Protein AF-A0A4Q0YLK6-F1 (afdb_monomer_lite)

Sequence (400 aa):
MDAMSVGEKLTPDLSRDKAHKVVELYIKGVNKKFSIQISRKKIEFFLVNRVLAAEKHDPVLLEFLNGNSTYVTRSARHYNFYLDNDINENIRSIWREIFIDIKRFAPDFVEPIWGLLIPLSETFGLGSQFTPTKEGIARKVESLQRTLSQPKAFDVAHSRERMVDYHNQYTVYTLYMLINGSGYRAVYNPLPSLHFNLHRHGAIMISDKDSAKDYAHMRLVAAPTPLIEQLQYYLEHLNALANHLAMTAESLAMNMYFHSAQKPFLSMRGKLEKREWFDTAKHSKSNDGTLVFLSIDKESGRLRAKNAGPSLLNEQDNSEVSLPLNFGRHYIRQYLQKAGVHQEAIKFQLGHWVAGEIPLSSFSTQDHGQTIALLRPLLDEMMASLGWKEIPSLLTRKRQ

pLDDT: mean 89.31, std 8.74, range [36.91, 98.62]

Structure (mmCIF, N/CA/C/O backbone):
data_AF-A0A4Q0YLK6-F1
#
_entry.id   AF-A0A4Q0YLK6-F1
#
loop_
_atom_site.group_PDB
_atom_site.id
_atom_site.type_symbol
_atom_site.label_atom_id
_atom_site.label_alt_id
_atom_site.label_comp_id
_atom_site.label_asym_id
_atom_site.label_entity_id
_atom_site.label_seq_id
_atom_site.pdbx_PDB_ins_code
_atom_site.Cartn_x
_atom_site.Cartn_y
_atom_site.Cartn_z
_atom_site.occupancy
_atom_site.B_iso_or_equiv
_atom_site.auth_seq_id
_atom_site.auth_comp_id
_atom_site.auth_asym_id
_atom_site.auth_atom_id
_atom_site.pdbx_PDB_model_num
ATOM 1 N N . MET A 1 1 ? -41.677 12.965 25.344 1.00 46.62 1 MET A N 1
ATOM 2 C CA . MET A 1 1 ? -40.462 13.799 25.348 1.00 46.62 1 MET A CA 1
ATOM 3 C C . MET A 1 1 ? -40.723 14.881 24.335 1.00 46.62 1 MET A C 1
ATOM 5 O O . MET A 1 1 ? -40.937 14.533 23.179 1.00 46.62 1 MET A O 1
ATOM 9 N N . ASP A 1 2 ? -40.826 16.128 24.783 1.00 50.44 2 ASP A N 1
ATOM 10 C CA . ASP A 1 2 ? -40.959 17.265 23.875 1.00 50.44 2 ASP A CA 1
ATOM 11 C C . ASP A 1 2 ? -39.794 17.250 22.882 1.00 50.44 2 ASP A C 1
ATOM 13 O O . ASP A 1 2 ? -38.676 16.852 23.228 1.00 50.44 2 ASP A O 1
ATOM 17 N N . ALA A 1 3 ? -40.083 17.584 21.626 1.00 60.34 3 ALA A N 1
ATOM 18 C CA . ALA A 1 3 ? -39.082 17.596 20.574 1.00 60.34 3 ALA A CA 1
ATOM 19 C C . ALA A 1 3 ? -38.038 18.669 20.908 1.00 60.34 3 ALA A C 1
ATOM 21 O O . ALA A 1 3 ? -38.308 19.860 20.783 1.00 60.34 3 ALA A O 1
ATOM 22 N N . MET A 1 4 ? -36.864 18.239 21.373 1.00 65.69 4 MET A N 1
ATOM 23 C CA . MET A 1 4 ? -35.742 19.140 21.609 1.00 65.69 4 MET A CA 1
ATOM 24 C C . MET A 1 4 ? -35.319 19.800 20.296 1.00 65.69 4 MET A C 1
ATOM 26 O O . MET A 1 4 ? -35.170 19.126 19.272 1.00 65.69 4 MET A O 1
ATOM 30 N N . SER A 1 5 ? -35.075 21.104 20.339 1.00 76.94 5 SER A N 1
ATOM 31 C CA . SER A 1 5 ? -34.503 21.844 19.216 1.00 76.94 5 SER A CA 1
ATOM 32 C C . SER A 1 5 ? -33.002 21.566 19.095 1.00 76.94 5 SER A C 1
ATOM 34 O O . SER A 1 5 ? -32.306 21.320 20.085 1.00 76.94 5 SER A O 1
ATOM 36 N N . VAL A 1 6 ? -32.468 21.625 17.872 1.00 69.19 6 VAL A N 1
ATOM 37 C CA . VAL A 1 6 ? -31.023 21.473 17.635 1.00 69.19 6 VAL A CA 1
ATOM 38 C C . VAL A 1 6 ? -30.264 22.554 18.411 1.00 69.19 6 VAL A C 1
ATOM 40 O O . VAL A 1 6 ? -30.504 23.743 18.226 1.00 69.19 6 VAL A O 1
ATOM 43 N N . GLY A 1 7 ? -29.342 22.134 19.281 1.00 71.81 7 GLY A N 1
ATOM 44 C CA . GLY A 1 7 ? -28.549 23.028 20.133 1.00 71.81 7 GLY A CA 1
ATOM 45 C C . GLY A 1 7 ? -29.079 23.200 21.561 1.00 71.81 7 GLY A C 1
ATOM 46 O O . GLY A 1 7 ? -28.367 23.760 22.397 1.00 71.81 7 GLY A O 1
ATOM 47 N N . GLU A 1 8 ? -30.266 22.680 21.888 1.00 80.12 8 GLU A N 1
ATOM 48 C CA . GLU A 1 8 ? -30.742 22.648 23.273 1.00 80.12 8 GLU A CA 1
ATOM 49 C C . GLU A 1 8 ? -29.962 21.636 24.117 1.00 80.12 8 GLU A C 1
ATOM 51 O O . GLU A 1 8 ? -29.633 20.524 23.693 1.00 80.12 8 GLU A O 1
ATOM 56 N N . LYS A 1 9 ? -29.656 22.022 25.359 1.00 75.12 9 LYS A N 1
ATOM 57 C CA . LYS A 1 9 ? -28.982 21.136 26.311 1.00 75.12 9 LYS A CA 1
ATOM 58 C C . LYS A 1 9 ? -29.965 20.078 26.802 1.00 75.12 9 LYS A C 1
ATOM 60 O O . LYS A 1 9 ? -31.008 20.423 27.340 1.00 75.12 9 LYS A O 1
ATOM 65 N N . LEU A 1 10 ? -29.557 18.807 26.748 1.00 75.00 10 LEU A N 1
ATOM 66 C CA . LEU A 1 10 ? -30.280 17.681 27.370 1.00 75.00 10 LEU A CA 1
ATOM 67 C C . LEU A 1 10 ? -30.547 17.909 28.866 1.00 75.00 10 LEU A C 1
ATOM 69 O O . LEU A 1 10 ? -31.536 17.434 29.410 1.00 75.00 10 LEU A O 1
ATOM 73 N N . THR A 1 11 ? -29.650 18.637 29.534 1.00 80.69 11 THR A N 1
ATOM 74 C CA . THR A 1 11 ? -29.759 18.987 30.952 1.00 80.69 11 THR A CA 1
ATOM 75 C C . THR A 1 11 ? -29.348 20.453 31.157 1.00 80.69 11 THR A C 1
ATOM 77 O O . THR A 1 11 ? -28.179 20.712 31.465 1.00 80.69 11 THR A O 1
ATOM 80 N N . PRO A 1 12 ? -30.260 21.427 30.961 1.00 79.75 12 PRO A N 1
ATOM 81 C CA . PRO A 1 12 ? -29.942 22.860 31.010 1.00 79.75 12 PRO A CA 1
ATOM 82 C C . PRO A 1 12 ? -29.329 23.301 32.347 1.00 79.75 12 PRO A C 1
ATOM 84 O O . PRO A 1 12 ? -28.362 24.064 32.359 1.00 79.75 12 PRO A O 1
ATOM 87 N N . ASP A 1 13 ? -29.824 22.734 33.451 1.00 83.38 13 ASP A N 1
ATOM 88 C CA . ASP A 1 13 ? -29.457 23.103 34.827 1.00 83.38 13 ASP A CA 1
ATOM 89 C C . ASP A 1 13 ? -28.270 22.310 35.400 1.00 83.38 13 ASP A C 1
ATOM 91 O O . ASP A 1 13 ? -27.892 22.463 36.571 1.00 83.38 13 ASP A O 1
ATOM 95 N N . LEU A 1 14 ? -27.679 21.415 34.603 1.00 83.31 14 LEU A N 1
ATOM 96 C CA . LEU A 1 14 ? -26.605 20.536 35.049 1.00 83.31 14 LEU A CA 1
ATOM 97 C C . LEU A 1 14 ? -25.265 20.992 34.463 1.00 83.31 14 LEU A C 1
ATOM 99 O O . LEU A 1 14 ? -24.938 20.723 33.308 1.00 83.31 14 LEU A O 1
ATOM 103 N N . SER A 1 15 ? -24.455 21.665 35.285 1.00 87.12 15 SER A N 1
ATOM 104 C CA . SER A 1 15 ? -23.065 21.957 34.925 1.00 87.12 15 SER A CA 1
ATOM 105 C C . SER A 1 15 ? -22.227 20.674 34.874 1.00 87.12 15 SER A C 1
ATOM 107 O O . SER A 1 15 ? -22.513 19.699 35.576 1.00 87.12 15 SER A O 1
ATOM 109 N N . ARG A 1 16 ? -21.145 20.685 34.082 1.00 83.44 16 ARG A N 1
ATOM 110 C CA . ARG A 1 16 ? -20.229 19.539 33.937 1.00 83.44 16 ARG A CA 1
ATOM 111 C C . ARG A 1 16 ? -19.693 19.045 35.286 1.00 83.44 16 ARG A C 1
ATOM 113 O O . ARG A 1 16 ? -19.712 17.846 35.550 1.00 83.44 16 ARG A O 1
ATOM 120 N N . ASP A 1 17 ? -19.284 19.958 36.164 1.00 87.81 17 ASP A N 1
ATOM 121 C CA . ASP A 1 17 ? -18.749 19.605 37.484 1.00 87.81 17 ASP A CA 1
ATOM 122 C C . ASP A 1 17 ? -19.811 19.008 38.408 1.00 87.81 17 ASP A C 1
ATOM 124 O O . ASP A 1 17 ? -19.537 18.068 39.158 1.00 87.81 17 ASP A O 1
ATOM 128 N N . LYS A 1 18 ? -21.046 19.523 38.341 1.00 89.62 18 LYS A N 1
ATOM 129 C CA . LYS A 1 18 ? -22.171 18.974 39.102 1.00 89.62 18 LYS A CA 1
ATOM 130 C C . LYS A 1 18 ? -22.516 17.569 38.606 1.00 89.62 18 LYS A C 1
ATOM 132 O O . LYS A 1 18 ? -22.670 16.671 39.431 1.00 89.62 18 LYS A O 1
ATOM 137 N N . ALA A 1 19 ? -22.541 17.356 37.288 1.00 86.75 19 ALA A N 1
ATOM 138 C CA . ALA A 1 19 ? -22.724 16.037 36.684 1.00 86.75 19 ALA A CA 1
ATOM 139 C C . ALA A 1 19 ? -21.639 15.051 37.142 1.00 86.75 19 ALA A C 1
ATOM 141 O O . ALA A 1 19 ? -21.955 13.956 37.605 1.00 86.75 19 ALA A O 1
ATOM 142 N N . HIS A 1 20 ? -20.364 15.454 37.088 1.00 89.44 20 HIS A N 1
ATOM 143 C CA . HIS A 1 20 ? -19.246 14.619 37.531 1.00 89.44 20 HIS A CA 1
ATOM 144 C C . HIS A 1 20 ? -19.385 14.196 38.999 1.00 89.44 20 HIS A C 1
ATOM 146 O O . HIS A 1 20 ? -19.262 13.008 39.296 1.00 89.44 20 HIS A O 1
ATOM 152 N N . LYS A 1 21 ? -19.700 15.130 39.908 1.00 90.69 21 LYS A N 1
ATOM 153 C CA . LYS A 1 21 ? -19.884 14.826 41.339 1.00 90.69 21 LYS A CA 1
ATOM 154 C C . LYS A 1 21 ? -21.025 13.839 41.583 1.00 90.69 21 LYS A C 1
ATOM 156 O O . LYS A 1 21 ? -20.862 12.900 42.358 1.00 90.69 21 LYS A O 1
ATOM 161 N N . VAL A 1 22 ? -22.167 14.034 40.920 1.00 91.00 22 VAL A N 1
ATOM 162 C CA . VAL A 1 22 ? -23.332 13.141 41.051 1.00 91.00 22 VAL A CA 1
ATOM 163 C C . VAL A 1 22 ? -22.992 11.732 40.560 1.00 91.00 22 VAL A C 1
ATOM 165 O O . VAL A 1 22 ? -23.251 10.758 41.267 1.00 91.00 22 VAL A O 1
ATOM 168 N N . VAL A 1 23 ? -22.345 11.619 39.398 1.00 91.38 23 VAL A N 1
ATOM 169 C CA . VAL A 1 23 ? -21.899 10.332 38.843 1.00 91.38 23 VAL A CA 1
ATOM 170 C C . VAL A 1 23 ? -20.904 9.640 39.779 1.00 91.38 23 VAL A C 1
ATOM 172 O O . VAL A 1 23 ? -21.029 8.445 40.033 1.00 91.38 23 VAL A O 1
ATOM 175 N N . GLU A 1 24 ? -19.942 10.367 40.347 1.00 93.75 24 GLU A N 1
ATOM 176 C CA . GLU A 1 24 ? -18.968 9.794 41.285 1.00 93.75 24 GLU A CA 1
ATOM 177 C C . GLU A 1 24 ? -19.614 9.283 42.578 1.00 93.75 24 GLU A C 1
ATOM 179 O O . GLU A 1 24 ? -19.241 8.213 43.065 1.00 93.75 24 GLU A O 1
ATOM 184 N N . LEU A 1 25 ? -20.599 10.002 43.124 1.00 94.81 25 LEU A N 1
ATOM 185 C CA . LEU A 1 25 ? -21.364 9.548 44.290 1.00 94.81 25 LEU A CA 1
ATOM 186 C C . LEU A 1 25 ? -22.164 8.278 43.981 1.00 94.81 25 LEU A C 1
ATOM 188 O O . LEU A 1 25 ? -22.131 7.331 44.770 1.00 94.81 25 LEU A O 1
ATOM 192 N N . TYR A 1 26 ? -22.819 8.223 42.819 1.00 95.44 26 TYR A N 1
ATOM 193 C CA . TYR A 1 26 ? -23.535 7.030 42.369 1.00 95.44 26 TYR A CA 1
ATOM 194 C C . TYR A 1 26 ? -22.593 5.825 42.230 1.00 95.44 26 TYR A C 1
ATOM 196 O O . TYR A 1 26 ? -22.852 4.763 42.799 1.00 95.44 26 TYR A O 1
ATOM 204 N N . ILE A 1 27 ? -21.446 6.004 41.564 1.00 95.81 27 ILE A N 1
ATOM 205 C CA . ILE A 1 27 ? -20.429 4.955 41.394 1.00 95.81 27 ILE A CA 1
ATOM 206 C C . ILE A 1 27 ? -19.913 4.455 42.748 1.00 95.81 27 ILE A C 1
ATOM 208 O O . ILE A 1 27 ? -19.746 3.249 42.921 1.00 95.81 27 ILE A O 1
ATOM 212 N N . LYS A 1 28 ? -19.694 5.338 43.735 1.00 95.69 28 LYS A N 1
ATOM 213 C CA . LYS A 1 28 ? -19.305 4.925 45.098 1.00 95.69 28 LYS A CA 1
ATOM 214 C C . LYS A 1 28 ? -20.346 4.003 45.734 1.00 95.69 28 LYS A C 1
ATOM 216 O O . LYS A 1 28 ? -19.971 2.997 46.334 1.00 95.69 28 LYS A O 1
ATOM 221 N N . GLY A 1 29 ? -21.632 4.320 45.583 1.00 96.56 29 GLY A N 1
ATOM 222 C CA . GLY A 1 29 ? -22.729 3.476 46.062 1.00 96.56 29 GLY A CA 1
ATOM 223 C C . GLY A 1 29 ? -22.745 2.101 45.392 1.00 96.56 29 GLY A C 1
ATOM 224 O O . GLY A 1 29 ? -22.807 1.084 46.081 1.00 96.56 29 GLY A O 1
ATOM 225 N N . VAL A 1 30 ? -22.610 2.065 44.063 1.00 95.06 30 VAL A N 1
ATOM 226 C CA . VAL A 1 30 ? -22.543 0.824 43.270 1.00 95.06 30 VAL A CA 1
ATOM 227 C C . VAL A 1 30 ? -21.348 -0.036 43.690 1.00 95.06 30 VAL A C 1
ATOM 229 O O . VAL A 1 30 ? -21.521 -1.211 44.006 1.00 95.06 30 VAL A O 1
ATOM 232 N N . ASN A 1 31 ? -20.152 0.551 43.770 1.00 96.81 31 ASN A N 1
ATOM 233 C CA . ASN A 1 31 ? -18.936 -0.152 44.183 1.00 96.81 31 ASN A CA 1
ATOM 234 C C . ASN A 1 31 ? -19.080 -0.775 45.574 1.00 96.81 31 ASN A C 1
ATOM 236 O O . ASN A 1 31 ? -18.722 -1.935 45.759 1.00 96.81 31 ASN A O 1
ATOM 240 N N . LYS A 1 32 ? -19.642 -0.031 46.538 1.00 96.50 32 LYS A N 1
ATOM 241 C CA . LYS A 1 32 ? -19.887 -0.534 47.897 1.00 96.50 32 LYS A CA 1
ATOM 242 C C . LYS A 1 32 ? -20.913 -1.668 47.911 1.00 96.50 32 LYS A C 1
ATOM 244 O O . LYS A 1 32 ? -20.716 -2.642 48.625 1.00 96.50 32 LYS A O 1
ATOM 249 N N . LYS A 1 33 ? -22.005 -1.536 47.152 1.00 97.06 33 LYS A N 1
ATOM 250 C CA . LYS A 1 33 ? -23.100 -2.519 47.129 1.00 97.06 33 LYS A CA 1
ATOM 251 C C . LYS A 1 33 ? -22.677 -3.852 46.511 1.00 97.06 33 LYS A C 1
ATOM 253 O O . LYS A 1 33 ? -23.089 -4.894 47.003 1.00 97.06 33 LYS A O 1
ATOM 258 N N . PHE A 1 34 ? -21.893 -3.810 45.437 1.00 95.12 34 PHE A N 1
ATOM 259 C CA . PHE A 1 34 ? -21.531 -4.998 44.660 1.00 95.12 34 PHE A CA 1
ATOM 260 C C . PHE A 1 34 ? -20.086 -5.464 44.877 1.00 95.12 34 PHE A C 1
ATOM 262 O O . PHE A 1 34 ? -19.658 -6.409 44.225 1.00 95.12 34 PHE A O 1
ATOM 269 N N . SER A 1 35 ? -19.330 -4.823 45.775 1.00 95.25 35 SER A N 1
ATOM 270 C CA . SER A 1 35 ? -17.913 -5.129 46.034 1.00 95.25 35 SER A CA 1
ATOM 271 C C . SER A 1 35 ? -17.047 -5.099 44.766 1.00 95.25 35 SER A C 1
ATOM 273 O O . SER A 1 35 ? -16.185 -5.950 44.555 1.00 95.25 35 SER A O 1
ATOM 275 N N . ILE A 1 36 ? -17.280 -4.103 43.909 1.00 94.69 36 ILE A N 1
ATOM 276 C CA . ILE A 1 36 ? -16.566 -3.903 42.638 1.00 94.69 36 ILE A CA 1
ATOM 277 C C . ILE A 1 36 ? -15.812 -2.572 42.619 1.00 94.69 36 ILE A C 1
ATOM 279 O O . ILE A 1 36 ? -16.009 -1.708 43.473 1.00 94.69 36 ILE A O 1
ATOM 283 N N . GLN A 1 37 ? -14.954 -2.387 41.611 1.00 93.31 37 GLN A N 1
ATOM 284 C CA . GLN A 1 37 ? -14.151 -1.175 41.451 1.00 93.31 37 GLN A CA 1
ATOM 285 C C . GLN A 1 37 ? -14.314 -0.554 40.057 1.00 93.31 37 GLN A C 1
ATOM 287 O O . GLN A 1 37 ? -13.474 -0.711 39.161 1.00 93.31 37 GLN A O 1
ATOM 292 N N . ILE A 1 38 ? -15.397 0.199 39.882 1.00 93.56 38 ILE A N 1
ATOM 293 C CA . ILE A 1 38 ? -15.653 1.049 38.715 1.00 93.56 38 ILE A CA 1
ATOM 294 C C . ILE A 1 38 ? -15.265 2.494 39.054 1.00 93.56 38 ILE A C 1
ATOM 296 O O . ILE A 1 38 ? -15.404 2.943 40.189 1.00 93.56 38 ILE A O 1
ATOM 300 N N . SER A 1 39 ? -14.744 3.240 38.082 1.00 93.00 39 SER A N 1
ATOM 301 C CA . SER A 1 39 ? -14.437 4.666 38.233 1.00 93.00 39 SER A CA 1
ATOM 302 C C . SER A 1 39 ? -15.050 5.461 37.089 1.00 93.00 39 SER A C 1
ATOM 304 O O . SER A 1 39 ? -15.315 4.906 36.022 1.00 93.00 39 SER A O 1
ATOM 306 N N . ARG A 1 40 ? -15.216 6.777 37.276 1.00 91.38 40 ARG A N 1
ATOM 307 C CA . ARG A 1 40 ? -15.681 7.676 36.207 1.00 91.38 40 ARG A CA 1
ATOM 308 C C . ARG A 1 40 ? -14.824 7.533 34.946 1.00 91.38 40 ARG A C 1
ATOM 310 O O . ARG A 1 40 ? -15.368 7.393 33.860 1.00 91.38 40 ARG A O 1
ATOM 317 N N . LYS A 1 41 ? -13.495 7.462 35.106 1.00 89.94 41 LYS A N 1
ATOM 318 C CA . LYS A 1 41 ? -12.556 7.230 33.997 1.00 89.94 41 LYS A CA 1
ATOM 319 C C . LYS A 1 41 ? -12.791 5.888 33.295 1.00 89.94 41 LYS A C 1
ATOM 321 O O . LYS A 1 41 ? -12.740 5.845 32.075 1.00 89.94 41 LYS A O 1
ATOM 326 N N . LYS A 1 42 ? -13.064 4.797 34.027 1.00 91.00 42 LYS A N 1
ATOM 327 C CA . LYS A 1 42 ? -13.363 3.494 33.400 1.00 91.00 42 LYS A CA 1
ATOM 328 C C . LYS A 1 42 ? -14.616 3.559 32.525 1.00 91.00 42 LYS A C 1
ATOM 330 O O . LYS A 1 42 ? -14.619 2.942 31.471 1.00 91.00 42 LYS A O 1
ATOM 335 N N . ILE A 1 43 ? -15.637 4.310 32.943 1.00 89.19 43 ILE A N 1
ATOM 336 C CA . ILE A 1 43 ? -16.856 4.525 32.150 1.00 89.19 43 ILE A CA 1
ATOM 337 C C . ILE A 1 43 ? -16.552 5.410 30.935 1.00 89.19 43 ILE A C 1
ATOM 339 O O . ILE A 1 43 ? -16.879 5.036 29.816 1.00 89.19 43 ILE A O 1
ATOM 343 N N . GLU A 1 44 ? -15.871 6.539 31.146 1.00 86.12 44 GLU A N 1
ATOM 344 C CA . GLU A 1 44 ? -15.499 7.501 30.096 1.00 86.12 44 GLU A CA 1
ATOM 345 C C . GLU A 1 44 ? -14.669 6.851 28.977 1.00 86.12 44 GLU A C 1
ATOM 347 O O . GLU A 1 44 ? -14.941 7.059 27.799 1.00 86.12 44 GLU A O 1
ATOM 352 N N . PHE A 1 45 ? -13.699 6.004 29.331 1.00 88.81 45 PHE A N 1
ATOM 353 C CA . PHE A 1 45 ? -12.829 5.323 28.368 1.00 88.81 45 PHE A CA 1
ATOM 354 C C . PHE A 1 45 ? -13.318 3.932 27.951 1.00 88.81 45 PHE A C 1
ATOM 356 O O . PHE A 1 45 ? -12.638 3.279 27.163 1.00 88.81 45 PHE A O 1
ATOM 363 N N . PHE A 1 46 ? -14.469 3.459 28.443 1.00 90.75 46 PHE A N 1
ATOM 364 C CA . PHE A 1 46 ? -14.956 2.104 28.157 1.00 90.75 46 PHE A CA 1
ATOM 365 C C . PHE A 1 46 ? -15.049 1.843 26.652 1.00 90.75 46 PHE A C 1
ATOM 367 O O . PHE A 1 46 ? -14.481 0.870 26.160 1.00 90.75 46 PHE A O 1
ATOM 374 N N . LEU A 1 47 ? -15.720 2.740 25.925 1.00 89.19 47 LEU A N 1
ATOM 375 C CA . LEU A 1 47 ? -15.955 2.587 24.492 1.00 89.19 47 LEU A CA 1
ATOM 376 C C . LEU A 1 47 ? -14.643 2.588 23.699 1.00 89.19 47 LEU A C 1
ATOM 378 O O . LEU A 1 47 ? -14.437 1.730 22.845 1.00 89.19 47 LEU A O 1
ATOM 382 N N . VAL A 1 48 ? -13.733 3.508 24.038 1.00 89.19 48 VAL A N 1
ATOM 383 C CA . VAL A 1 48 ? -12.401 3.606 23.425 1.00 89.19 48 VAL A CA 1
ATOM 384 C C . VAL A 1 48 ? -11.608 2.328 23.657 1.00 89.19 48 VAL A C 1
ATOM 386 O O . VAL A 1 48 ? -11.173 1.695 22.701 1.00 89.19 48 VAL A O 1
ATOM 389 N N . ASN A 1 49 ? -11.473 1.906 24.913 1.00 90.44 49 ASN A N 1
ATOM 390 C CA . ASN A 1 49 ? -10.708 0.713 25.263 1.00 90.44 49 ASN A CA 1
ATOM 391 C C . ASN A 1 49 ? -11.298 -0.543 24.622 1.00 90.44 49 ASN A C 1
ATOM 393 O O . ASN A 1 49 ? -10.550 -1.410 24.190 1.00 90.44 49 ASN A O 1
ATOM 397 N N . ARG A 1 50 ? -12.628 -0.636 24.527 1.00 91.00 50 ARG A N 1
ATOM 398 C CA . ARG A 1 50 ? -13.302 -1.766 23.891 1.00 91.00 50 ARG A CA 1
ATOM 399 C C . ARG A 1 50 ? -13.014 -1.835 22.395 1.00 91.00 50 ARG A C 1
ATOM 401 O O . ARG A 1 50 ? -12.642 -2.899 21.918 1.00 91.00 50 ARG A O 1
ATOM 408 N N . VAL A 1 51 ? -13.181 -0.732 21.663 1.00 91.56 51 VAL A N 1
ATOM 409 C CA . VAL A 1 51 ? -12.907 -0.698 20.215 1.00 91.56 51 VAL A CA 1
ATOM 410 C C . VAL A 1 51 ? -11.437 -0.995 19.938 1.00 91.56 51 VAL A C 1
ATOM 412 O O . VAL A 1 51 ? -11.139 -1.778 19.042 1.00 91.56 51 VAL A O 1
ATOM 415 N N . LEU A 1 52 ? -10.531 -0.433 20.742 1.00 89.56 52 LEU A N 1
ATOM 416 C CA . LEU A 1 52 ? -9.097 -0.686 20.619 1.00 89.56 52 LEU A CA 1
ATOM 417 C C . LEU A 1 52 ? -8.703 -2.122 20.968 1.00 89.56 52 LEU A C 1
ATOM 419 O O . LEU A 1 52 ? -7.807 -2.653 20.337 1.00 89.56 52 LEU A O 1
ATOM 423 N N . ALA A 1 53 ? -9.350 -2.751 21.950 1.00 89.81 53 ALA A N 1
ATOM 424 C CA . ALA A 1 53 ? -9.047 -4.131 22.326 1.00 89.81 53 ALA A CA 1
ATOM 425 C C . ALA A 1 53 ? -9.653 -5.155 21.359 1.00 89.81 53 ALA A C 1
ATOM 427 O O . ALA A 1 53 ? -9.076 -6.215 21.149 1.00 89.81 53 ALA A O 1
ATOM 428 N N . ALA A 1 54 ? -10.835 -4.865 20.810 1.00 90.50 54 ALA A N 1
ATOM 429 C CA . ALA A 1 54 ? -11.509 -5.761 19.881 1.00 90.50 54 ALA A CA 1
ATOM 430 C C . ALA A 1 54 ? -10.979 -5.634 18.451 1.00 90.50 54 ALA A C 1
ATOM 432 O O . ALA A 1 54 ? -11.127 -6.583 17.695 1.00 90.50 54 ALA A O 1
ATOM 433 N N . GLU A 1 55 ? -10.464 -4.459 18.066 1.00 89.50 55 GLU A N 1
ATOM 434 C CA . GLU A 1 55 ? -9.887 -4.171 16.744 1.00 89.50 55 GLU A CA 1
ATOM 435 C C . GLU A 1 55 ? -10.780 -4.556 15.542 1.00 89.50 55 GLU A C 1
ATOM 437 O O . GLU A 1 55 ? -10.318 -4.708 14.413 1.00 89.50 55 GLU A O 1
ATOM 442 N N . LYS A 1 56 ? -12.096 -4.655 15.755 1.00 91.12 56 LYS A N 1
ATOM 443 C CA . LYS A 1 56 ? -13.090 -4.911 14.697 1.00 91.12 56 LYS A CA 1
ATOM 444 C C . LYS A 1 56 ? -13.536 -3.645 13.978 1.00 91.12 56 LYS A C 1
ATOM 446 O O . LYS A 1 56 ? -13.874 -3.687 12.803 1.00 91.12 56 LYS A O 1
ATOM 451 N N . HIS A 1 57 ? -13.533 -2.524 14.694 1.00 90.56 57 HIS A N 1
ATOM 452 C CA . HIS A 1 57 ? -14.008 -1.231 14.207 1.00 90.56 57 HIS A CA 1
ATOM 453 C C . HIS A 1 57 ? -12.843 -0.262 14.071 1.00 90.56 57 HIS A C 1
ATOM 455 O O . HIS A 1 57 ? -11.886 -0.329 14.844 1.00 90.56 57 HIS A O 1
ATOM 461 N N . ASP A 1 58 ? -12.929 0.666 13.120 1.00 89.75 58 ASP A N 1
ATOM 462 C CA . ASP A 1 58 ? -11.931 1.727 13.023 1.00 89.75 58 ASP A CA 1
ATOM 463 C C . ASP A 1 58 ? -12.054 2.682 14.227 1.00 89.75 58 ASP A C 1
ATOM 465 O O . ASP A 1 58 ? -13.098 3.322 14.395 1.00 89.75 58 ASP A O 1
ATOM 469 N N . PRO A 1 59 ? -11.004 2.853 15.050 1.00 90.12 59 PRO A N 1
ATOM 470 C CA . PRO A 1 59 ? -11.043 3.784 16.172 1.00 90.12 59 PRO A CA 1
ATOM 471 C C . PRO A 1 59 ? -11.267 5.248 15.765 1.00 90.12 59 PRO A C 1
ATOM 473 O O . PRO A 1 59 ? -11.701 6.034 16.606 1.00 90.12 59 PRO A O 1
ATOM 476 N N . VAL A 1 60 ? -11.020 5.641 14.509 1.00 90.38 60 VAL A N 1
ATOM 477 C CA . VAL A 1 60 ? -11.317 7.001 14.012 1.00 90.38 60 VAL A CA 1
ATOM 478 C C . VAL A 1 60 ? -12.809 7.326 14.123 1.00 90.38 60 VAL A C 1
ATOM 480 O O . VAL A 1 60 ? -13.156 8.481 14.358 1.00 90.38 60 VAL A O 1
ATOM 483 N N . LEU A 1 61 ? -13.693 6.324 14.061 1.00 89.69 61 LEU A N 1
ATOM 484 C CA . LEU A 1 61 ? -15.136 6.515 14.247 1.00 89.69 61 LEU A CA 1
ATOM 485 C C . LEU A 1 61 ? -15.482 7.101 15.624 1.00 89.69 61 LEU A C 1
ATOM 487 O O . LEU A 1 61 ? -16.481 7.801 15.779 1.00 89.69 61 LEU A O 1
ATOM 491 N N . LEU A 1 62 ? -14.636 6.856 16.628 1.00 88.94 62 LEU A N 1
ATOM 492 C CA . LEU A 1 62 ? -14.817 7.394 17.972 1.00 88.94 62 LEU A CA 1
ATOM 493 C C . LEU A 1 62 ? -14.498 8.886 18.067 1.00 88.94 62 LEU A C 1
ATOM 495 O O . LEU A 1 62 ? -14.955 9.529 19.010 1.00 88.94 62 LEU A O 1
ATOM 499 N N . GLU A 1 63 ? -13.745 9.457 17.121 1.00 88.75 63 GLU A N 1
ATOM 500 C CA . GLU A 1 63 ? -13.503 10.905 17.102 1.00 88.75 63 GLU A CA 1
ATOM 501 C C . GLU A 1 63 ? -14.810 11.673 16.868 1.00 88.75 63 GLU A C 1
ATOM 503 O O . GLU A 1 63 ? -15.014 12.710 17.497 1.00 88.75 63 GLU A O 1
ATOM 508 N N . PHE A 1 64 ? -15.730 11.129 16.059 1.00 84.31 64 PHE A N 1
ATOM 509 C CA . PHE A 1 64 ? -17.056 11.719 15.837 1.00 8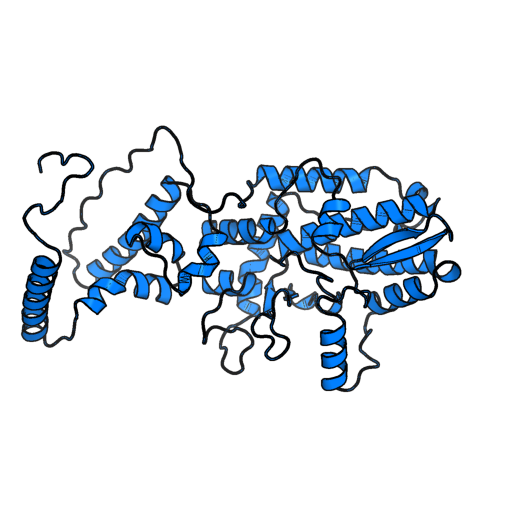4.31 64 PHE A CA 1
ATOM 510 C C . PHE A 1 64 ? -17.933 11.691 17.095 1.00 84.31 64 PHE A C 1
ATOM 512 O O . PHE A 1 64 ? -18.746 12.586 17.297 1.00 84.31 64 PHE A O 1
ATOM 519 N N . LEU A 1 65 ? -17.747 10.691 17.964 1.00 82.38 65 LEU A N 1
ATOM 520 C CA . LEU A 1 65 ? -18.476 10.574 19.231 1.00 82.38 65 LEU A CA 1
ATOM 521 C C . LEU A 1 65 ? -17.870 11.443 20.338 1.00 82.38 65 LEU A C 1
ATOM 523 O O . LEU A 1 65 ? -18.591 12.066 21.114 1.00 82.38 65 LEU A O 1
ATOM 527 N N . ASN A 1 66 ? -16.541 11.473 20.424 1.00 80.62 66 ASN A N 1
ATOM 528 C CA . ASN A 1 66 ? -15.823 12.117 21.522 1.00 80.62 66 ASN A CA 1
ATOM 529 C C . ASN A 1 66 ? -15.474 13.586 21.242 1.00 80.62 66 ASN A C 1
ATOM 531 O O . ASN A 1 66 ? -15.037 14.287 22.158 1.00 80.62 66 ASN A O 1
ATOM 535 N N . GLY A 1 67 ? -15.570 14.032 19.984 1.00 79.94 67 GLY A N 1
ATOM 536 C CA . GLY A 1 67 ? -15.150 15.362 19.529 1.00 79.94 67 GLY A CA 1
ATOM 537 C C . GLY A 1 67 ? -13.651 15.639 19.698 1.00 79.94 67 GLY A C 1
ATOM 538 O O . GLY A 1 67 ? -13.225 16.787 19.615 1.00 79.94 67 GLY A O 1
ATOM 539 N N . ASN A 1 68 ? -12.847 14.612 19.985 1.00 80.06 68 ASN A N 1
ATOM 540 C CA . ASN A 1 68 ? -11.433 14.735 20.324 1.00 80.06 68 ASN A CA 1
ATOM 541 C C . ASN A 1 68 ? -10.617 13.646 19.631 1.00 80.06 68 ASN A C 1
ATOM 543 O O . ASN A 1 68 ? -10.970 12.467 19.682 1.00 80.06 68 ASN A O 1
ATOM 547 N N . SER A 1 69 ? -9.479 14.034 19.055 1.00 81.38 69 SER A N 1
ATOM 548 C CA . SER A 1 69 ? -8.522 13.079 18.500 1.00 81.38 69 SER A CA 1
ATOM 549 C C . SER A 1 69 ? -7.626 12.481 19.574 1.00 81.38 69 SER A C 1
ATOM 551 O O . SER A 1 69 ? -7.180 13.186 20.482 1.00 81.38 69 SER A O 1
ATOM 553 N N . THR A 1 70 ? -7.289 11.204 19.428 1.00 81.12 70 THR A N 1
ATOM 554 C CA . THR A 1 70 ? -6.397 10.485 20.343 1.00 81.12 70 THR A CA 1
ATOM 555 C C . THR A 1 70 ? -5.036 10.227 19.700 1.00 81.12 70 THR A C 1
ATOM 557 O O . THR A 1 70 ? -4.852 10.383 18.492 1.00 81.12 70 THR A O 1
ATOM 560 N N . TYR A 1 71 ? -4.061 9.797 20.504 1.00 82.69 71 TYR A N 1
ATOM 561 C CA . TYR A 1 71 ? -2.765 9.360 19.980 1.00 82.69 71 TYR A CA 1
ATOM 562 C C . TYR A 1 71 ? -2.912 8.220 18.957 1.00 82.69 71 TYR A C 1
ATOM 564 O O . TYR A 1 71 ? -2.253 8.245 17.919 1.00 82.69 71 TYR A O 1
ATOM 572 N N . VAL A 1 72 ? -3.824 7.276 19.213 1.00 81.19 72 VAL A N 1
ATOM 573 C CA . VAL A 1 72 ? -4.030 6.080 18.382 1.00 81.19 72 VAL A CA 1
ATOM 574 C C . VAL A 1 72 ? -4.659 6.423 17.029 1.00 81.19 72 VAL A C 1
ATOM 576 O O . VAL A 1 72 ? -4.295 5.866 15.998 1.00 81.19 72 VAL A O 1
ATOM 579 N N . THR A 1 73 ? -5.570 7.392 17.004 1.00 85.50 73 THR A N 1
ATOM 580 C CA . THR A 1 73 ? -6.292 7.794 15.788 1.00 85.50 73 THR A CA 1
ATOM 581 C C . THR A 1 73 ? -5.546 8.847 14.963 1.00 85.50 73 THR A C 1
ATOM 583 O O . THR A 1 73 ? -5.854 9.044 13.784 1.00 85.50 73 THR A O 1
ATOM 586 N N . ARG A 1 74 ? -4.507 9.480 15.536 1.00 84.19 74 ARG A N 1
ATOM 587 C CA . ARG A 1 74 ? -3.754 10.599 14.940 1.00 84.19 74 ARG A CA 1
ATOM 588 C C . ARG A 1 74 ? -3.282 10.332 13.517 1.00 84.19 74 ARG A C 1
ATOM 590 O O . ARG A 1 74 ? -3.355 11.233 12.687 1.00 84.19 74 ARG A O 1
ATOM 597 N N . SER A 1 75 ? -2.738 9.148 13.243 1.00 81.06 75 SER A N 1
ATOM 598 C CA . SER A 1 75 ? -2.229 8.819 11.908 1.00 81.06 75 SER A CA 1
ATOM 599 C C . SER A 1 75 ? -3.316 8.282 10.984 1.00 81.06 75 SER A C 1
ATOM 601 O O . SER A 1 75 ? -3.381 8.700 9.832 1.00 81.06 75 SER A O 1
ATOM 603 N N . ALA A 1 76 ? -4.172 7.394 11.492 1.00 83.06 76 ALA A N 1
ATOM 604 C CA . ALA A 1 76 ? -5.227 6.740 10.724 1.00 83.06 76 ALA A CA 1
ATOM 605 C C . ALA A 1 76 ? -6.236 7.732 10.123 1.00 83.06 76 ALA A C 1
ATOM 607 O O . ALA A 1 76 ? -6.607 7.593 8.959 1.00 83.06 76 ALA A O 1
ATOM 608 N N . ARG A 1 77 ? -6.608 8.784 10.866 1.00 85.50 77 ARG A N 1
ATOM 609 C CA . ARG A 1 77 ? -7.600 9.784 10.426 1.00 85.50 77 ARG A CA 1
ATOM 610 C C . ARG A 1 77 ? -7.247 10.482 9.111 1.00 85.50 77 ARG A C 1
ATOM 612 O O . ARG A 1 77 ? -8.135 10.872 8.366 1.00 85.50 77 ARG A O 1
ATOM 619 N N . HIS A 1 78 ? -5.955 10.622 8.801 1.00 84.00 78 HIS A N 1
ATOM 620 C CA . HIS A 1 78 ? -5.513 11.274 7.566 1.00 84.00 78 HIS A CA 1
ATOM 621 C C . HIS A 1 78 ? -5.797 10.433 6.317 1.00 84.00 78 HIS A C 1
ATOM 623 O O . HIS A 1 78 ? -5.766 10.982 5.217 1.00 84.00 78 HIS A O 1
ATOM 629 N N . TYR A 1 79 ? -6.078 9.137 6.483 1.00 83.56 79 TYR A N 1
ATOM 630 C CA . TYR A 1 79 ? -6.291 8.177 5.402 1.00 83.56 79 TYR A CA 1
ATOM 631 C C . TYR A 1 79 ? -7.745 7.720 5.247 1.00 83.56 79 TYR A C 1
ATOM 633 O O . TYR A 1 79 ? -8.006 6.844 4.429 1.00 83.56 79 TYR A O 1
ATOM 641 N N . ASN A 1 80 ? -8.675 8.304 6.005 1.00 83.19 80 ASN A N 1
ATOM 642 C CA . ASN A 1 80 ? -10.075 7.893 6.015 1.00 83.19 80 ASN A CA 1
ATOM 643 C C . ASN A 1 80 ? -10.981 8.891 5.322 1.00 83.19 80 ASN A C 1
ATOM 645 O O . ASN A 1 80 ? -10.773 10.094 5.433 1.00 83.19 80 ASN A O 1
ATOM 649 N N . PHE A 1 81 ? -12.037 8.371 4.711 1.00 88.06 81 PHE A N 1
ATOM 650 C CA . PHE A 1 81 ? -13.189 9.127 4.251 1.00 88.06 81 PHE A CA 1
ATOM 651 C C . PHE A 1 81 ? -14.432 8.264 4.457 1.00 88.06 81 PHE A C 1
ATOM 653 O O . PHE A 1 81 ? -14.479 7.131 3.964 1.00 88.06 81 PHE A O 1
ATOM 660 N N . TYR A 1 82 ? -15.412 8.797 5.178 1.00 87.94 82 TYR A N 1
ATOM 661 C CA . TYR A 1 82 ? -16.682 8.133 5.451 1.00 87.94 82 TYR A CA 1
ATOM 662 C C . TYR A 1 82 ? -17.837 8.971 4.938 1.00 87.94 82 TYR A C 1
ATOM 664 O O . TYR A 1 82 ? -17.827 10.192 5.084 1.00 87.94 82 TYR A O 1
ATOM 672 N N . LEU A 1 83 ? -18.848 8.309 4.387 1.00 86.62 83 LEU A N 1
ATOM 673 C CA . LEU A 1 83 ? -20.148 8.935 4.189 1.00 86.62 83 LEU A CA 1
ATOM 674 C C . LEU A 1 83 ? -20.888 8.996 5.529 1.00 86.62 83 LEU A C 1
ATOM 676 O O . LEU A 1 83 ? -20.697 8.127 6.380 1.00 86.62 83 LEU A O 1
ATOM 680 N N . ASP A 1 84 ? -21.772 9.971 5.709 1.00 85.19 84 ASP A N 1
ATOM 681 C CA . ASP A 1 84 ? -22.556 10.096 6.948 1.00 85.19 84 ASP A CA 1
ATOM 682 C C . ASP A 1 84 ? -23.349 8.823 7.282 1.00 85.19 84 ASP A C 1
ATOM 684 O O . ASP A 1 84 ? -23.437 8.420 8.445 1.00 85.19 84 ASP A O 1
ATOM 688 N N . ASN A 1 85 ? -23.888 8.145 6.264 1.00 84.19 85 ASN A N 1
ATOM 689 C CA . ASN A 1 85 ? -24.557 6.856 6.446 1.00 84.19 85 ASN A CA 1
ATOM 690 C C . ASN A 1 85 ? -23.582 5.790 6.967 1.00 84.19 85 ASN A C 1
ATOM 692 O O . ASN A 1 85 ? -23.913 5.108 7.935 1.00 84.19 85 ASN A O 1
ATOM 696 N N . ASP A 1 86 ? -22.365 5.718 6.412 1.00 86.19 86 ASP A N 1
ATOM 697 C CA . ASP A 1 86 ? -21.332 4.781 6.866 1.00 86.19 86 ASP A CA 1
ATOM 698 C C . ASP A 1 86 ? -20.978 5.045 8.338 1.00 86.19 86 ASP A C 1
ATOM 700 O O . ASP A 1 86 ? -20.905 4.110 9.135 1.00 86.19 86 ASP A O 1
ATOM 704 N N . ILE A 1 87 ? -20.783 6.310 8.731 1.00 87.44 87 ILE A N 1
ATOM 705 C CA . ILE A 1 87 ? -20.466 6.681 10.122 1.00 87.44 87 ILE A CA 1
ATOM 706 C C . ILE A 1 87 ? -21.563 6.179 11.055 1.00 87.44 87 ILE A C 1
ATOM 708 O O . ILE A 1 87 ? -21.282 5.507 12.051 1.00 87.44 87 ILE A O 1
ATOM 712 N N . ASN A 1 88 ? -22.816 6.482 10.719 1.00 86.06 88 ASN A N 1
ATOM 713 C CA . ASN A 1 88 ? -23.955 6.086 11.527 1.00 86.06 88 ASN A CA 1
ATOM 714 C C . ASN A 1 88 ? -24.078 4.565 11.617 1.00 86.06 88 ASN A C 1
ATOM 716 O O . ASN A 1 88 ? -24.199 4.039 12.718 1.00 86.06 88 ASN A O 1
ATOM 720 N N . GLU A 1 89 ? -24.015 3.841 10.503 1.00 87.44 89 GLU A N 1
ATOM 721 C CA . GLU A 1 89 ? -24.091 2.377 10.486 1.00 87.44 89 GLU A CA 1
ATOM 722 C C . GLU A 1 89 ? -22.973 1.721 11.301 1.00 87.44 89 GLU A C 1
ATOM 724 O O . GLU A 1 89 ? -23.238 0.804 12.084 1.00 87.44 89 GLU A O 1
ATOM 729 N N . ASN A 1 90 ? -21.743 2.225 11.201 1.00 89.50 90 ASN A N 1
ATOM 730 C CA . ASN A 1 90 ? -20.621 1.694 11.969 1.00 89.50 90 ASN A CA 1
ATOM 731 C C . ASN A 1 90 ? -20.770 1.976 13.474 1.00 89.50 90 ASN A C 1
ATOM 733 O O . ASN A 1 90 ? -20.622 1.065 14.290 1.00 89.50 90 ASN A O 1
ATOM 737 N N . ILE A 1 91 ? -21.138 3.201 13.868 1.00 89.06 91 ILE A N 1
ATOM 738 C CA . ILE A 1 91 ? -21.418 3.542 15.277 1.00 89.06 91 ILE A CA 1
ATOM 739 C C . ILE A 1 91 ? -22.554 2.672 15.825 1.00 89.06 91 ILE A C 1
ATOM 741 O O . ILE A 1 91 ? -22.481 2.163 16.947 1.00 89.06 91 ILE A O 1
ATOM 745 N N . ARG A 1 92 ? -23.592 2.453 15.017 1.00 88.56 92 ARG A N 1
ATOM 746 C CA . ARG A 1 92 ? -24.693 1.545 15.331 1.00 88.56 92 ARG A CA 1
ATOM 747 C C . ARG A 1 92 ? -24.209 0.111 15.531 1.00 88.56 92 ARG A C 1
ATOM 749 O O . ARG A 1 92 ? -24.647 -0.552 16.467 1.00 88.56 92 ARG A O 1
ATOM 756 N N . SER A 1 93 ? -23.295 -0.376 14.699 1.00 90.50 93 SER A N 1
ATOM 757 C CA . SER A 1 93 ? -22.710 -1.708 14.874 1.00 90.50 93 SER A CA 1
ATOM 758 C C . SER A 1 93 ? -21.963 -1.831 16.204 1.00 90.50 93 SER A C 1
ATOM 760 O O . SER A 1 93 ? -22.194 -2.791 16.940 1.00 90.50 93 SER A O 1
ATOM 762 N N . ILE A 1 94 ? -21.143 -0.835 16.562 1.00 91.50 94 ILE A N 1
ATOM 763 C CA . ILE A 1 94 ? -20.390 -0.819 17.829 1.00 91.50 94 ILE A CA 1
ATOM 764 C C . ILE A 1 94 ? -21.335 -0.969 19.027 1.00 91.50 94 ILE A C 1
ATOM 766 O O . ILE A 1 94 ? -21.106 -1.786 19.920 1.00 91.50 94 ILE A O 1
ATOM 770 N N . TRP A 1 95 ? -22.420 -0.197 19.054 1.00 90.31 95 TRP A N 1
ATOM 771 C CA . TRP A 1 95 ? -23.363 -0.253 20.166 1.00 90.31 95 TRP A CA 1
ATOM 772 C C . TRP A 1 95 ? -24.218 -1.524 20.180 1.00 90.31 95 TRP A C 1
ATOM 774 O O . TRP A 1 95 ? -24.477 -2.052 21.261 1.00 90.31 95 TRP A O 1
ATOM 784 N N . ARG A 1 96 ? -24.612 -2.059 19.016 1.00 90.69 96 ARG A N 1
ATOM 785 C CA . ARG A 1 96 ? -25.307 -3.357 18.933 1.00 90.69 96 ARG A CA 1
ATOM 786 C C . ARG A 1 96 ? -24.478 -4.464 19.576 1.00 90.69 96 ARG A C 1
ATOM 788 O O . ARG A 1 96 ? -25.008 -5.240 20.363 1.00 90.69 96 ARG A O 1
ATOM 795 N N . GLU A 1 97 ? -23.173 -4.500 19.314 1.00 92.00 97 GLU A N 1
ATOM 796 C CA . GLU A 1 97 ? -22.265 -5.456 19.960 1.00 92.00 97 GLU A CA 1
ATOM 797 C C . GLU A 1 97 ? -22.219 -5.290 21.484 1.00 92.00 97 GLU A C 1
ATOM 799 O O . GLU A 1 97 ? -22.184 -6.280 22.215 1.00 92.00 97 GLU A O 1
ATOM 804 N N . ILE A 1 98 ? -22.242 -4.050 21.980 1.00 91.94 98 ILE A N 1
ATOM 805 C CA . ILE A 1 98 ? -22.280 -3.766 23.422 1.00 91.94 98 ILE A CA 1
ATOM 806 C C . ILE A 1 98 ? -23.591 -4.261 24.038 1.00 91.94 98 ILE A C 1
ATOM 808 O O . ILE A 1 98 ? -23.569 -4.874 25.104 1.00 91.94 98 ILE A O 1
ATOM 812 N N . PHE A 1 99 ? -24.729 -4.031 23.386 1.00 92.75 99 PHE A N 1
ATOM 813 C CA . PHE A 1 99 ? -26.025 -4.484 23.892 1.00 92.75 99 PHE A CA 1
ATOM 814 C C . PHE A 1 99 ? -26.163 -6.001 23.879 1.00 92.75 99 PHE A C 1
ATOM 816 O O . PHE A 1 99 ? -26.687 -6.563 24.840 1.00 92.75 99 PHE A O 1
ATOM 823 N N . ILE A 1 100 ? -25.639 -6.669 22.848 1.00 92.88 100 ILE A N 1
ATOM 824 C CA . ILE A 1 100 ? -25.544 -8.132 22.814 1.00 92.88 100 ILE A CA 1
ATOM 825 C C . ILE A 1 100 ? -24.771 -8.631 24.037 1.00 92.88 100 ILE A C 1
ATOM 827 O O . ILE A 1 100 ? -25.234 -9.545 24.715 1.00 92.88 100 ILE A O 1
ATOM 831 N N . ASP A 1 101 ? -23.634 -8.014 24.363 1.00 92.69 101 ASP A N 1
ATOM 832 C CA . ASP A 1 101 ? -22.862 -8.393 25.546 1.00 92.69 101 ASP A CA 1
ATOM 833 C C . ASP A 1 101 ? -23.609 -8.117 26.852 1.00 92.69 101 ASP A C 1
ATOM 835 O O . ASP A 1 101 ? -23.603 -8.969 27.735 1.00 92.69 101 ASP A O 1
ATOM 839 N N . ILE A 1 102 ? -24.296 -6.980 26.981 1.00 93.69 102 ILE A N 1
ATOM 840 C CA . ILE A 1 102 ? -25.117 -6.686 28.167 1.00 93.69 102 ILE A CA 1
ATOM 841 C C . ILE A 1 102 ? -26.194 -7.758 28.345 1.00 93.69 102 ILE A C 1
ATOM 843 O O . ILE A 1 102 ? -26.345 -8.288 29.444 1.00 93.69 102 ILE A O 1
ATOM 847 N N . LYS A 1 103 ? -26.885 -8.142 27.267 1.00 95.56 103 LYS A N 1
ATOM 848 C CA . LYS A 1 103 ? -27.930 -9.176 27.293 1.00 95.56 103 LYS A CA 1
ATOM 849 C C . LYS A 1 103 ? -27.419 -10.552 27.711 1.00 95.56 103 LYS A C 1
ATOM 851 O O . LYS A 1 103 ? -28.183 -11.320 28.285 1.00 95.56 103 LYS A O 1
ATOM 856 N N . ARG A 1 104 ? -26.133 -10.862 27.499 1.00 95.31 104 ARG A N 1
ATOM 857 C CA . ARG A 1 104 ? -25.523 -12.106 28.015 1.00 95.31 104 ARG A CA 1
ATOM 858 C C . ARG A 1 104 ? -25.521 -12.165 29.542 1.00 95.31 104 ARG A C 1
ATOM 860 O O . ARG A 1 104 ? -25.591 -13.256 30.095 1.00 95.31 104 ARG A O 1
ATOM 867 N N . PHE A 1 105 ? -25.442 -11.016 30.213 1.00 92.88 105 PHE A N 1
ATOM 868 C CA . PHE A 1 105 ? -25.418 -10.919 31.677 1.00 92.88 105 PHE A CA 1
ATOM 869 C C . PHE A 1 105 ? -26.751 -10.451 32.276 1.00 92.88 105 PHE A C 1
ATOM 871 O O . PHE A 1 105 ? -27.012 -10.696 33.450 1.00 92.88 105 PHE A O 1
ATOM 878 N N . ALA A 1 106 ? -27.590 -9.789 31.481 1.00 94.75 106 ALA A N 1
ATOM 879 C CA . ALA A 1 106 ? -28.911 -9.306 31.859 1.00 94.75 106 ALA A CA 1
ATOM 880 C C . ALA A 1 106 ? -29.903 -9.547 30.705 1.00 94.75 106 ALA A C 1
ATOM 882 O O . ALA A 1 106 ? -30.139 -8.632 29.913 1.00 94.75 106 ALA A O 1
ATOM 883 N N . PRO A 1 107 ? -30.482 -10.758 30.583 1.00 94.75 107 PRO A N 1
ATOM 884 C CA . PRO A 1 107 ? -31.366 -11.114 29.467 1.00 94.75 107 PRO A CA 1
ATOM 885 C C . PRO A 1 107 ? -32.583 -10.193 29.309 1.00 94.75 107 PRO A C 1
ATOM 887 O O . PRO A 1 107 ? -32.993 -9.913 28.185 1.00 94.75 107 PRO A O 1
ATOM 890 N N . ASP A 1 108 ? -33.095 -9.657 30.420 1.00 95.50 108 ASP A N 1
ATOM 891 C CA . ASP A 1 108 ? -34.236 -8.731 30.450 1.00 95.50 108 ASP A CA 1
ATOM 892 C C . ASP A 1 108 ? -33.861 -7.283 30.082 1.00 95.50 108 ASP A C 1
ATOM 894 O O . ASP A 1 108 ? -34.687 -6.372 30.169 1.00 95.50 108 ASP A O 1
ATOM 898 N N . PHE A 1 109 ? -32.605 -7.029 29.696 1.00 94.00 109 PHE A N 1
ATOM 899 C CA . PHE A 1 109 ? -32.169 -5.708 29.263 1.00 94.00 109 PHE A CA 1
ATOM 900 C C . PHE A 1 109 ? -32.921 -5.274 28.000 1.00 94.00 109 PHE A C 1
ATOM 902 O O . PHE A 1 109 ? -32.778 -5.855 26.918 1.00 94.00 109 PHE A O 1
ATOM 909 N N . VAL A 1 110 ? -33.682 -4.190 28.137 1.00 91.50 110 VAL A N 1
ATOM 910 C CA . VAL A 1 110 ? -34.371 -3.533 27.029 1.00 91.50 110 VAL A CA 1
ATOM 911 C C . VAL A 1 110 ? -33.405 -2.565 26.354 1.00 91.50 110 VAL A C 1
ATOM 913 O O . VAL A 1 110 ? -32.911 -1.626 26.979 1.00 91.50 110 VAL A O 1
ATOM 916 N N . GLU A 1 111 ? -33.135 -2.794 25.069 1.00 88.31 111 GLU A N 1
ATOM 917 C CA . GLU A 1 111 ? -32.282 -1.899 24.288 1.00 88.31 111 GLU A CA 1
ATOM 918 C C . GLU A 1 111 ? -32.908 -0.500 24.181 1.00 88.31 111 GLU A C 1
ATOM 920 O O . GLU A 1 111 ? -34.118 -0.382 23.961 1.00 88.31 111 GLU A O 1
ATOM 925 N N . PRO A 1 112 ? -32.107 0.574 24.300 1.00 84.69 112 PRO A N 1
ATOM 926 C CA . PRO A 1 112 ? -32.586 1.924 24.048 1.00 84.69 112 PRO A CA 1
ATOM 927 C C . PRO A 1 112 ? -33.128 2.057 22.622 1.00 84.69 112 PRO A C 1
ATOM 929 O O . PRO A 1 112 ? -32.497 1.601 21.669 1.00 84.69 112 PRO A O 1
ATOM 932 N N . ILE A 1 113 ? -34.261 2.746 22.463 1.00 77.00 113 ILE A N 1
ATOM 933 C CA . ILE A 1 113 ? -34.800 3.075 21.139 1.00 77.00 113 ILE A CA 1
ATOM 934 C C . ILE A 1 113 ? -33.846 4.055 20.462 1.00 77.00 113 ILE A C 1
ATOM 936 O O . ILE A 1 113 ? -33.570 5.135 20.986 1.00 77.00 113 ILE A O 1
ATOM 940 N N . TRP A 1 114 ? -33.348 3.688 19.286 1.00 71.44 114 TRP A N 1
ATOM 941 C CA . TRP A 1 114 ? -32.600 4.609 18.440 1.00 71.44 114 TRP A CA 1
ATOM 942 C C . TRP A 1 114 ? -33.571 5.296 17.501 1.00 71.44 114 TRP A C 1
ATOM 944 O O . TRP A 1 114 ? -34.452 4.645 16.939 1.00 71.44 114 TRP A O 1
ATOM 954 N N . GLY A 1 115 ? -33.406 6.605 17.313 1.00 64.62 115 GLY A N 1
ATOM 955 C CA . GLY A 1 115 ? -34.138 7.313 16.269 1.00 64.62 115 GLY A CA 1
ATOM 956 C C . GLY A 1 115 ? -33.952 6.613 14.920 1.00 64.62 115 GLY A C 1
ATOM 957 O O . GLY A 1 115 ? -32.900 6.018 14.654 1.00 64.62 115 GLY A O 1
ATOM 958 N N . LEU A 1 116 ? -34.974 6.656 14.065 1.00 63.72 116 LEU A N 1
ATOM 959 C CA . LEU A 1 116 ? -34.832 6.204 12.683 1.00 63.72 116 LEU A CA 1
ATOM 960 C C . LEU A 1 116 ? -33.654 6.949 12.045 1.00 63.72 116 LEU A C 1
ATOM 962 O O . LEU A 1 116 ? -33.497 8.153 12.244 1.00 63.72 116 LEU A O 1
ATOM 966 N N . LEU A 1 117 ? -32.802 6.218 11.317 1.00 64.75 117 LEU A N 1
ATOM 967 C CA . LEU A 1 117 ? -31.850 6.874 10.425 1.00 64.75 117 LEU A CA 1
ATOM 968 C C . LEU A 1 117 ? -32.711 7.531 9.357 1.00 64.75 117 LEU A C 1
ATOM 970 O O . LEU A 1 117 ? -33.309 6.827 8.548 1.00 64.75 117 LEU A O 1
ATOM 974 N N . ILE A 1 118 ? -32.844 8.849 9.420 1.00 65.50 118 ILE A N 1
ATOM 975 C CA . ILE A 1 118 ? -33.466 9.610 8.347 1.00 65.50 118 ILE A CA 1
ATOM 976 C C . ILE A 1 118 ? -32.343 9.821 7.335 1.00 65.50 118 ILE A C 1
ATOM 978 O O . ILE A 1 118 ? -31.368 10.495 7.681 1.00 65.50 118 ILE A O 1
ATOM 982 N N . PRO A 1 119 ? -32.416 9.214 6.136 1.00 62.91 119 PRO A N 1
ATOM 983 C CA . PRO A 1 119 ? -31.438 9.483 5.099 1.00 62.91 119 PRO A CA 1
ATOM 984 C C . PRO A 1 119 ? -31.440 10.987 4.849 1.00 62.91 119 PRO A C 1
ATOM 986 O O . PRO A 1 119 ? -32.496 11.573 4.598 1.00 62.91 119 PRO A O 1
ATOM 989 N N . LEU A 1 120 ? -30.275 11.618 4.962 1.00 65.94 120 LEU A N 1
ATOM 990 C CA . LEU A 1 120 ? -30.143 13.004 4.544 1.00 65.94 120 LEU A CA 1
ATOM 991 C C . LEU A 1 120 ? -30.432 13.072 3.040 1.00 65.94 120 LEU A C 1
ATOM 993 O O . LEU A 1 120 ? -30.055 12.173 2.287 1.00 65.94 120 LEU A O 1
ATOM 997 N N . SER A 1 121 ? -31.115 14.133 2.606 1.00 67.12 121 SER A N 1
ATOM 998 C CA . SER A 1 121 ? -31.397 14.369 1.184 1.00 67.12 121 SER A CA 1
ATOM 999 C C . SER A 1 121 ? -30.118 14.499 0.353 1.00 67.12 121 SER A C 1
ATOM 1001 O O . SER A 1 121 ? -30.131 14.224 -0.842 1.00 67.12 121 SER A O 1
ATOM 1003 N N . GLU A 1 122 ? -29.014 14.882 0.998 1.00 70.75 122 GLU A N 1
ATOM 1004 C CA . GLU A 1 122 ? -27.676 14.946 0.425 1.00 70.75 122 GLU A CA 1
ATOM 1005 C C . GLU A 1 122 ? -26.716 14.098 1.264 1.00 70.75 122 GLU A C 1
ATOM 1007 O O . GLU A 1 122 ? -26.681 14.199 2.490 1.00 70.75 122 GLU A O 1
ATOM 1012 N N . THR A 1 123 ? -25.922 13.252 0.609 1.00 68.44 123 THR A N 1
ATOM 1013 C CA . THR A 1 123 ? -24.859 12.494 1.273 1.00 68.44 123 THR A CA 1
ATOM 1014 C C . THR A 1 123 ? -23.630 13.378 1.433 1.00 68.44 123 THR A C 1
ATOM 1016 O O . THR A 1 123 ? -22.994 13.721 0.433 1.00 68.44 123 THR A O 1
ATOM 1019 N N . PHE A 1 124 ? -23.262 13.712 2.669 1.00 76.25 124 PHE A N 1
ATOM 1020 C CA . PHE A 1 124 ? -21.997 14.379 2.953 1.00 76.25 124 PHE A CA 1
ATOM 1021 C C . PHE A 1 124 ? -20.910 13.354 3.292 1.00 76.25 124 PHE A C 1
ATOM 1023 O O . PHE A 1 124 ? -21.179 12.258 3.794 1.00 76.25 124 PHE A O 1
ATOM 1030 N N . GLY A 1 125 ? -19.669 13.702 2.959 1.00 82.31 125 GLY A N 1
ATOM 1031 C CA . GLY A 1 125 ? -18.498 12.890 3.244 1.00 82.31 125 GLY A CA 1
ATOM 1032 C C . GLY A 1 125 ? -17.549 13.608 4.190 1.00 82.31 125 GLY A C 1
ATOM 1033 O O . GLY A 1 125 ? -17.207 14.770 3.975 1.00 82.31 125 GLY A O 1
ATOM 1034 N N . LEU A 1 126 ? -17.096 12.910 5.227 1.00 85.06 126 LEU A N 1
ATOM 1035 C CA . LEU A 1 126 ? -16.187 13.431 6.240 1.00 85.06 126 LEU A CA 1
ATOM 1036 C C . LEU A 1 126 ? -14.848 12.694 6.190 1.00 85.06 126 LEU A C 1
ATOM 1038 O O . LEU A 1 126 ? -14.784 11.464 6.229 1.00 85.06 126 LEU A O 1
ATOM 1042 N N . GLY A 1 127 ? -13.760 13.465 6.147 1.00 85.94 127 GLY A N 1
ATOM 1043 C CA . GLY A 1 127 ? -12.396 12.950 6.210 1.00 85.94 127 GLY A CA 1
ATOM 1044 C C . GLY A 1 127 ? -11.474 13.534 5.142 1.00 85.94 127 GLY A C 1
ATOM 1045 O O . GLY A 1 127 ? -11.540 14.708 4.789 1.00 85.94 127 GLY A O 1
ATOM 1046 N N . SER A 1 128 ? -10.554 12.708 4.664 1.00 86.12 128 SER A N 1
ATOM 1047 C CA . SER A 1 128 ? -9.481 13.076 3.756 1.00 86.12 128 SER A CA 1
ATOM 1048 C C . SER A 1 128 ? -9.972 13.232 2.322 1.00 86.12 128 SER A C 1
ATOM 1050 O O . SER A 1 128 ? -10.364 12.254 1.682 1.00 86.12 128 SER A O 1
ATOM 1052 N N . GLN A 1 129 ? -9.825 14.444 1.788 1.00 84.12 129 GLN A N 1
ATOM 1053 C CA . GLN A 1 129 ? -10.069 14.782 0.378 1.00 84.12 129 GLN A CA 1
ATOM 1054 C C . GLN A 1 129 ? -9.154 14.039 -0.612 1.00 84.12 129 GLN A C 1
ATOM 1056 O O . GLN A 1 129 ? -9.357 14.101 -1.819 1.00 84.12 129 GLN A O 1
ATOM 1061 N N . PHE A 1 130 ? -8.115 13.362 -0.115 1.00 84.69 130 PHE A N 1
ATOM 1062 C CA . PHE A 1 130 ? -7.173 12.602 -0.935 1.00 84.69 130 PHE A CA 1
ATOM 1063 C C . PHE A 1 130 ? -7.581 11.137 -1.123 1.00 84.69 130 PHE A C 1
ATOM 1065 O O . PHE A 1 130 ? -6.840 10.379 -1.749 1.00 84.69 130 PHE A O 1
ATOM 1072 N N . THR A 1 131 ? -8.730 10.732 -0.577 1.00 87.06 131 THR A N 1
ATOM 1073 C CA . THR A 1 131 ? -9.282 9.391 -0.784 1.00 87.06 131 THR A CA 1
ATOM 1074 C C . THR A 1 131 ? -9.920 9.332 -2.172 1.00 87.06 131 THR A C 1
ATOM 1076 O O . THR A 1 131 ? -10.921 10.010 -2.402 1.00 87.06 131 THR A O 1
ATOM 1079 N N . PRO A 1 132 ? -9.341 8.582 -3.124 1.00 90.56 132 PRO A N 1
ATOM 1080 C CA . PRO A 1 132 ? -9.866 8.523 -4.483 1.00 90.56 132 PRO A CA 1
ATOM 1081 C C . PRO A 1 132 ? -11.154 7.690 -4.542 1.00 90.56 132 PRO A C 1
ATOM 1083 O O . PRO A 1 132 ? -11.365 6.792 -3.726 1.00 90.56 132 PRO A O 1
ATOM 1086 N N . THR A 1 133 ? -11.981 7.927 -5.560 1.00 91.81 133 THR A N 1
ATOM 1087 C CA . THR A 1 133 ? -13.074 7.006 -5.897 1.00 91.81 133 THR A CA 1
ATOM 1088 C C . THR A 1 133 ? -12.548 5.808 -6.687 1.00 91.81 133 THR A C 1
ATOM 1090 O O . THR A 1 133 ? -11.516 5.900 -7.363 1.00 91.81 133 THR A O 1
ATOM 1093 N N . LYS A 1 134 ? -13.285 4.691 -6.654 1.00 94.88 134 LYS A N 1
ATOM 1094 C CA . LYS A 1 134 ? -12.979 3.496 -7.455 1.00 94.88 134 LYS A CA 1
ATOM 1095 C C . LYS A 1 134 ? -12.891 3.842 -8.944 1.00 94.88 134 LYS A C 1
ATOM 1097 O O . LYS A 1 134 ? -11.946 3.446 -9.619 1.00 94.88 134 LYS A O 1
ATOM 1102 N N . GLU A 1 135 ? -13.830 4.642 -9.436 1.00 95.75 135 GLU A N 1
ATOM 1103 C CA . GLU A 1 135 ? -13.933 5.069 -10.834 1.00 95.75 135 GLU A CA 1
ATOM 1104 C C . GLU A 1 135 ? -12.773 5.990 -11.233 1.00 95.75 135 GLU A C 1
ATOM 1106 O O . GLU A 1 135 ? -12.295 5.944 -12.365 1.00 95.75 135 GLU A O 1
ATOM 1111 N N . GLY A 1 136 ? -12.301 6.839 -10.313 1.00 95.50 136 GLY A N 1
ATOM 1112 C CA . GLY A 1 136 ? -11.128 7.686 -10.532 1.00 95.50 136 GLY A CA 1
ATOM 1113 C C . GLY A 1 136 ? -9.856 6.861 -10.718 1.00 95.50 136 GLY A C 1
ATOM 1114 O O . GLY A 1 136 ? -9.093 7.108 -11.651 1.00 95.50 136 GLY A O 1
ATOM 1115 N N . ILE A 1 137 ? -9.660 5.842 -9.878 1.00 96.94 137 ILE A N 1
ATOM 1116 C CA . ILE A 1 137 ? -8.526 4.922 -10.009 1.00 96.94 137 ILE A CA 1
ATOM 1117 C C . ILE A 1 137 ? -8.651 4.090 -11.284 1.00 96.94 137 ILE A C 1
ATOM 1119 O O . ILE A 1 137 ? -7.694 4.040 -12.048 1.00 96.94 137 ILE A O 1
ATOM 1123 N N . ALA A 1 138 ? -9.816 3.498 -11.557 1.00 97.88 138 ALA A N 1
ATOM 1124 C CA . ALA A 1 138 ? -10.026 2.668 -12.743 1.00 97.88 138 ALA A CA 1
ATOM 1125 C C . ALA A 1 138 ? -9.722 3.429 -14.045 1.00 97.88 138 ALA A C 1
ATOM 1127 O O . ALA A 1 138 ? -9.008 2.916 -14.903 1.00 97.88 138 ALA A O 1
ATOM 1128 N N . ARG A 1 139 ? -10.160 4.692 -14.160 1.00 97.69 139 ARG A N 1
ATOM 1129 C CA . ARG A 1 139 ? -9.813 5.552 -15.307 1.00 97.69 139 ARG A CA 1
ATOM 1130 C C . ARG A 1 139 ? -8.314 5.837 -15.408 1.00 97.69 139 ARG A C 1
ATOM 1132 O O . ARG A 1 139 ? -7.771 5.852 -16.510 1.00 97.69 139 ARG A O 1
ATOM 1139 N N . LYS A 1 140 ? -7.625 6.039 -14.277 1.00 97.00 140 LYS A N 1
ATOM 1140 C CA . LYS A 1 140 ? -6.162 6.185 -14.271 1.00 97.00 140 LYS A CA 1
ATOM 1141 C C . LYS A 1 140 ? -5.482 4.911 -14.771 1.00 97.00 140 LYS A C 1
ATOM 1143 O O . LYS A 1 140 ? -4.609 4.996 -15.628 1.00 97.00 140 LYS A O 1
ATOM 1148 N N . VAL A 1 141 ? -5.896 3.746 -14.271 1.00 97.81 141 VAL A N 1
ATOM 1149 C CA . VAL A 1 141 ? -5.362 2.442 -14.692 1.00 97.81 141 VAL A CA 1
ATOM 1150 C C . VAL A 1 141 ? -5.561 2.239 -16.189 1.00 97.81 141 VAL A C 1
ATOM 1152 O O . VAL A 1 141 ? -4.599 1.934 -16.889 1.00 97.81 141 VAL A O 1
ATOM 1155 N N . GLU A 1 142 ? -6.767 2.487 -16.694 1.00 97.50 142 GLU A N 1
ATOM 1156 C CA . GLU A 1 142 ? -7.078 2.385 -18.120 1.00 97.50 142 GLU A CA 1
ATOM 1157 C C . GLU A 1 142 ? -6.182 3.303 -18.966 1.00 97.50 142 GLU A C 1
ATOM 1159 O O . GLU A 1 142 ? -5.609 2.862 -19.961 1.00 97.50 142 GLU A O 1
ATOM 1164 N N . SER A 1 143 ? -6.002 4.560 -18.549 1.00 97.38 143 SER A N 1
ATOM 1165 C CA . SER A 1 143 ? -5.125 5.519 -19.230 1.00 97.38 143 SER A CA 1
ATOM 1166 C C . SER A 1 143 ? -3.671 5.033 -19.276 1.00 97.38 143 SER A C 1
ATOM 1168 O O . SER A 1 143 ? -3.054 5.054 -20.341 1.00 97.38 143 SER A O 1
ATOM 1170 N N . LEU A 1 144 ? -3.138 4.509 -18.167 1.00 97.25 144 LEU A N 1
ATOM 1171 C CA . LEU A 1 144 ? -1.778 3.961 -18.130 1.00 97.25 144 LEU A CA 1
ATOM 1172 C C . LEU A 1 144 ? -1.622 2.728 -19.041 1.00 97.25 144 LEU A C 1
ATOM 1174 O O . LEU A 1 144 ? -0.635 2.614 -19.769 1.00 97.25 144 LEU A O 1
ATOM 1178 N N . GLN A 1 145 ? -2.598 1.815 -19.034 1.00 97.38 145 GLN A N 1
ATOM 1179 C CA . GLN A 1 145 ? -2.599 0.629 -19.901 1.00 97.38 145 GLN A CA 1
ATOM 1180 C C . GLN A 1 145 ? -2.679 1.013 -21.380 1.00 97.38 145 GLN A C 1
ATOM 1182 O O . GLN A 1 145 ? -1.960 0.451 -22.210 1.00 97.38 145 GLN A O 1
ATOM 1187 N N . ARG A 1 146 ? -3.505 2.011 -21.710 1.00 96.06 146 ARG A N 1
ATOM 1188 C CA . ARG A 1 146 ? -3.635 2.558 -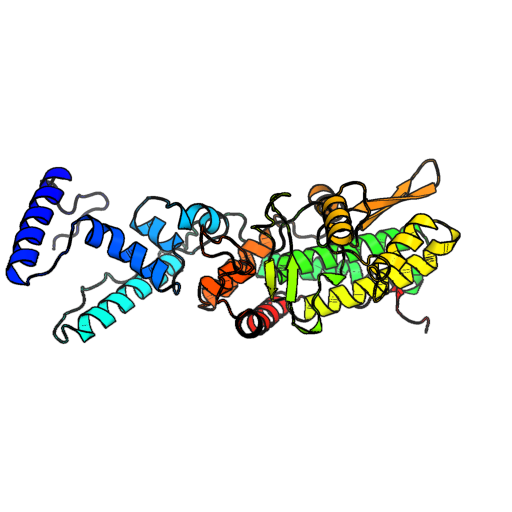23.062 1.00 96.06 146 ARG A CA 1
ATOM 1189 C C . ARG A 1 146 ? -2.288 3.067 -23.567 1.00 96.06 146 ARG A C 1
ATOM 1191 O O . ARG A 1 146 ? -1.867 2.634 -24.639 1.00 96.06 146 ARG A O 1
ATOM 1198 N N . THR A 1 147 ? -1.576 3.870 -22.774 1.00 94.88 147 THR A N 1
ATOM 1199 C CA . THR A 1 147 ? -0.231 4.377 -23.105 1.00 94.88 147 THR A CA 1
ATOM 1200 C C . THR A 1 147 ? 0.757 3.252 -23.421 1.00 94.88 147 THR A C 1
ATOM 1202 O O . THR A 1 147 ? 1.502 3.342 -24.395 1.00 94.88 147 THR A O 1
ATOM 1205 N N . LEU A 1 148 ? 0.737 2.153 -22.661 1.00 95.06 148 LEU A N 1
ATOM 1206 C CA . LEU A 1 148 ? 1.623 1.006 -22.904 1.00 95.06 148 LEU A CA 1
ATOM 1207 C C . LEU A 1 148 ? 1.224 0.142 -24.107 1.00 95.06 148 LEU A C 1
ATOM 1209 O O . LEU A 1 148 ? 2.073 -0.557 -24.659 1.00 95.06 148 LEU A O 1
ATOM 1213 N N . SER A 1 149 ? -0.048 0.169 -24.503 1.00 93.00 149 SER A N 1
ATOM 1214 C CA . SER A 1 149 ? -0.581 -0.636 -25.610 1.00 93.00 149 SER A CA 1
ATOM 1215 C C . SER A 1 149 ? -0.430 0.008 -26.993 1.00 93.00 149 SER A C 1
ATOM 1217 O O . SER A 1 149 ? -0.487 -0.696 -27.999 1.00 93.00 149 SER A O 1
ATOM 1219 N N . GLN A 1 150 ? -0.241 1.331 -27.051 1.00 90.75 150 GLN A N 1
ATOM 1220 C CA . GLN A 1 150 ? -0.113 2.090 -28.299 1.00 90.75 150 GLN A CA 1
ATOM 1221 C C . GLN A 1 150 ? 1.104 1.690 -29.157 1.00 90.75 150 GLN A C 1
ATOM 1223 O O . GLN A 1 150 ? 0.924 1.470 -30.359 1.00 90.75 150 GLN A O 1
ATOM 1228 N N . PRO A 1 151 ? 2.337 1.607 -28.614 1.00 92.06 151 PRO A N 1
ATOM 1229 C CA . PRO A 1 151 ? 3.500 1.272 -29.427 1.00 92.06 151 PRO A CA 1
ATOM 1230 C C . PRO A 1 151 ? 3.578 -0.232 -29.737 1.00 92.06 151 PRO A C 1
ATOM 1232 O O . PRO A 1 151 ? 3.179 -1.079 -28.938 1.00 92.06 151 PRO A O 1
ATOM 1235 N N . LYS A 1 152 ? 4.158 -0.592 -30.889 1.00 90.81 152 LYS A N 1
ATOM 1236 C CA . LYS A 1 152 ? 4.487 -1.990 -31.222 1.00 90.81 152 LYS A CA 1
ATOM 1237 C C . LYS A 1 152 ? 5.913 -2.327 -30.791 1.00 90.81 152 LYS A C 1
ATOM 1239 O O . LYS A 1 152 ? 6.782 -1.463 -30.749 1.00 90.81 152 LYS A O 1
ATOM 1244 N N . ALA A 1 153 ? 6.185 -3.609 -30.538 1.00 89.44 153 ALA A N 1
ATOM 1245 C CA . ALA A 1 153 ? 7.499 -4.066 -30.068 1.00 89.44 153 ALA A CA 1
ATOM 1246 C C . ALA A 1 153 ? 8.664 -3.650 -30.985 1.00 89.44 153 ALA A C 1
ATOM 1248 O O . ALA A 1 153 ? 9.698 -3.194 -30.499 1.00 89.44 153 ALA A O 1
ATOM 1249 N N . PHE A 1 154 ? 8.477 -3.744 -32.306 1.00 87.81 154 PHE A N 1
ATOM 1250 C CA . PHE A 1 154 ? 9.481 -3.292 -33.269 1.00 87.81 154 PHE A CA 1
ATOM 1251 C C . PHE A 1 154 ? 9.751 -1.788 -33.151 1.00 87.81 154 PHE A C 1
ATOM 1253 O O . PHE A 1 154 ? 10.909 -1.387 -33.111 1.00 87.81 154 PHE A O 1
ATOM 1260 N N . ASP A 1 155 ? 8.700 -0.971 -33.029 1.00 87.56 155 ASP A N 1
ATOM 1261 C CA . ASP A 1 155 ? 8.818 0.486 -32.940 1.00 87.56 155 ASP A CA 1
ATOM 1262 C C . ASP A 1 155 ? 9.595 0.931 -31.702 1.00 87.56 155 ASP A C 1
ATOM 1264 O O . ASP A 1 155 ? 10.407 1.850 -31.795 1.00 87.56 155 ASP A O 1
ATOM 1268 N N . VAL A 1 156 ? 9.368 0.268 -30.565 1.00 90.94 156 VAL A N 1
ATOM 1269 C CA . VAL A 1 156 ? 10.074 0.550 -29.307 1.00 90.94 156 VAL A CA 1
ATOM 1270 C C . VAL A 1 156 ? 11.563 0.237 -29.430 1.00 90.94 156 VAL A C 1
ATOM 1272 O O . VAL A 1 156 ? 12.395 1.028 -29.001 1.00 90.94 156 VAL A O 1
ATOM 1275 N N . ALA A 1 157 ? 11.910 -0.904 -30.027 1.00 87.94 157 ALA A N 1
ATOM 1276 C CA . ALA A 1 157 ? 13.301 -1.330 -30.165 1.00 87.94 157 ALA A CA 1
ATOM 1277 C C . ALA A 1 157 ? 14.050 -0.626 -31.315 1.00 87.94 157 ALA A C 1
ATOM 1279 O O . ALA A 1 157 ? 15.256 -0.826 -31.460 1.00 87.94 157 ALA A O 1
ATOM 1280 N N . HIS A 1 158 ? 13.352 0.154 -32.148 1.00 87.12 158 HIS A N 1
ATOM 1281 C CA . HIS A 1 158 ? 13.910 0.759 -33.358 1.00 87.12 158 HIS A CA 1
ATOM 1282 C C . HIS A 1 158 ? 14.808 1.970 -33.082 1.00 87.12 158 HIS A C 1
ATOM 1284 O O . HIS A 1 158 ? 15.801 2.163 -33.779 1.00 87.12 158 HIS A O 1
ATOM 1290 N N . SER A 1 159 ? 14.468 2.792 -32.085 1.00 88.88 159 SER A N 1
ATOM 1291 C CA . SER A 1 159 ? 15.263 3.966 -31.717 1.00 88.88 159 SER A CA 1
ATOM 1292 C C . SER A 1 159 ? 15.444 4.065 -30.210 1.00 88.88 159 SER A C 1
ATOM 1294 O O . SER A 1 159 ? 14.630 3.583 -29.420 1.00 88.88 159 SER A O 1
ATOM 1296 N N . ARG A 1 160 ? 16.535 4.716 -29.812 1.00 89.62 160 ARG A N 1
ATOM 1297 C CA . ARG A 1 160 ? 16.894 4.898 -28.407 1.00 89.62 160 ARG A CA 1
ATOM 1298 C C . ARG A 1 160 ? 15.883 5.774 -27.672 1.00 89.62 160 ARG A C 1
ATOM 1300 O O . ARG A 1 160 ? 15.550 5.477 -26.534 1.00 89.62 160 ARG A O 1
ATOM 1307 N N . GLU A 1 161 ? 15.379 6.814 -28.324 1.00 92.94 161 GLU A N 1
ATOM 1308 C CA . GLU A 1 161 ? 14.375 7.737 -27.789 1.00 92.94 161 GLU A CA 1
ATOM 1309 C C . GLU A 1 161 ? 13.078 6.986 -27.481 1.00 92.94 161 GLU A C 1
ATOM 1311 O O . GLU A 1 161 ? 12.598 7.025 -26.353 1.00 92.94 161 GLU A O 1
ATOM 1316 N N . ARG A 1 162 ? 12.572 6.196 -28.437 1.00 94.12 162 ARG A N 1
ATOM 1317 C CA . ARG A 1 162 ? 11.350 5.398 -28.246 1.00 94.12 162 ARG A CA 1
ATOM 1318 C C . ARG A 1 162 ? 11.506 4.345 -27.154 1.00 94.12 162 ARG A C 1
ATOM 1320 O O . ARG A 1 162 ? 10.566 4.092 -26.404 1.00 94.12 162 ARG A O 1
ATOM 1327 N N . MET A 1 163 ? 12.687 3.737 -27.054 1.00 95.19 163 MET A N 1
ATOM 1328 C CA . MET A 1 163 ? 13.008 2.785 -25.993 1.00 95.19 163 MET A CA 1
ATOM 1329 C C . MET A 1 163 ? 13.005 3.450 -24.612 1.00 95.19 163 MET A C 1
ATOM 1331 O O . MET A 1 163 ? 12.453 2.882 -23.670 1.00 95.19 163 MET A O 1
ATOM 1335 N N . VAL A 1 164 ? 13.587 4.648 -24.498 1.00 95.62 164 VAL A N 1
ATOM 1336 C CA . VAL A 1 164 ? 13.589 5.462 -23.272 1.00 95.62 164 VAL A CA 1
ATOM 1337 C C . VAL A 1 164 ? 12.172 5.863 -22.880 1.00 95.62 164 VAL A C 1
ATOM 1339 O O . VAL A 1 164 ? 11.783 5.647 -21.733 1.00 95.62 164 VAL A O 1
ATOM 1342 N N . ASP A 1 165 ? 11.386 6.375 -23.825 1.00 95.62 165 ASP A N 1
ATOM 1343 C CA . ASP A 1 165 ? 10.006 6.796 -23.576 1.00 95.62 165 ASP A CA 1
ATOM 1344 C C . ASP A 1 165 ? 9.154 5.615 -23.103 1.00 95.62 165 ASP A C 1
ATOM 1346 O O . ASP A 1 165 ? 8.466 5.702 -22.083 1.00 95.62 165 ASP A O 1
ATOM 1350 N N . TYR A 1 166 ? 9.255 4.472 -23.787 1.00 97.12 166 TYR A N 1
ATOM 1351 C CA . TYR A 1 166 ? 8.554 3.256 -23.390 1.00 97.12 166 TYR A CA 1
ATOM 1352 C C . TYR A 1 166 ? 8.989 2.758 -22.007 1.00 97.12 166 TYR A C 1
ATOM 1354 O O . TYR A 1 166 ? 8.131 2.449 -21.180 1.00 97.12 166 TYR A O 1
ATOM 1362 N N . HIS A 1 167 ? 10.298 2.700 -21.731 1.00 97.12 167 HIS A N 1
ATOM 1363 C CA . HIS A 1 167 ? 10.816 2.315 -20.416 1.00 97.12 167 HIS A CA 1
ATOM 1364 C C . HIS A 1 167 ? 10.251 3.216 -19.315 1.00 97.12 167 HIS A C 1
ATOM 1366 O O . HIS A 1 167 ? 9.744 2.711 -18.316 1.00 97.12 167 HIS A O 1
ATOM 1372 N N . ASN A 1 168 ? 10.270 4.536 -19.514 1.00 97.88 168 ASN A N 1
ATOM 1373 C CA . ASN A 1 168 ? 9.756 5.486 -18.534 1.00 97.88 168 ASN A CA 1
ATOM 1374 C C . ASN A 1 168 ? 8.262 5.259 -18.269 1.00 97.88 168 ASN A C 1
ATOM 1376 O O . ASN A 1 168 ? 7.868 5.148 -17.109 1.00 97.88 168 ASN A O 1
ATOM 1380 N N . GLN A 1 169 ? 7.436 5.093 -19.307 1.00 97.75 169 GLN A N 1
ATOM 1381 C CA . GLN A 1 169 ? 6.004 4.805 -19.129 1.00 97.75 169 GLN A CA 1
ATOM 1382 C C . GLN A 1 169 ? 5.756 3.442 -18.461 1.00 97.75 169 GLN A C 1
ATOM 1384 O O . GLN A 1 169 ? 4.856 3.302 -17.630 1.00 97.75 169 GLN A O 1
ATOM 1389 N N . TYR A 1 170 ? 6.581 2.438 -18.756 1.00 98.25 170 TYR A N 1
ATOM 1390 C CA . TYR A 1 170 ? 6.507 1.120 -18.124 1.00 98.25 170 TYR A CA 1
ATOM 1391 C C . TYR A 1 170 ? 6.918 1.164 -16.639 1.00 98.25 170 TYR A C 1
ATOM 1393 O O . TYR A 1 170 ? 6.298 0.508 -15.792 1.00 98.25 170 TYR A O 1
ATOM 1401 N N . THR A 1 171 ? 7.896 2.008 -16.295 1.00 97.94 171 THR A N 1
ATOM 1402 C CA . THR A 1 171 ? 8.268 2.339 -14.913 1.00 97.94 171 THR A CA 1
ATOM 1403 C C . THR A 1 171 ? 7.129 3.068 -14.189 1.00 97.94 171 THR A C 1
ATOM 1405 O O . THR A 1 171 ? 6.811 2.688 -13.062 1.00 97.94 171 THR A O 1
ATOM 1408 N N . VAL A 1 172 ? 6.452 4.044 -14.820 1.00 98.00 172 VAL A N 1
ATOM 1409 C CA . VAL A 1 172 ? 5.264 4.720 -14.245 1.00 98.00 172 VAL A CA 1
ATOM 1410 C C . VAL A 1 172 ? 4.164 3.709 -13.916 1.00 98.00 172 VAL A C 1
ATOM 1412 O O . VAL A 1 172 ? 3.653 3.701 -12.794 1.00 98.00 172 VAL A O 1
ATOM 1415 N N . TYR A 1 173 ? 3.824 2.826 -14.861 1.00 98.25 173 TYR A N 1
ATOM 1416 C CA . TYR A 1 173 ? 2.809 1.789 -14.653 1.00 98.25 173 TYR A CA 1
ATOM 1417 C C . TYR A 1 173 ? 3.136 0.897 -13.453 1.00 98.25 173 TYR A C 1
ATOM 1419 O O . TYR A 1 173 ? 2.311 0.707 -12.557 1.00 98.25 173 TYR A O 1
ATOM 1427 N N . THR A 1 174 ? 4.375 0.407 -13.405 1.00 98.19 174 THR A N 1
ATOM 1428 C CA . THR A 1 174 ? 4.863 -0.477 -12.341 1.00 98.19 174 THR A CA 1
ATOM 1429 C C . THR A 1 174 ? 4.876 0.231 -10.981 1.00 98.19 174 THR A C 1
ATOM 1431 O O . THR A 1 174 ? 4.461 -0.352 -9.979 1.00 98.19 174 THR A O 1
ATOM 1434 N N . LEU A 1 175 ? 5.279 1.506 -10.927 1.00 97.44 175 LEU A N 1
ATOM 1435 C CA . LEU A 1 175 ? 5.269 2.316 -9.704 1.00 97.44 175 LEU A CA 1
ATOM 1436 C C . LEU A 1 175 ? 3.857 2.549 -9.168 1.00 97.44 175 LEU A C 1
ATOM 1438 O O . LEU A 1 175 ? 3.630 2.407 -7.966 1.00 97.44 175 LEU A O 1
ATOM 1442 N N . TYR A 1 176 ? 2.898 2.883 -10.032 1.00 97.75 176 TYR A N 1
ATOM 1443 C CA . TYR A 1 176 ? 1.518 3.067 -9.590 1.00 97.75 176 TYR A CA 1
ATOM 1444 C C . TYR A 1 176 ? 0.873 1.758 -9.144 1.00 97.75 176 TYR A C 1
ATOM 1446 O O . TYR A 1 176 ? 0.165 1.758 -8.134 1.00 97.75 176 TYR A O 1
ATOM 1454 N N . MET A 1 177 ? 1.174 0.642 -9.812 1.00 98.06 177 MET A N 1
ATOM 1455 C CA . MET A 1 177 ? 0.737 -0.674 -9.356 1.00 98.06 177 MET A CA 1
ATOM 1456 C C . MET A 1 177 ? 1.349 -1.020 -7.991 1.00 98.06 177 MET A C 1
ATOM 1458 O O . MET A 1 177 ? 0.641 -1.511 -7.114 1.00 98.06 177 MET A O 1
ATOM 1462 N N . LEU A 1 178 ? 2.630 -0.703 -7.759 1.00 97.19 178 LEU A N 1
ATOM 1463 C CA . LEU A 1 178 ? 3.289 -0.878 -6.460 1.00 97.19 178 LEU A CA 1
ATOM 1464 C C . LEU A 1 178 ? 2.604 -0.046 -5.368 1.00 97.19 178 LEU A C 1
ATOM 1466 O O . LEU A 1 178 ? 2.286 -0.577 -4.302 1.00 97.19 178 LEU A O 1
ATOM 1470 N N . ILE A 1 179 ? 2.337 1.236 -5.626 1.00 95.94 179 ILE A N 1
ATOM 1471 C CA . ILE A 1 179 ? 1.660 2.142 -4.684 1.00 95.94 179 ILE A CA 1
ATOM 1472 C C . ILE A 1 179 ? 0.247 1.636 -4.357 1.00 95.94 179 ILE A C 1
ATOM 1474 O O . ILE A 1 179 ? -0.111 1.544 -3.180 1.00 95.94 179 ILE A O 1
ATOM 1478 N N . ASN A 1 180 ? -0.549 1.284 -5.370 1.00 96.19 180 ASN A N 1
ATOM 1479 C CA . ASN A 1 180 ? -1.940 0.864 -5.195 1.00 96.19 180 ASN A CA 1
ATOM 1480 C C . ASN A 1 180 ? -2.072 -0.558 -4.637 1.00 96.19 180 ASN A C 1
ATOM 1482 O O . ASN A 1 180 ? -2.999 -0.807 -3.874 1.00 96.19 180 ASN A O 1
ATOM 1486 N N . GLY A 1 181 ? -1.183 -1.478 -5.007 1.00 96.81 181 GLY A N 1
ATOM 1487 C CA . GLY A 1 181 ? -1.265 -2.886 -4.615 1.00 96.81 181 GLY A CA 1
ATOM 1488 C C . GLY A 1 181 ? -0.658 -3.188 -3.247 1.00 96.81 181 GLY A C 1
ATOM 1489 O O . GLY A 1 181 ? -1.088 -4.127 -2.589 1.00 96.81 181 GLY A O 1
ATOM 1490 N N . SER A 1 182 ? 0.318 -2.396 -2.789 1.00 95.81 182 SER A N 1
ATOM 1491 C CA . SER A 1 182 ? 1.006 -2.645 -1.509 1.00 95.81 182 SER A CA 1
ATOM 1492 C C . SER A 1 182 ? 0.785 -1.564 -0.449 1.00 95.81 182 SER A C 1
ATOM 1494 O O . SER A 1 182 ? 1.005 -1.803 0.738 1.00 95.81 182 SER A O 1
ATOM 1496 N N . GLY A 1 183 ? 0.357 -0.362 -0.844 1.00 93.81 183 GLY A N 1
ATOM 1497 C CA . GLY A 1 183 ? 0.296 0.788 0.056 1.00 93.81 183 GLY A CA 1
ATOM 1498 C C . GLY A 1 183 ? 1.678 1.378 0.345 1.00 93.81 183 GLY A C 1
ATOM 1499 O O . GLY A 1 183 ? 1.875 2.015 1.383 1.00 93.81 183 GLY A O 1
ATOM 1500 N N . TYR A 1 184 ? 2.661 1.172 -0.535 1.00 93.19 184 TYR A N 1
ATOM 1501 C CA . TYR A 1 184 ? 3.955 1.857 -0.465 1.00 93.19 184 TYR A CA 1
ATOM 1502 C C . TYR A 1 184 ? 3.739 3.381 -0.554 1.00 93.19 184 TYR A C 1
ATOM 1504 O O . TYR A 1 184 ? 2.951 3.857 -1.370 1.00 93.19 184 TYR A O 1
ATOM 1512 N N . ARG A 1 185 ? 4.416 4.173 0.291 1.00 90.19 185 ARG A N 1
ATOM 1513 C CA . ARG A 1 185 ? 4.433 5.643 0.137 1.00 90.19 185 ARG A CA 1
ATOM 1514 C C . ARG A 1 185 ? 5.248 6.047 -1.088 1.00 90.19 185 ARG A C 1
ATOM 1516 O O . ARG A 1 185 ? 6.274 5.440 -1.374 1.00 90.19 185 ARG A O 1
ATOM 1523 N N . ALA A 1 186 ? 4.871 7.140 -1.738 1.00 89.88 186 ALA A N 1
ATOM 1524 C CA . ALA A 1 186 ? 5.747 7.746 -2.731 1.00 89.88 186 ALA A CA 1
ATOM 1525 C C . ALA A 1 186 ? 6.987 8.336 -2.039 1.00 89.88 186 ALA A C 1
ATOM 1527 O O . ALA A 1 186 ? 6.914 9.355 -1.349 1.00 89.88 186 ALA A O 1
ATOM 1528 N N . VAL A 1 187 ? 8.122 7.660 -2.201 1.00 91.19 187 VAL A N 1
ATOM 1529 C CA . VAL A 1 187 ? 9.426 8.010 -1.625 1.00 91.19 187 VAL A CA 1
ATOM 1530 C C . VAL A 1 187 ? 10.483 7.995 -2.721 1.00 91.19 187 VAL A C 1
ATOM 1532 O O . VAL A 1 187 ? 10.220 7.540 -3.832 1.00 91.19 187 VAL A O 1
ATOM 1535 N N . TYR A 1 188 ? 11.673 8.511 -2.426 1.00 91.31 188 TYR A N 1
ATOM 1536 C CA . TYR A 1 188 ? 12.810 8.352 -3.330 1.00 91.31 188 TYR A CA 1
ATOM 1537 C C . TYR A 1 188 ? 13.297 6.901 -3.326 1.00 91.31 188 TYR A C 1
ATOM 1539 O O . TYR A 1 188 ? 13.260 6.250 -2.283 1.00 91.31 188 TYR A O 1
ATOM 1547 N N . ASN A 1 189 ? 13.753 6.420 -4.481 1.00 91.12 189 ASN A N 1
ATOM 1548 C CA . ASN A 1 189 ? 14.239 5.058 -4.706 1.00 91.12 189 ASN A CA 1
ATOM 1549 C C . ASN A 1 189 ? 13.357 3.974 -4.047 1.00 91.12 189 ASN A C 1
ATOM 1551 O O . ASN A 1 189 ? 13.814 3.271 -3.135 1.00 91.12 189 ASN A O 1
ATOM 1555 N N . PRO A 1 190 ? 12.064 3.898 -4.419 1.00 91.19 190 PRO A N 1
ATOM 1556 C CA . PRO A 1 190 ? 11.159 2.909 -3.855 1.00 91.19 190 PRO A CA 1
ATOM 1557 C C . PRO A 1 190 ? 11.628 1.506 -4.235 1.00 91.19 190 PRO A C 1
ATOM 1559 O O . PRO A 1 190 ? 12.046 1.279 -5.367 1.00 91.19 190 PRO A O 1
ATOM 1562 N N . LEU A 1 191 ? 11.528 0.569 -3.288 1.00 90.44 191 LEU A N 1
ATOM 1563 C CA . LEU A 1 191 ? 11.908 -0.831 -3.486 1.00 90.44 191 LEU A CA 1
ATOM 1564 C C . LEU A 1 191 ? 13.308 -0.967 -4.138 1.00 90.44 191 LEU A C 1
ATOM 1566 O O . LEU A 1 191 ? 13.425 -1.475 -5.251 1.00 90.44 191 LEU A O 1
ATOM 1570 N N . PRO A 1 192 ? 14.383 -0.515 -3.453 1.00 89.00 192 PRO A N 1
ATOM 1571 C CA . PRO A 1 192 ? 15.716 -0.322 -4.045 1.00 89.00 192 PRO A CA 1
ATOM 1572 C C . PRO A 1 192 ? 16.357 -1.606 -4.597 1.00 89.00 192 PRO A C 1
ATOM 1574 O O . PRO A 1 192 ? 17.347 -1.536 -5.319 1.00 89.00 192 PRO A O 1
ATOM 1577 N N . SER A 1 193 ? 15.801 -2.770 -4.254 1.00 90.12 193 SER A N 1
ATOM 1578 C CA . SER A 1 193 ? 16.010 -4.023 -4.968 1.00 90.12 193 SER A CA 1
ATOM 1579 C C . SER A 1 193 ? 14.701 -4.796 -5.048 1.00 90.12 193 SER A C 1
ATOM 1581 O O . SER A 1 193 ? 14.009 -4.970 -4.043 1.00 90.12 193 SER A O 1
ATOM 1583 N N . LEU A 1 194 ? 14.397 -5.366 -6.211 1.00 88.69 194 LEU A N 1
ATOM 1584 C CA . LEU A 1 194 ? 13.257 -6.274 -6.355 1.00 88.69 194 LEU A CA 1
ATOM 1585 C C . LEU A 1 194 ? 13.447 -7.618 -5.634 1.00 88.69 194 LEU A C 1
ATOM 1587 O O . LEU A 1 194 ? 12.495 -8.377 -5.530 1.00 88.69 194 LEU A O 1
ATOM 1591 N N . HIS A 1 195 ? 14.603 -7.883 -5.016 1.00 87.81 195 HIS A N 1
ATOM 1592 C CA . HIS A 1 195 ? 14.769 -9.015 -4.090 1.00 87.81 195 HIS A CA 1
ATOM 1593 C C . HIS A 1 195 ? 13.996 -8.845 -2.777 1.00 87.81 195 HIS A C 1
ATOM 1595 O O . HIS A 1 195 ? 13.848 -9.799 -2.015 1.00 87.81 195 HIS A O 1
ATOM 1601 N N . PHE A 1 196 ? 13.477 -7.645 -2.513 1.00 90.81 196 PHE A N 1
ATOM 1602 C CA . PHE A 1 196 ? 12.492 -7.424 -1.461 1.00 90.81 196 PHE A CA 1
ATOM 1603 C C . PHE A 1 196 ? 11.081 -7.901 -1.858 1.00 90.81 196 PHE A C 1
ATOM 1605 O O . PHE A 1 196 ? 10.207 -7.951 -0.994 1.00 90.81 196 PHE A O 1
ATOM 1612 N N . ASN A 1 197 ? 10.851 -8.292 -3.119 1.00 92.12 197 ASN A N 1
ATOM 1613 C CA . ASN A 1 197 ? 9.671 -9.051 -3.534 1.00 92.12 197 ASN A CA 1
ATOM 1614 C C . ASN A 1 197 ? 9.847 -10.525 -3.138 1.00 92.12 197 ASN A C 1
ATOM 1616 O O . ASN A 1 197 ? 10.564 -11.291 -3.784 1.00 92.12 197 ASN A O 1
ATOM 1620 N N . LEU A 1 198 ? 9.178 -10.939 -2.066 1.00 93.31 198 LEU A N 1
ATOM 1621 C CA . LEU A 1 198 ? 9.190 -12.310 -1.571 1.00 93.31 198 LEU A CA 1
ATOM 1622 C C . LEU A 1 198 ? 8.130 -13.131 -2.315 1.00 93.31 198 LEU A C 1
ATOM 1624 O O . LEU A 1 198 ? 7.151 -13.584 -1.720 1.00 93.31 198 LEU A O 1
ATOM 1628 N N . HIS A 1 199 ? 8.346 -13.340 -3.618 1.00 90.62 199 HIS A N 1
ATOM 1629 C CA . HIS A 1 199 ? 7.401 -13.980 -4.546 1.00 90.62 199 HIS A CA 1
ATOM 1630 C C . HIS A 1 199 ? 6.753 -15.253 -3.974 1.00 90.62 199 HIS A C 1
ATOM 1632 O O . HIS A 1 199 ? 5.533 -15.392 -3.970 1.00 90.62 199 HIS A O 1
ATOM 1638 N N . ARG A 1 200 ? 7.563 -16.166 -3.411 1.00 91.31 200 ARG A N 1
ATOM 1639 C CA . ARG A 1 200 ? 7.089 -17.432 -2.814 1.00 91.31 200 ARG A CA 1
ATOM 1640 C C . ARG A 1 200 ? 6.046 -17.231 -1.708 1.00 91.31 200 ARG A C 1
ATOM 1642 O O . ARG A 1 200 ? 5.210 -18.103 -1.500 1.00 91.31 200 ARG A O 1
ATOM 1649 N N . HIS A 1 201 ? 6.124 -16.118 -0.989 1.00 94.00 201 HIS A N 1
ATOM 1650 C CA . HIS A 1 201 ? 5.277 -15.822 0.160 1.00 94.00 201 HIS A CA 1
ATOM 1651 C C . HIS A 1 201 ? 4.103 -14.905 -0.182 1.00 94.00 201 HIS A C 1
ATOM 1653 O O . HIS A 1 201 ? 3.291 -14.647 0.697 1.00 94.00 201 HIS A O 1
ATOM 1659 N N . GLY A 1 202 ? 3.984 -14.417 -1.421 1.00 96.06 202 GLY A N 1
ATOM 1660 C CA . GLY A 1 202 ? 2.923 -13.474 -1.773 1.00 96.06 202 GLY A CA 1
ATOM 1661 C C . GLY A 1 202 ? 3.074 -12.124 -1.065 1.00 96.06 202 GLY A C 1
ATOM 1662 O O . GLY A 1 202 ? 2.080 -11.552 -0.620 1.00 96.06 202 GLY A O 1
ATOM 1663 N N . ALA A 1 203 ? 4.311 -11.660 -0.864 1.00 96.88 203 ALA A N 1
ATOM 1664 C CA . ALA A 1 203 ? 4.591 -10.529 0.012 1.00 96.88 203 ALA A CA 1
ATOM 1665 C C . ALA A 1 203 ? 5.774 -9.680 -0.456 1.00 96.88 203 ALA A C 1
ATOM 1667 O O . ALA A 1 203 ? 6.654 -10.155 -1.172 1.00 96.88 203 ALA A O 1
ATOM 1668 N N . ILE A 1 204 ? 5.820 -8.425 -0.013 1.00 96.06 204 ILE A N 1
ATOM 1669 C CA . ILE A 1 204 ? 6.922 -7.495 -0.283 1.00 96.06 204 ILE A CA 1
ATOM 1670 C C . ILE A 1 204 ? 7.429 -6.925 1.044 1.00 96.06 204 ILE A C 1
ATOM 1672 O O . ILE A 1 204 ? 6.647 -6.586 1.931 1.00 96.06 204 ILE A O 1
ATOM 1676 N N . MET A 1 205 ? 8.747 -6.802 1.176 1.00 93.38 205 MET A N 1
ATOM 1677 C CA . MET A 1 205 ? 9.387 -6.061 2.261 1.00 93.38 205 MET A CA 1
ATOM 1678 C C . MET A 1 205 ? 9.541 -4.596 1.869 1.00 93.38 205 MET A C 1
ATOM 1680 O O . MET A 1 205 ? 10.165 -4.271 0.861 1.00 93.38 205 MET A O 1
ATOM 1684 N N . ILE A 1 206 ? 9.001 -3.693 2.678 1.00 91.81 206 ILE A N 1
ATOM 1685 C CA . ILE A 1 206 ? 9.001 -2.260 2.387 1.00 91.81 206 ILE A CA 1
ATOM 1686 C C . ILE A 1 206 ? 9.605 -1.466 3.537 1.00 91.81 206 ILE A C 1
ATOM 1688 O O . ILE A 1 206 ? 9.397 -1.769 4.711 1.00 91.81 206 ILE A O 1
ATOM 1692 N N . SER A 1 207 ? 10.337 -0.412 3.187 1.00 87.94 207 SER A N 1
ATOM 1693 C CA . SER A 1 207 ? 10.873 0.571 4.128 1.00 87.94 207 SER A CA 1
ATOM 1694 C C . SER A 1 207 ? 10.757 1.944 3.468 1.00 87.94 207 SER A C 1
ATOM 1696 O O . SER A 1 207 ? 11.447 2.219 2.490 1.00 87.94 207 SER A O 1
ATOM 1698 N N . ASP A 1 208 ? 9.812 2.765 3.937 1.00 76.69 208 ASP A N 1
ATOM 1699 C CA . ASP A 1 208 ? 9.386 3.998 3.252 1.00 76.69 208 ASP A CA 1
ATOM 1700 C C . ASP A 1 208 ? 9.643 5.281 4.065 1.00 76.69 208 ASP A C 1
ATOM 1702 O O . ASP A 1 208 ? 10.076 6.303 3.547 1.00 76.69 208 ASP A O 1
ATOM 1706 N N . LYS A 1 209 ? 9.415 5.261 5.373 1.00 73.50 209 LYS A N 1
ATOM 1707 C CA . LYS A 1 209 ? 9.677 6.391 6.265 1.00 73.50 209 LYS A CA 1
ATOM 1708 C C . LYS A 1 209 ? 10.234 5.868 7.569 1.00 73.50 209 LYS A C 1
ATOM 1710 O O . LYS A 1 209 ? 9.608 5.977 8.613 1.00 73.50 209 LYS A O 1
ATOM 1715 N N . ASP A 1 210 ? 11.395 5.249 7.467 1.00 67.62 210 ASP A N 1
ATOM 1716 C CA . ASP A 1 210 ? 12.039 4.618 8.604 1.00 67.62 210 ASP A CA 1
ATOM 1717 C C . ASP A 1 210 ? 13.202 5.429 9.144 1.00 67.62 210 ASP A C 1
ATOM 1719 O O . ASP A 1 210 ? 13.879 6.120 8.377 1.00 67.62 210 ASP A O 1
ATOM 1723 N N . SER A 1 211 ? 13.488 5.259 10.432 1.00 65.12 211 SER A N 1
ATOM 1724 C CA . SER A 1 211 ? 14.737 5.755 10.993 1.00 65.12 211 SER A CA 1
ATOM 1725 C C . SER A 1 211 ? 15.904 4.890 10.500 1.00 65.12 211 SER A C 1
ATOM 1727 O O . SER A 1 211 ? 15.767 3.684 10.304 1.00 65.12 211 SER A O 1
ATOM 1729 N N . ALA A 1 212 ? 17.076 5.500 10.312 1.00 62.44 212 ALA A N 1
ATOM 1730 C CA . ALA A 1 212 ? 18.298 4.762 9.979 1.00 62.44 212 ALA A CA 1
ATOM 1731 C C . ALA A 1 212 ? 18.815 3.900 11.153 1.00 62.44 212 ALA A C 1
ATOM 1733 O O . ALA A 1 212 ? 19.720 3.088 10.977 1.00 62.44 212 ALA A O 1
ATOM 1734 N N . LYS A 1 213 ? 18.280 4.091 12.369 1.00 65.19 213 LYS A N 1
ATOM 1735 C CA . LYS A 1 213 ? 18.799 3.453 13.586 1.00 65.19 213 LYS A CA 1
ATOM 1736 C C . LYS A 1 213 ? 18.092 2.141 13.918 1.00 65.19 213 LYS A C 1
ATOM 1738 O O . LYS A 1 213 ? 18.778 1.178 14.256 1.00 65.19 213 LYS A O 1
ATOM 1743 N N . ASP A 1 214 ? 16.764 2.109 13.836 1.00 70.31 214 ASP A N 1
ATOM 1744 C CA . ASP A 1 214 ? 15.941 1.028 14.404 1.00 70.31 214 ASP A CA 1
ATOM 1745 C C . ASP A 1 214 ? 15.081 0.253 13.393 1.00 70.31 214 ASP A C 1
ATOM 1747 O O . ASP A 1 214 ? 14.571 -0.807 13.740 1.00 70.31 214 ASP A O 1
ATOM 1751 N N . TYR A 1 215 ? 14.943 0.739 12.157 1.00 79.06 215 TYR A N 1
ATOM 1752 C CA . TYR A 1 215 ? 14.040 0.192 11.138 1.00 79.06 215 TYR A CA 1
ATOM 1753 C C . TYR A 1 215 ? 12.608 -0.095 11.637 1.00 79.06 215 TYR A C 1
ATOM 1755 O O . TYR A 1 215 ? 11.940 -1.020 11.166 1.00 79.06 215 TYR A O 1
ATOM 1763 N N . ALA A 1 216 ? 12.127 0.684 12.609 1.00 75.81 216 ALA A N 1
ATOM 1764 C CA . ALA A 1 216 ? 10.841 0.465 13.261 1.00 75.81 216 ALA A CA 1
ATOM 1765 C C . ALA A 1 216 ? 9.630 0.573 12.317 1.00 75.81 216 ALA A C 1
ATOM 1767 O O . ALA A 1 216 ? 8.536 0.176 12.704 1.00 75.81 216 ALA A O 1
ATOM 1768 N N . HIS A 1 217 ? 9.794 1.123 11.110 1.00 81.31 217 HIS A N 1
ATOM 1769 C CA . HIS A 1 217 ? 8.771 1.263 10.068 1.00 81.31 217 HIS A CA 1
ATOM 1770 C C . HIS A 1 217 ? 8.939 0.300 8.883 1.00 81.31 217 HIS A C 1
ATOM 1772 O O . HIS A 1 217 ? 8.096 0.300 7.972 1.00 81.31 217 HIS A O 1
ATOM 1778 N N . MET A 1 218 ? 9.988 -0.525 8.890 1.00 87.94 218 MET A N 1
ATOM 1779 C CA . MET A 1 218 ? 10.173 -1.611 7.940 1.00 87.94 218 MET A CA 1
ATOM 1780 C C . MET A 1 218 ? 9.131 -2.688 8.219 1.00 87.94 218 MET A C 1
ATOM 1782 O O . MET A 1 218 ? 8.895 -3.068 9.364 1.00 87.94 218 MET A O 1
ATOM 1786 N N . ARG A 1 219 ? 8.486 -3.179 7.165 1.00 89.62 219 ARG A N 1
ATOM 1787 C CA . ARG A 1 219 ? 7.455 -4.211 7.290 1.00 89.62 219 ARG A CA 1
ATOM 1788 C C . ARG A 1 219 ? 7.401 -5.129 6.104 1.00 89.62 219 ARG A C 1
ATOM 1790 O O . ARG A 1 219 ? 7.697 -4.735 4.978 1.00 89.62 219 ARG A O 1
ATOM 1797 N N . LEU A 1 220 ? 6.941 -6.328 6.407 1.00 93.81 220 LEU A N 1
ATOM 1798 C CA . LEU A 1 220 ? 6.377 -7.241 5.442 1.00 93.81 220 LEU A CA 1
ATOM 1799 C C . LEU A 1 220 ? 4.930 -6.828 5.172 1.00 93.81 220 LEU A C 1
ATOM 1801 O O . LEU A 1 220 ? 4.199 -6.515 6.108 1.00 93.81 220 LEU A O 1
ATOM 1805 N N . VAL A 1 221 ? 4.525 -6.828 3.909 1.00 96.25 221 VAL A N 1
ATOM 1806 C CA . VAL A 1 221 ? 3.135 -6.589 3.512 1.00 96.25 221 VAL A CA 1
ATOM 1807 C C . VAL A 1 221 ? 2.676 -7.648 2.529 1.00 96.25 221 VAL A C 1
ATOM 1809 O O . VAL A 1 221 ? 3.489 -8.164 1.759 1.00 96.25 221 VAL A O 1
ATOM 1812 N N . ALA A 1 222 ? 1.379 -7.952 2.525 1.00 97.81 222 ALA A N 1
ATOM 1813 C CA . ALA A 1 222 ? 0.801 -8.795 1.490 1.00 97.81 222 ALA A CA 1
ATOM 1814 C C . ALA A 1 222 ? 0.888 -8.071 0.141 1.00 97.81 222 ALA A C 1
ATOM 1816 O O . ALA A 1 222 ? 0.700 -6.851 0.058 1.00 97.81 222 ALA A O 1
ATOM 1817 N N . ALA A 1 223 ? 1.193 -8.827 -0.908 1.00 97.75 223 ALA A N 1
ATOM 1818 C CA . ALA A 1 223 ? 1.280 -8.325 -2.266 1.00 97.75 223 ALA A CA 1
ATOM 1819 C C . ALA A 1 223 ? 0.310 -9.106 -3.163 1.00 97.75 223 ALA A C 1
ATOM 1821 O O . ALA A 1 223 ? 0.368 -10.340 -3.186 1.00 97.75 223 ALA A O 1
ATOM 1822 N N . PRO A 1 224 ? -0.583 -8.411 -3.886 1.00 98.00 224 PRO A N 1
ATOM 1823 C CA . PRO A 1 224 ? -1.493 -9.059 -4.812 1.00 98.00 224 PRO A CA 1
ATOM 1824 C C . PRO A 1 224 ? -0.726 -9.671 -5.991 1.00 98.00 224 PRO A C 1
ATOM 1826 O O . PRO A 1 224 ? 0.331 -9.182 -6.399 1.00 98.00 224 PRO A O 1
ATOM 1829 N N . THR A 1 225 ? -1.273 -10.743 -6.543 1.00 97.94 225 THR A N 1
ATOM 1830 C CA . THR A 1 225 ? -0.732 -11.543 -7.641 1.00 97.94 225 THR A CA 1
ATOM 1831 C C . THR A 1 225 ? -0.379 -10.688 -8.867 1.00 97.94 225 THR A C 1
ATOM 1833 O O . THR A 1 225 ? 0.784 -10.754 -9.268 1.00 97.94 225 THR A O 1
ATOM 1836 N N . PRO A 1 226 ? -1.247 -9.779 -9.372 1.00 98.19 226 PRO A N 1
ATOM 1837 C CA . PRO A 1 226 ? -0.887 -8.920 -10.506 1.00 98.19 226 PRO A CA 1
ATOM 1838 C C . PRO A 1 226 ? 0.340 -8.036 -10.241 1.00 98.19 226 PRO A C 1
ATOM 1840 O O . PRO A 1 226 ? 1.146 -7.799 -11.137 1.00 98.19 226 PRO A O 1
ATOM 1843 N N . LEU A 1 227 ? 0.528 -7.566 -8.998 1.00 98.25 227 LEU A N 1
ATOM 1844 C CA . LEU A 1 227 ? 1.713 -6.783 -8.632 1.00 98.25 227 LEU A CA 1
ATOM 1845 C C . LEU A 1 227 ? 2.971 -7.649 -8.657 1.00 98.25 227 LEU A C 1
ATOM 1847 O O . LEU A 1 227 ? 3.992 -7.236 -9.199 1.00 98.25 227 LEU A O 1
ATOM 1851 N N . ILE A 1 228 ? 2.911 -8.843 -8.071 1.00 97.25 228 ILE A N 1
ATOM 1852 C CA . ILE A 1 228 ? 4.049 -9.767 -8.037 1.00 97.25 228 ILE A CA 1
ATOM 1853 C C . ILE A 1 228 ? 4.496 -10.120 -9.459 1.00 97.25 228 ILE A C 1
ATOM 1855 O O . ILE A 1 228 ? 5.692 -10.067 -9.753 1.00 97.25 228 ILE A O 1
ATOM 1859 N N . GLU A 1 229 ? 3.544 -10.430 -10.334 1.00 97.19 229 GLU A N 1
ATOM 1860 C CA . GLU A 1 229 ? 3.799 -10.771 -11.734 1.00 97.19 229 GLU A CA 1
ATOM 1861 C C . GLU A 1 229 ? 4.326 -9.568 -12.522 1.00 97.19 229 GLU A C 1
ATOM 1863 O O . GLU A 1 229 ? 5.308 -9.692 -13.253 1.00 97.19 229 GLU A O 1
ATOM 1868 N N . GLN A 1 230 ? 3.776 -8.369 -12.308 1.00 98.12 230 GLN A N 1
ATOM 1869 C CA . GLN A 1 230 ? 4.297 -7.150 -12.930 1.00 98.12 230 GLN A CA 1
ATOM 1870 C C . GLN A 1 230 ? 5.743 -6.849 -12.510 1.00 98.12 230 GLN A C 1
ATOM 1872 O O . GLN A 1 230 ? 6.552 -6.454 -13.350 1.00 98.12 230 GLN A O 1
ATOM 1877 N N . LEU A 1 231 ? 6.103 -7.047 -11.236 1.00 96.56 231 LEU A N 1
ATOM 1878 C CA . LEU A 1 231 ? 7.487 -6.881 -10.773 1.00 96.56 231 LEU A CA 1
ATOM 1879 C C . LEU A 1 231 ? 8.428 -7.909 -11.420 1.00 96.56 231 LEU A C 1
ATOM 1881 O O . LEU A 1 231 ? 9.569 -7.571 -11.737 1.00 96.56 231 LEU A O 1
ATOM 1885 N N . GLN A 1 232 ? 7.953 -9.132 -11.667 1.00 94.94 232 GLN A N 1
ATOM 1886 C CA . GLN A 1 232 ? 8.701 -10.145 -12.412 1.00 94.94 232 GLN A CA 1
ATOM 1887 C C . GLN A 1 232 ? 8.901 -9.730 -13.878 1.00 94.94 232 GLN A C 1
ATOM 1889 O O . GLN A 1 232 ? 10.032 -9.735 -14.367 1.00 94.94 232 GLN A O 1
ATOM 1894 N N . TYR A 1 233 ? 7.854 -9.261 -14.562 1.00 97.06 233 TYR A N 1
ATOM 1895 C CA . TYR A 1 233 ? 7.994 -8.724 -15.920 1.00 97.06 233 TYR A CA 1
ATOM 1896 C C . TYR A 1 233 ? 8.883 -7.481 -15.980 1.00 97.06 233 TYR A C 1
ATOM 1898 O O . TYR A 1 233 ? 9.526 -7.227 -16.999 1.00 97.06 233 TYR A O 1
ATOM 1906 N N . TYR A 1 234 ? 8.942 -6.690 -14.910 1.00 97.38 234 TYR A N 1
ATOM 1907 C CA . TYR A 1 234 ? 9.859 -5.560 -14.824 1.00 97.38 234 TYR A CA 1
ATOM 1908 C C . TYR A 1 234 ? 11.324 -6.009 -14.708 1.00 97.38 234 TYR A C 1
ATOM 1910 O O . TYR A 1 234 ? 12.189 -5.415 -15.346 1.00 97.38 234 TYR A O 1
ATOM 1918 N N . LEU A 1 235 ? 11.623 -7.095 -13.988 1.00 94.88 235 LEU A N 1
ATOM 1919 C CA . LEU A 1 235 ? 12.972 -7.683 -13.969 1.00 94.88 235 LEU A CA 1
ATOM 1920 C C . LEU A 1 235 ? 13.415 -8.150 -15.357 1.00 94.88 235 LEU A C 1
ATOM 1922 O O . LEU A 1 235 ? 14.534 -7.864 -15.786 1.00 94.88 235 LEU A O 1
ATOM 1926 N N . GLU A 1 236 ? 12.528 -8.834 -16.075 1.00 95.44 236 GLU A N 1
ATOM 1927 C CA . GLU A 1 236 ? 12.787 -9.287 -17.445 1.00 95.44 236 GLU A CA 1
ATOM 1928 C C . GLU A 1 236 ? 12.975 -8.104 -18.400 1.00 95.44 236 GLU A C 1
ATOM 1930 O O . GLU A 1 236 ? 13.873 -8.116 -19.243 1.00 95.44 236 GLU A O 1
ATOM 1935 N N . HIS A 1 237 ? 12.175 -7.049 -18.226 1.00 96.75 237 HIS A N 1
ATOM 1936 C CA . HIS A 1 237 ? 12.328 -5.794 -18.954 1.00 96.75 237 HIS A CA 1
ATOM 1937 C C . HIS A 1 237 ? 13.703 -5.161 -18.731 1.00 96.75 237 HIS A C 1
ATOM 1939 O O . HIS A 1 237 ? 14.349 -4.786 -19.706 1.00 96.75 237 HIS A O 1
ATOM 1945 N N . LEU A 1 238 ? 14.169 -5.063 -17.481 1.00 95.94 238 LEU A N 1
ATOM 1946 C CA . LEU A 1 238 ? 15.490 -4.510 -17.174 1.00 95.94 238 LEU A CA 1
ATOM 1947 C C . LEU A 1 238 ? 16.611 -5.334 -17.800 1.00 95.94 238 LEU A C 1
ATOM 1949 O O . LEU A 1 238 ? 17.560 -4.759 -18.324 1.00 95.94 238 LEU A O 1
ATOM 1953 N N . ASN A 1 239 ? 16.495 -6.662 -17.795 1.00 95.75 239 ASN A N 1
ATOM 1954 C CA . ASN A 1 239 ? 17.472 -7.521 -18.456 1.00 95.75 239 ASN A CA 1
ATOM 1955 C C . ASN A 1 239 ? 17.505 -7.282 -19.977 1.00 95.75 239 ASN A C 1
ATOM 1957 O O . ASN A 1 239 ? 18.577 -7.100 -20.555 1.00 95.75 239 ASN A O 1
ATOM 1961 N N . ALA A 1 240 ? 16.336 -7.218 -20.622 1.00 95.50 240 ALA A N 1
ATOM 1962 C CA . ALA A 1 240 ? 16.234 -6.934 -22.053 1.00 95.50 240 ALA A CA 1
ATOM 1963 C C . ALA A 1 240 ? 16.768 -5.536 -22.403 1.00 95.50 240 ALA A C 1
ATOM 1965 O O . ALA A 1 240 ? 17.527 -5.382 -23.359 1.00 95.50 240 ALA A O 1
ATOM 1966 N N . LEU A 1 241 ? 16.425 -4.525 -21.604 1.00 95.50 241 LEU A N 1
ATOM 1967 C CA . LEU A 1 241 ? 16.916 -3.161 -21.763 1.00 95.50 241 LEU A CA 1
ATOM 1968 C C . LEU A 1 241 ? 18.438 -3.087 -21.588 1.00 95.50 241 LEU A C 1
ATOM 1970 O O . LEU A 1 241 ? 19.113 -2.471 -22.409 1.00 95.50 241 LEU A O 1
ATOM 1974 N N . ALA A 1 242 ? 18.997 -3.778 -20.593 1.00 95.19 242 ALA A N 1
ATOM 1975 C CA . ALA A 1 242 ? 20.441 -3.867 -20.393 1.00 95.19 242 ALA A CA 1
ATOM 1976 C C . ALA A 1 242 ? 21.155 -4.440 -21.627 1.00 95.19 242 ALA A C 1
ATOM 1978 O O . ALA A 1 242 ? 22.153 -3.872 -22.063 1.00 95.19 242 ALA A O 1
ATOM 1979 N N . ASN A 1 243 ? 20.602 -5.487 -22.256 1.00 94.25 243 ASN A N 1
ATOM 1980 C CA . ASN A 1 243 ? 21.155 -6.061 -23.492 1.00 94.25 243 ASN A CA 1
ATOM 1981 C C . ASN A 1 243 ? 21.199 -5.042 -24.641 1.00 94.25 243 ASN A C 1
ATOM 1983 O O . ASN A 1 243 ? 22.169 -5.003 -25.395 1.00 94.25 243 ASN A O 1
ATOM 1987 N N . HIS A 1 244 ? 20.178 -4.191 -24.765 1.00 92.06 244 HIS A N 1
ATOM 1988 C CA . HIS A 1 244 ? 20.170 -3.113 -25.757 1.00 92.06 244 HIS A CA 1
ATOM 1989 C C . HIS A 1 244 ? 21.175 -2.000 -25.439 1.00 92.06 244 HIS A C 1
ATOM 1991 O O . HIS A 1 244 ? 21.730 -1.385 -26.351 1.00 92.06 244 HIS A O 1
ATOM 1997 N N . LEU A 1 245 ? 21.415 -1.735 -24.154 1.00 92.31 245 LEU A N 1
ATOM 1998 C CA . LEU A 1 245 ? 22.260 -0.637 -23.695 1.00 92.31 245 LEU A CA 1
ATOM 1999 C C . LEU A 1 245 ? 23.731 -1.020 -23.500 1.00 92.31 245 LEU A C 1
ATOM 2001 O O . LEU A 1 245 ? 24.563 -0.116 -23.454 1.00 92.31 245 LEU A O 1
ATOM 2005 N N . ALA A 1 246 ? 24.070 -2.311 -23.446 1.00 93.25 246 ALA A N 1
ATOM 2006 C CA . ALA A 1 246 ? 25.386 -2.828 -23.056 1.00 93.25 246 ALA A CA 1
ATOM 2007 C C . ALA A 1 246 ? 26.575 -2.127 -23.736 1.00 93.25 246 ALA A C 1
ATOM 2009 O O . ALA A 1 246 ? 27.555 -1.802 -23.075 1.00 93.25 246 ALA A O 1
ATOM 2010 N N . MET A 1 247 ? 26.461 -1.822 -25.033 1.00 89.19 247 MET A N 1
ATOM 2011 C CA . MET A 1 247 ? 27.537 -1.188 -25.809 1.00 89.19 247 MET A CA 1
ATOM 2012 C C . MET A 1 247 ? 27.518 0.348 -25.786 1.00 89.19 247 MET A C 1
ATOM 2014 O O . MET A 1 247 ? 28.502 0.979 -26.157 1.00 89.19 247 MET A O 1
ATOM 2018 N N . THR A 1 248 ? 26.398 0.968 -25.406 1.00 88.62 248 THR A N 1
ATOM 2019 C CA . THR A 1 248 ? 26.195 2.432 -25.506 1.00 88.62 248 THR A CA 1
ATOM 2020 C C . THR A 1 248 ? 26.128 3.134 -24.151 1.00 88.62 248 THR A C 1
ATOM 2022 O O . THR A 1 248 ? 26.339 4.344 -24.064 1.00 88.62 248 THR A O 1
ATOM 2025 N N . ALA A 1 249 ? 25.826 2.386 -23.092 1.00 91.62 249 ALA A N 1
ATOM 2026 C CA . ALA A 1 249 ? 25.685 2.855 -21.723 1.00 91.62 249 ALA A CA 1
ATOM 2027 C C . ALA A 1 249 ? 26.053 1.718 -20.752 1.00 91.62 249 ALA A C 1
ATOM 2029 O O . ALA A 1 249 ? 25.224 1.259 -19.969 1.00 91.62 249 ALA A O 1
ATOM 2030 N N . GLU A 1 250 ? 27.305 1.257 -20.830 1.00 92.75 250 GLU A N 1
ATOM 2031 C CA . GLU A 1 250 ? 27.823 0.091 -20.098 1.00 92.75 250 GLU A CA 1
ATOM 2032 C C . GLU A 1 250 ? 27.522 0.141 -18.592 1.00 92.75 250 GLU A C 1
ATOM 2034 O O . GLU A 1 250 ? 26.985 -0.814 -18.038 1.00 92.75 250 GLU A O 1
ATOM 2039 N N . SER A 1 251 ? 27.794 1.270 -17.928 1.00 91.25 251 SER A N 1
ATOM 2040 C CA . SER A 1 251 ? 27.558 1.414 -16.484 1.00 91.25 251 SER A CA 1
ATOM 2041 C C . SER A 1 251 ? 26.086 1.233 -16.099 1.00 91.25 251 SER A C 1
ATOM 2043 O O . SER A 1 251 ? 25.782 0.584 -15.097 1.00 91.25 251 SER A O 1
ATOM 2045 N N . LEU A 1 252 ? 25.170 1.762 -16.913 1.00 92.06 252 LEU A N 1
ATOM 2046 C CA . LEU A 1 252 ? 23.730 1.628 -16.713 1.00 92.06 252 LEU A CA 1
ATOM 2047 C C . LEU A 1 252 ? 23.270 0.187 -16.958 1.00 92.06 252 LEU A C 1
ATOM 2049 O O . LEU A 1 252 ? 22.525 -0.366 -16.151 1.00 92.06 252 LEU A O 1
ATOM 2053 N N . ALA A 1 253 ? 23.752 -0.441 -18.032 1.00 94.50 253 ALA A N 1
ATOM 2054 C CA . ALA A 1 253 ? 23.460 -1.840 -18.324 1.00 94.50 253 ALA A CA 1
ATOM 2055 C C . ALA A 1 253 ? 23.947 -2.760 -17.191 1.00 94.50 253 ALA A C 1
ATOM 2057 O O . ALA A 1 253 ? 23.197 -3.619 -16.736 1.00 94.50 253 ALA A O 1
ATOM 2058 N N . MET A 1 254 ? 25.153 -2.534 -16.662 1.00 93.25 254 MET A N 1
ATOM 2059 C CA . MET A 1 254 ? 25.691 -3.290 -15.526 1.00 93.25 254 MET A CA 1
ATOM 2060 C C . MET A 1 254 ? 24.850 -3.134 -14.256 1.00 93.25 254 MET A C 1
ATOM 2062 O O . MET A 1 254 ? 24.621 -4.122 -13.556 1.00 93.25 254 MET A O 1
ATOM 2066 N N . ASN A 1 255 ? 24.336 -1.934 -13.970 1.00 91.25 255 ASN A N 1
ATOM 2067 C CA . ASN A 1 255 ? 23.406 -1.724 -12.858 1.00 91.25 255 ASN A CA 1
ATOM 2068 C C . ASN A 1 255 ? 22.087 -2.501 -13.062 1.00 91.25 255 ASN A C 1
ATOM 2070 O O . ASN A 1 255 ? 21.630 -3.202 -12.157 1.00 91.25 255 ASN A O 1
ATOM 2074 N N . MET A 1 256 ? 21.515 -2.469 -14.267 1.00 93.94 256 MET A N 1
ATOM 2075 C CA . MET A 1 256 ? 20.307 -3.234 -14.605 1.00 93.94 256 MET A CA 1
ATOM 2076 C C . MET A 1 256 ? 20.529 -4.755 -14.537 1.00 93.94 256 MET A C 1
ATOM 2078 O O . MET A 1 256 ? 19.666 -5.486 -14.042 1.00 93.94 256 MET A O 1
ATOM 2082 N N . TYR A 1 257 ? 21.689 -5.255 -14.976 1.00 94.19 257 TYR A N 1
ATOM 2083 C CA . TYR A 1 257 ? 22.063 -6.664 -14.819 1.00 94.19 257 TYR A CA 1
ATOM 2084 C C . TYR A 1 257 ? 22.212 -7.059 -13.356 1.00 94.19 257 TYR A C 1
ATOM 2086 O O . TYR A 1 257 ? 21.737 -8.126 -12.973 1.00 94.19 257 TYR A O 1
ATOM 2094 N N . PHE A 1 258 ? 22.821 -6.205 -12.529 1.00 91.75 258 PHE A N 1
ATOM 2095 C CA . PHE A 1 258 ? 22.890 -6.435 -11.089 1.00 91.75 258 PHE A CA 1
ATOM 2096 C C . PHE A 1 258 ? 21.483 -6.612 -10.512 1.00 91.75 258 PHE A C 1
ATOM 2098 O O . PHE A 1 258 ? 21.199 -7.643 -9.913 1.00 91.75 258 PHE A O 1
ATOM 2105 N N . HIS A 1 259 ? 20.560 -5.679 -10.755 1.00 89.62 259 HIS A N 1
ATOM 2106 C CA . HIS A 1 259 ? 19.208 -5.777 -10.191 1.00 89.62 259 HIS A CA 1
ATOM 2107 C C . HIS A 1 259 ? 18.376 -6.937 -10.754 1.00 89.62 259 HIS A C 1
ATOM 2109 O O . HIS A 1 259 ? 17.547 -7.481 -10.025 1.00 89.62 259 HIS A O 1
ATOM 2115 N N . SER A 1 260 ? 18.603 -7.332 -12.013 1.00 91.38 260 SER A N 1
ATOM 2116 C CA . SER A 1 260 ? 17.902 -8.452 -12.665 1.00 91.38 260 SER A CA 1
ATOM 2117 C C . SER A 1 260 ? 18.523 -9.833 -12.414 1.00 91.38 260 SER A C 1
ATOM 2119 O O . SER A 1 260 ? 17.920 -10.850 -12.760 1.00 91.38 260 SER A O 1
ATOM 2121 N N . ALA A 1 261 ? 19.702 -9.905 -11.791 1.00 90.31 261 ALA A N 1
ATOM 2122 C CA . ALA A 1 261 ? 20.338 -11.170 -11.438 1.00 90.31 261 ALA A CA 1
ATOM 2123 C C . ALA A 1 261 ? 19.528 -11.931 -10.376 1.00 90.31 261 ALA A C 1
ATOM 2125 O O . ALA A 1 261 ? 18.935 -11.333 -9.491 1.00 90.31 261 ALA A O 1
ATOM 2126 N N . GLN A 1 262 ? 19.576 -13.268 -10.387 1.00 86.44 262 GLN A N 1
ATOM 2127 C CA . GLN A 1 262 ? 18.860 -14.090 -9.395 1.00 86.44 262 GLN A CA 1
ATOM 2128 C C . GLN A 1 262 ? 19.408 -13.961 -7.961 1.00 86.44 262 GLN A C 1
ATOM 2130 O O . GLN A 1 262 ? 18.723 -14.303 -6.998 1.00 86.44 262 GLN A O 1
ATOM 2135 N N . LYS A 1 263 ? 20.688 -13.588 -7.815 1.00 86.81 263 LYS A N 1
ATOM 2136 C CA . LYS A 1 263 ? 21.397 -13.522 -6.525 1.00 86.81 263 LYS A CA 1
ATOM 2137 C C . LYS A 1 263 ? 22.423 -12.373 -6.500 1.00 86.81 263 LYS A C 1
ATOM 2139 O O . LYS A 1 263 ? 23.620 -12.637 -6.380 1.00 86.81 263 LYS A O 1
ATOM 2144 N N . PRO A 1 264 ? 21.998 -11.101 -6.587 1.00 85.94 264 PRO A N 1
ATOM 2145 C CA . PRO A 1 264 ? 22.906 -9.956 -6.682 1.00 85.94 264 PRO A CA 1
ATOM 2146 C C . PRO A 1 264 ? 23.759 -9.762 -5.432 1.00 85.94 264 PRO A C 1
ATOM 2148 O O . PRO A 1 264 ? 24.896 -9.316 -5.509 1.00 85.94 264 PRO A O 1
ATOM 2151 N N . PHE A 1 265 ? 23.235 -10.161 -4.272 1.00 88.19 265 PHE A N 1
ATOM 2152 C CA . PHE A 1 265 ? 23.915 -10.031 -2.984 1.00 88.19 265 PHE A CA 1
ATOM 2153 C C . PHE A 1 265 ? 24.734 -11.269 -2.601 1.00 88.19 265 PHE A C 1
ATOM 2155 O O . PHE A 1 265 ? 25.095 -11.418 -1.435 1.00 88.19 265 PHE A O 1
ATOM 2162 N N . LEU A 1 266 ? 24.990 -12.194 -3.538 1.00 86.94 266 LEU A N 1
ATOM 2163 C CA . LEU A 1 266 ? 25.740 -13.424 -3.252 1.00 86.94 266 LEU A CA 1
ATOM 2164 C C . LEU A 1 266 ? 27.198 -13.140 -2.869 1.00 86.94 266 LEU A C 1
ATOM 2166 O O . LEU A 1 266 ? 27.764 -13.860 -2.048 1.00 86.94 266 LEU A O 1
ATOM 2170 N N . SER A 1 267 ? 27.794 -12.096 -3.452 1.00 86.06 267 SER A N 1
ATOM 2171 C CA . SER A 1 267 ? 29.147 -11.642 -3.119 1.00 86.06 267 SER A CA 1
ATOM 2172 C C . SER A 1 267 ? 29.241 -11.089 -1.697 1.00 86.06 267 SER A C 1
ATOM 2174 O O . SER A 1 267 ? 30.273 -11.268 -1.054 1.00 86.06 267 SER A O 1
ATOM 2176 N N . MET A 1 268 ? 28.155 -10.497 -1.186 1.00 89.19 268 MET A N 1
ATOM 2177 C CA . MET A 1 268 ? 28.106 -9.925 0.154 1.00 89.19 268 MET A CA 1
ATOM 2178 C C . MET A 1 268 ? 27.924 -11.035 1.194 1.00 89.19 268 MET A C 1
ATOM 2180 O O . MET A 1 268 ? 26.832 -11.597 1.356 1.00 89.19 268 MET A O 1
ATOM 2184 N N . ARG A 1 269 ? 28.993 -11.391 1.910 1.00 83.81 269 ARG A N 1
ATOM 2185 C CA . ARG A 1 269 ? 28.977 -12.518 2.866 1.00 83.81 269 ARG A CA 1
ATOM 2186 C C . ARG A 1 269 ? 28.545 -12.088 4.267 1.00 83.81 269 ARG A C 1
ATOM 2188 O O . ARG A 1 269 ? 27.974 -12.894 5.002 1.00 83.81 269 ARG A O 1
ATOM 2195 N N . GLY A 1 270 ? 28.776 -10.827 4.635 1.00 88.88 270 GLY A N 1
ATOM 2196 C CA . GLY A 1 270 ? 28.487 -10.298 5.969 1.00 88.88 270 GLY A CA 1
ATOM 2197 C C . GLY A 1 270 ? 27.076 -9.720 6.114 1.00 88.88 270 GLY A C 1
ATOM 2198 O O . GLY A 1 270 ? 26.548 -9.090 5.201 1.00 88.88 270 GLY A O 1
ATOM 2199 N N . LYS A 1 271 ? 26.468 -9.867 7.302 1.00 87.25 271 LYS A N 1
ATOM 2200 C CA . LYS A 1 271 ? 25.226 -9.141 7.648 1.00 87.25 271 LYS A CA 1
ATOM 2201 C C 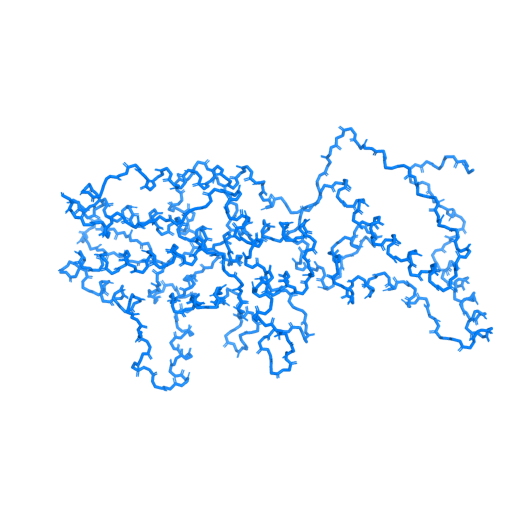. LYS A 1 271 ? 25.435 -7.620 7.648 1.00 87.25 271 LYS A C 1
ATOM 2203 O O . LYS A 1 271 ? 24.536 -6.895 7.241 1.00 87.25 271 LYS A O 1
ATOM 2208 N N . LEU A 1 272 ? 26.610 -7.165 8.096 1.00 89.69 272 LEU A N 1
ATOM 2209 C CA . LEU A 1 272 ? 26.968 -5.747 8.154 1.00 89.69 272 LEU A CA 1
ATOM 2210 C C . LEU A 1 272 ? 27.041 -5.131 6.753 1.00 89.69 272 LEU A C 1
ATOM 2212 O O . LEU A 1 272 ? 26.353 -4.159 6.493 1.00 89.69 272 LEU A O 1
ATOM 2216 N N . GLU A 1 273 ? 27.763 -5.771 5.836 1.00 90.75 273 GLU A N 1
ATOM 2217 C CA . GLU A 1 273 ? 27.907 -5.333 4.441 1.00 90.75 273 GLU A CA 1
ATOM 2218 C C . GLU A 1 273 ? 26.552 -5.188 3.725 1.00 90.75 273 GLU A C 1
ATOM 2220 O O . GLU A 1 273 ? 26.284 -4.183 3.072 1.00 90.75 273 GLU A O 1
ATOM 2225 N N . LYS A 1 274 ? 25.639 -6.154 3.908 1.00 88.44 274 LYS A N 1
ATOM 2226 C CA . LYS A 1 274 ? 24.276 -6.073 3.350 1.00 88.44 274 LYS A CA 1
ATOM 2227 C C . LYS A 1 274 ? 23.473 -4.913 3.934 1.00 88.44 274 LYS A C 1
ATOM 2229 O O . LYS A 1 274 ? 22.686 -4.293 3.219 1.00 88.44 274 LYS A O 1
ATOM 2234 N N . ARG A 1 275 ? 23.646 -4.643 5.231 1.00 87.75 275 ARG A N 1
ATOM 2235 C CA . ARG A 1 275 ? 22.996 -3.520 5.912 1.00 87.75 275 ARG A CA 1
ATOM 2236 C C . ARG A 1 275 ? 23.544 -2.189 5.407 1.00 87.75 275 ARG A C 1
ATOM 2238 O O . ARG A 1 275 ? 22.755 -1.328 5.044 1.00 87.75 275 ARG A O 1
ATOM 2245 N N . GLU A 1 276 ? 24.864 -2.056 5.324 1.00 89.38 276 GLU A N 1
ATOM 2246 C CA . GLU A 1 276 ? 25.531 -0.868 4.786 1.00 89.38 276 GLU A CA 1
ATOM 2247 C C . GLU A 1 276 ? 25.077 -0.596 3.351 1.00 89.38 276 GLU A C 1
ATOM 2249 O O . GLU A 1 276 ? 24.660 0.518 3.042 1.00 89.38 276 GLU A O 1
ATOM 2254 N N . TRP A 1 277 ? 25.039 -1.623 2.494 1.00 89.69 277 TRP A N 1
ATOM 2255 C CA . TRP A 1 277 ? 24.481 -1.486 1.150 1.00 89.69 277 TRP A CA 1
ATOM 2256 C C . TRP A 1 277 ? 23.041 -0.958 1.190 1.00 89.69 277 TRP A C 1
ATOM 2258 O O . TRP A 1 277 ? 22.731 0.027 0.516 1.00 89.69 277 TRP A O 1
ATOM 2268 N N . PHE A 1 278 ? 22.170 -1.561 2.005 1.00 88.88 278 PHE A N 1
ATOM 2269 C CA . PHE A 1 278 ? 20.772 -1.143 2.100 1.00 88.88 278 PHE A CA 1
ATOM 2270 C C . PHE A 1 278 ? 20.632 0.313 2.557 1.00 88.88 278 PHE A C 1
ATOM 2272 O O . PHE A 1 278 ? 19.840 1.055 1.974 1.00 88.88 278 PHE A O 1
ATOM 2279 N N . ASP A 1 279 ? 21.433 0.740 3.532 1.00 87.12 279 ASP A N 1
ATOM 2280 C CA . ASP A 1 279 ? 21.445 2.115 4.037 1.00 87.12 279 ASP A CA 1
ATOM 2281 C C . ASP A 1 279 ? 21.892 3.123 2.972 1.00 87.12 279 ASP A C 1
ATOM 2283 O O . ASP A 1 279 ? 21.357 4.230 2.916 1.00 87.12 279 ASP A O 1
ATOM 2287 N N . THR A 1 280 ? 22.812 2.740 2.079 1.00 88.25 280 THR A N 1
ATOM 2288 C CA . THR A 1 280 ? 23.206 3.593 0.942 1.00 88.25 280 THR A CA 1
ATOM 2289 C C . THR A 1 280 ? 22.191 3.614 -0.201 1.00 88.25 280 THR A C 1
ATOM 2291 O O . THR A 1 280 ? 22.172 4.567 -0.983 1.00 88.25 280 THR A O 1
ATOM 2294 N N . ALA A 1 281 ? 21.382 2.563 -0.353 1.00 88.06 281 ALA A N 1
ATOM 2295 C CA . ALA A 1 281 ? 20.445 2.415 -1.464 1.00 88.06 281 ALA A CA 1
ATOM 2296 C C . ALA A 1 281 ? 19.075 3.026 -1.142 1.00 88.06 281 ALA A C 1
ATOM 2298 O O . ALA A 1 281 ? 18.498 3.760 -1.950 1.00 88.06 281 ALA A O 1
ATOM 2299 N N . LYS A 1 282 ? 18.548 2.761 0.053 1.00 86.44 282 LYS A N 1
ATOM 2300 C CA . LYS A 1 282 ? 17.231 3.229 0.480 1.00 86.44 282 LYS A CA 1
ATOM 2301 C C . LYS A 1 282 ? 17.148 4.756 0.444 1.00 86.44 282 LYS A C 1
ATOM 2303 O O . LYS A 1 282 ? 17.951 5.453 1.052 1.00 86.44 282 LYS A O 1
ATOM 2308 N N . HIS A 1 283 ? 16.132 5.277 -0.244 1.00 85.81 283 HIS A N 1
ATOM 2309 C CA . HIS A 1 283 ? 15.906 6.719 -0.420 1.00 85.81 283 HIS A CA 1
ATOM 2310 C C . HIS A 1 283 ? 17.042 7.480 -1.114 1.00 85.81 283 HIS A C 1
ATOM 2312 O O . HIS A 1 283 ? 17.044 8.714 -1.116 1.00 85.81 283 HIS A O 1
ATOM 2318 N N . SER A 1 284 ? 17.988 6.767 -1.728 1.00 86.12 284 SER A N 1
ATOM 2319 C CA . SER A 1 284 ? 19.115 7.386 -2.406 1.00 86.12 284 SER A CA 1
ATOM 2320 C C . SER A 1 284 ? 18.669 8.181 -3.626 1.00 86.12 284 SER A C 1
ATOM 2322 O O . SER A 1 284 ? 17.807 7.755 -4.395 1.00 86.12 284 SER A O 1
ATOM 2324 N N . LYS A 1 285 ? 19.296 9.338 -3.836 1.00 83.94 285 LYS A N 1
ATOM 2325 C CA . LYS A 1 285 ? 19.138 10.126 -5.066 1.00 83.94 285 LYS A CA 1
ATOM 2326 C C . LYS A 1 285 ? 20.223 9.827 -6.103 1.00 83.94 285 LYS A C 1
ATOM 2328 O O . LYS A 1 285 ? 20.104 10.302 -7.225 1.00 83.94 285 LYS A O 1
ATOM 2333 N N . SER A 1 286 ? 21.272 9.104 -5.711 1.00 79.44 286 SER A N 1
ATOM 2334 C CA . SER A 1 286 ? 22.493 8.909 -6.502 1.00 79.44 286 SER A CA 1
ATOM 2335 C C . SER A 1 286 ? 22.877 7.445 -6.707 1.00 79.44 286 SER A C 1
ATOM 2337 O O . SER A 1 286 ? 23.532 7.139 -7.694 1.00 79.44 286 SER A O 1
ATOM 2339 N N . ASN A 1 287 ? 22.507 6.547 -5.790 1.00 78.75 287 ASN A N 1
ATOM 2340 C CA . ASN A 1 287 ? 22.710 5.112 -5.959 1.00 78.75 287 ASN A CA 1
ATOM 2341 C C . ASN A 1 287 ? 21.505 4.532 -6.704 1.00 78.75 287 ASN A C 1
ATOM 2343 O O . ASN A 1 287 ? 20.431 4.411 -6.107 1.00 78.75 287 ASN A O 1
ATOM 2347 N N . ASP A 1 288 ? 21.677 4.236 -7.991 1.00 74.56 288 ASP A N 1
ATOM 2348 C CA . ASP A 1 288 ? 20.608 3.747 -8.861 1.00 74.56 288 ASP A CA 1
ATOM 2349 C C . ASP A 1 288 ? 20.030 2.423 -8.332 1.00 74.56 288 ASP A C 1
ATOM 2351 O O . ASP A 1 288 ? 20.706 1.386 -8.267 1.00 74.56 288 ASP A O 1
ATOM 2355 N N . GLY A 1 289 ? 18.766 2.477 -7.914 1.00 83.69 289 GLY A N 1
ATOM 2356 C CA . GLY A 1 289 ? 17.975 1.307 -7.563 1.00 83.69 289 GLY A CA 1
ATOM 2357 C C . GLY A 1 289 ? 17.299 0.707 -8.787 1.00 83.69 289 GLY A C 1
ATOM 2358 O O . GLY A 1 289 ? 17.696 0.939 -9.923 1.00 83.69 289 GLY A O 1
ATOM 2359 N N . THR A 1 290 ? 16.268 -0.101 -8.557 1.00 89.19 290 THR A N 1
ATOM 2360 C CA . THR A 1 290 ? 15.658 -0.865 -9.649 1.00 89.19 290 THR A CA 1
ATOM 2361 C C . THR A 1 290 ? 14.685 -0.038 -10.496 1.00 89.19 290 THR A C 1
ATOM 2363 O O . THR A 1 290 ? 14.618 -0.227 -11.705 1.00 89.19 290 THR A O 1
ATOM 2366 N N . LEU A 1 291 ? 13.938 0.884 -9.881 1.00 94.12 291 LEU A N 1
ATOM 2367 C CA . LEU A 1 291 ? 12.923 1.707 -10.550 1.00 94.12 291 LEU A CA 1
ATOM 2368 C C . LEU A 1 291 ? 13.514 3.079 -10.900 1.00 94.12 291 LEU A C 1
ATOM 2370 O O . LEU A 1 291 ? 13.507 4.003 -10.079 1.00 94.12 291 LEU A O 1
ATOM 2374 N N . VAL A 1 292 ? 14.035 3.200 -12.120 1.00 94.44 292 VAL A N 1
ATOM 2375 C CA . VAL A 1 292 ? 14.697 4.410 -12.629 1.00 94.44 292 VAL A CA 1
ATOM 2376 C C . VAL A 1 292 ? 13.950 4.999 -13.821 1.00 94.44 292 VAL A C 1
ATOM 2378 O O . VAL A 1 292 ? 13.232 4.304 -14.533 1.00 94.44 292 VAL A O 1
ATOM 2381 N N . PHE A 1 293 ? 14.137 6.296 -14.034 1.00 96.31 293 PHE A N 1
ATOM 2382 C CA . PHE A 1 293 ? 13.756 6.981 -15.262 1.00 96.31 293 PHE A CA 1
ATOM 2383 C C . PHE A 1 293 ? 15.005 7.354 -16.046 1.00 96.31 293 PHE A C 1
ATOM 2385 O O . PHE A 1 293 ? 16.013 7.777 -15.470 1.00 96.31 293 PHE A O 1
ATOM 2392 N N . LEU A 1 294 ? 14.926 7.214 -17.363 1.00 95.62 294 LEU A N 1
ATOM 2393 C CA . LEU A 1 294 ? 16.012 7.491 -18.286 1.00 95.62 294 LEU A CA 1
ATOM 2394 C C . LEU A 1 294 ? 15.795 8.821 -19.002 1.00 95.62 294 LEU A C 1
ATOM 2396 O O . LEU A 1 294 ? 14.672 9.195 -19.339 1.00 95.62 294 LEU A O 1
ATOM 2400 N N . SER A 1 295 ? 16.888 9.524 -19.273 1.00 94.94 295 SER A N 1
ATOM 2401 C CA . SER A 1 295 ? 16.898 10.696 -20.142 1.00 94.94 295 SER A CA 1
ATOM 2402 C C . SER A 1 295 ? 18.154 10.736 -21.000 1.00 94.94 295 SER A C 1
ATOM 2404 O O . SER A 1 295 ? 19.201 10.195 -20.635 1.00 94.94 295 SER A O 1
ATOM 2406 N N . ILE A 1 296 ? 18.046 11.372 -22.164 1.00 94.06 296 ILE A N 1
ATOM 2407 C CA . ILE A 1 296 ? 19.168 11.579 -23.078 1.00 94.06 296 ILE A CA 1
ATOM 2408 C C . ILE A 1 296 ? 19.638 13.022 -22.912 1.00 94.06 296 ILE A C 1
ATOM 2410 O O . ILE A 1 296 ? 18.872 13.972 -23.075 1.00 94.06 296 ILE A O 1
ATOM 2414 N N . ASP A 1 297 ? 20.901 13.180 -22.543 1.00 90.62 297 ASP A N 1
ATOM 2415 C CA . ASP A 1 297 ? 21.552 14.475 -22.421 1.00 90.62 297 ASP A CA 1
ATOM 2416 C C . ASP A 1 297 ? 21.654 15.143 -23.799 1.00 90.62 297 ASP A C 1
ATOM 2418 O O . ASP A 1 297 ? 22.192 14.555 -24.736 1.00 90.62 297 ASP A O 1
ATOM 2422 N N . LYS A 1 298 ? 21.122 16.363 -23.928 1.00 87.12 298 LYS A N 1
ATOM 2423 C CA . LYS A 1 298 ? 21.000 17.043 -25.227 1.00 87.12 298 LYS A CA 1
ATOM 2424 C C . LYS A 1 298 ? 22.345 17.439 -25.841 1.00 87.12 298 LYS A C 1
ATOM 2426 O O . LYS A 1 298 ? 22.431 17.539 -27.057 1.00 87.12 298 LYS A O 1
ATOM 2431 N N . GLU A 1 299 ? 23.368 17.670 -25.020 1.00 87.12 299 GLU A N 1
ATOM 2432 C CA . GLU A 1 299 ? 24.681 18.138 -25.481 1.00 87.12 299 GLU A CA 1
ATOM 2433 C C . GLU A 1 299 ? 25.614 16.967 -25.798 1.00 87.12 299 GLU A C 1
ATOM 2435 O O . GLU A 1 299 ? 26.252 16.925 -26.844 1.00 87.12 299 GLU A O 1
ATOM 2440 N N . SER A 1 300 ? 25.679 15.988 -24.896 1.00 87.00 300 SER A N 1
ATOM 2441 C CA . SER A 1 300 ? 26.584 14.840 -25.000 1.00 87.00 300 SER A CA 1
ATOM 2442 C C . SER A 1 300 ? 25.957 13.611 -25.659 1.00 87.00 300 SER A C 1
ATOM 2444 O O . SER A 1 300 ? 26.666 12.644 -25.940 1.00 87.00 300 SER A O 1
ATOM 2446 N N . GLY A 1 301 ? 24.632 13.583 -25.836 1.00 85.75 301 GLY A N 1
ATOM 2447 C CA . GLY A 1 301 ? 23.891 12.408 -26.303 1.00 85.75 301 GLY A CA 1
ATOM 2448 C C . GLY A 1 301 ? 23.960 11.216 -25.339 1.00 85.75 301 GLY A C 1
ATOM 2449 O O . GLY A 1 301 ? 23.577 10.098 -25.695 1.00 85.75 301 GLY A O 1
ATOM 2450 N N . ARG A 1 302 ? 24.485 11.394 -24.120 1.00 89.62 302 ARG A N 1
ATOM 2451 C CA . ARG A 1 302 ? 24.658 10.311 -23.142 1.00 89.62 302 ARG A CA 1
ATOM 2452 C C . ARG A 1 302 ? 23.353 10.016 -22.413 1.00 89.62 302 ARG A C 1
ATOM 2454 O O . ARG A 1 302 ? 22.573 10.914 -22.121 1.00 89.62 302 ARG A O 1
ATOM 2461 N N . LEU A 1 303 ? 23.136 8.740 -22.102 1.00 92.88 303 LEU A N 1
ATOM 2462 C CA . LEU A 1 303 ? 22.004 8.316 -21.284 1.00 92.88 303 LEU A CA 1
ATOM 2463 C C . LEU A 1 303 ? 22.320 8.608 -19.823 1.00 92.88 303 LEU A C 1
ATOM 2465 O O . LEU A 1 303 ? 23.435 8.360 -19.365 1.00 92.88 303 LEU A O 1
ATOM 2469 N N . ARG A 1 304 ? 21.327 9.110 -19.100 1.00 91.69 304 ARG A N 1
ATOM 2470 C CA . ARG A 1 304 ? 21.377 9.298 -17.655 1.00 91.69 304 ARG A CA 1
ATOM 2471 C C . ARG A 1 304 ? 20.190 8.583 -17.031 1.00 91.69 304 ARG A C 1
ATOM 2473 O O . ARG A 1 304 ? 19.084 8.667 -17.556 1.00 91.69 304 ARG A O 1
ATOM 2480 N N . ALA A 1 305 ? 20.432 7.912 -15.913 1.00 92.94 305 ALA A N 1
ATOM 2481 C CA . ALA A 1 305 ? 19.385 7.371 -15.065 1.00 92.94 305 ALA A CA 1
ATOM 2482 C C . ALA A 1 305 ? 19.178 8.280 -13.854 1.00 92.94 305 ALA A C 1
ATOM 2484 O O . ALA A 1 305 ? 20.101 8.954 -13.386 1.00 92.94 305 ALA A O 1
ATOM 2485 N N . LYS A 1 306 ? 17.939 8.334 -13.375 1.00 93.81 306 LYS A N 1
ATOM 2486 C CA . LYS A 1 306 ? 17.580 8.941 -12.098 1.00 93.81 306 LYS A CA 1
ATOM 2487 C C . LYS A 1 306 ? 16.599 8.029 -11.386 1.00 93.81 306 LYS A C 1
ATOM 2489 O O . LYS A 1 306 ? 15.601 7.619 -11.977 1.00 93.81 306 LYS A O 1
ATOM 2494 N N . ASN A 1 307 ? 16.842 7.777 -10.105 1.00 93.44 307 ASN A N 1
ATOM 2495 C CA . ASN A 1 307 ? 15.888 7.061 -9.266 1.00 93.44 307 ASN A CA 1
ATOM 2496 C C . ASN A 1 307 ? 14.507 7.708 -9.295 1.00 93.44 307 ASN A C 1
ATOM 2498 O O . ASN A 1 307 ? 14.373 8.935 -9.207 1.00 93.44 307 ASN A O 1
ATOM 2502 N N . ALA A 1 308 ? 13.479 6.863 -9.330 1.00 93.88 308 ALA A N 1
ATOM 2503 C CA . ALA A 1 308 ? 12.119 7.310 -9.129 1.00 93.88 308 ALA A CA 1
ATOM 2504 C C . ALA A 1 308 ? 11.978 8.018 -7.773 1.00 93.88 308 ALA A C 1
ATOM 2506 O O . ALA A 1 308 ? 12.560 7.637 -6.753 1.00 93.88 308 ALA A O 1
ATOM 2507 N N . GLY A 1 309 ? 11.178 9.073 -7.772 1.00 93.19 309 GLY A N 1
ATOM 2508 C CA . GLY A 1 309 ? 10.802 9.832 -6.591 1.00 93.19 309 GLY A CA 1
ATOM 2509 C C . GLY A 1 309 ? 9.515 10.600 -6.873 1.00 93.19 309 GLY A C 1
ATOM 2510 O O . GLY A 1 309 ? 9.092 10.655 -8.028 1.00 93.19 309 GLY A O 1
ATOM 2511 N N . PRO A 1 310 ? 8.889 11.218 -5.858 1.00 93.25 310 PRO A N 1
ATOM 2512 C CA . PRO A 1 310 ? 7.561 11.816 -6.006 1.00 93.25 310 PRO A CA 1
ATOM 2513 C C . PRO A 1 310 ? 7.462 12.837 -7.146 1.00 93.25 310 PRO A C 1
ATOM 2515 O O . PRO A 1 310 ? 6.555 12.767 -7.967 1.00 93.25 310 PRO A O 1
ATOM 2518 N N . SER A 1 311 ? 8.426 13.757 -7.229 1.00 93.25 311 SER A N 1
ATOM 2519 C CA . SER A 1 311 ? 8.438 14.802 -8.257 1.00 93.25 311 SER A CA 1
ATOM 2520 C C . SER A 1 311 ? 8.598 14.226 -9.662 1.00 93.25 311 SER A C 1
ATOM 2522 O O . SER A 1 311 ? 7.856 14.605 -10.557 1.00 93.25 311 SER A O 1
ATOM 2524 N N . LEU A 1 312 ? 9.529 13.283 -9.833 1.00 93.94 312 LEU A N 1
ATOM 2525 C CA . LEU A 1 312 ? 9.824 12.701 -11.139 1.00 93.94 312 LEU A CA 1
ATOM 2526 C C . LEU A 1 312 ? 8.713 11.751 -11.604 1.00 93.94 312 LEU A C 1
ATOM 2528 O O . LEU A 1 312 ? 8.391 11.733 -12.781 1.00 93.94 312 LEU A O 1
ATOM 2532 N N . LEU A 1 313 ? 8.075 11.017 -10.687 1.00 95.56 313 LEU A N 1
ATOM 2533 C CA . LEU A 1 313 ? 6.897 10.211 -11.013 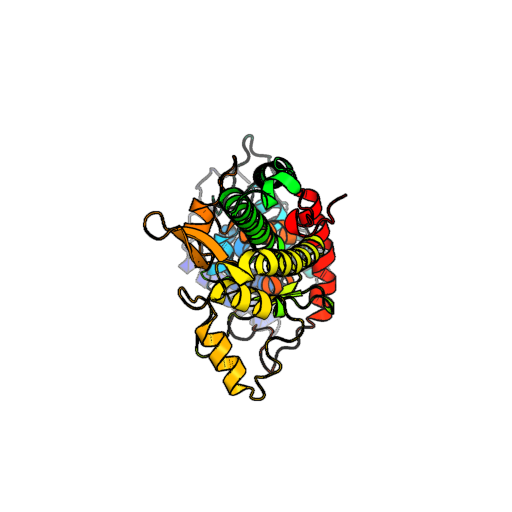1.00 95.56 313 LEU A CA 1
ATOM 2534 C C . LEU A 1 313 ? 5.748 11.093 -11.520 1.00 95.56 313 LEU A C 1
ATOM 2536 O O . LEU A 1 313 ? 5.156 10.761 -12.537 1.00 95.56 313 LEU A O 1
ATOM 2540 N N . ASN A 1 314 ? 5.478 12.228 -10.866 1.00 93.12 314 ASN A N 1
ATOM 2541 C CA . ASN A 1 314 ? 4.468 13.179 -11.341 1.00 93.12 314 ASN A CA 1
ATOM 2542 C C . ASN A 1 314 ? 4.829 13.801 -12.699 1.00 93.12 314 ASN A C 1
ATOM 2544 O O . ASN A 1 314 ? 3.940 14.031 -13.505 1.00 93.12 314 ASN A O 1
ATOM 2548 N N . GLU A 1 315 ? 6.109 14.091 -12.948 1.00 93.50 315 GLU A N 1
ATOM 2549 C CA . GLU A 1 315 ? 6.576 14.649 -14.226 1.00 93.50 315 GLU A CA 1
ATOM 2550 C C . GLU A 1 315 ? 6.422 13.655 -15.386 1.00 93.50 315 GLU A C 1
ATOM 2552 O O . GLU A 1 315 ? 6.101 14.052 -16.500 1.00 93.50 315 GLU A O 1
ATOM 2557 N N . GLN A 1 316 ? 6.652 12.365 -15.129 1.00 94.06 316 GLN A N 1
ATOM 2558 C CA . GLN A 1 316 ? 6.586 11.304 -16.142 1.00 94.06 316 GLN A CA 1
ATOM 2559 C C . GLN A 1 316 ? 5.167 10.745 -16.343 1.00 94.06 316 GLN A C 1
ATOM 2561 O O . GLN A 1 316 ? 4.924 10.002 -17.299 1.00 94.06 316 GLN A O 1
ATOM 2566 N N . ASP A 1 317 ? 4.242 11.066 -15.438 1.00 92.69 317 ASP A N 1
ATOM 2567 C CA . ASP A 1 317 ? 2.857 10.615 -15.477 1.00 92.69 317 ASP A CA 1
ATOM 2568 C C . ASP A 1 317 ? 2.041 11.390 -16.518 1.00 92.69 317 ASP A C 1
ATOM 2570 O O . ASP A 1 317 ? 1.555 12.490 -16.270 1.00 92.69 317 ASP A O 1
ATOM 2574 N N . ASN A 1 318 ? 1.846 10.758 -17.673 1.00 87.19 318 ASN A N 1
ATOM 2575 C CA . ASN A 1 318 ? 1.053 11.291 -18.781 1.00 87.19 318 ASN A CA 1
ATOM 2576 C C . ASN A 1 318 ? -0.416 10.833 -18.753 1.00 87.19 318 ASN A C 1
ATOM 2578 O O . ASN A 1 318 ? -1.096 10.884 -19.778 1.00 87.19 318 ASN A O 1
ATOM 2582 N N . SER A 1 319 ? -0.908 10.318 -17.622 1.00 87.88 319 SER A N 1
ATOM 2583 C CA . SER A 1 319 ? -2.290 9.843 -17.544 1.00 87.88 319 SER A CA 1
ATOM 2584 C C . SER A 1 319 ? -3.308 10.985 -17.515 1.00 87.88 319 SER A C 1
ATOM 2586 O O . SER A 1 319 ? -3.081 12.055 -16.955 1.00 87.88 319 SER A O 1
ATOM 2588 N N . GLU A 1 320 ? -4.488 10.716 -18.073 1.00 87.06 320 GLU A N 1
ATOM 2589 C CA . GLU A 1 320 ? -5.608 11.669 -18.148 1.00 87.06 320 GLU A CA 1
ATOM 2590 C C . GLU A 1 320 ? -6.169 12.039 -16.763 1.00 87.06 320 GLU A C 1
ATOM 2592 O O . GLU A 1 320 ? -6.853 13.051 -16.606 1.00 87.06 320 GLU A O 1
ATOM 2597 N N . VAL A 1 321 ? -5.894 11.212 -15.748 1.00 89.25 321 VAL A N 1
ATOM 2598 C CA . VAL A 1 321 ? -6.410 11.369 -14.386 1.00 89.25 321 VAL A CA 1
ATOM 2599 C C . VAL A 1 321 ? -5.264 11.562 -13.399 1.00 89.25 321 VAL A C 1
ATOM 2601 O O . VAL A 1 321 ? -4.522 10.632 -13.068 1.00 89.25 321 VAL A O 1
ATOM 2604 N N . SER A 1 322 ? -5.177 12.768 -12.844 1.00 89.94 322 SER A N 1
ATOM 2605 C CA . SER A 1 322 ? -4.264 13.070 -11.745 1.00 89.94 322 SER A CA 1
ATOM 2606 C C . SER A 1 322 ? -4.849 12.587 -10.417 1.00 89.94 322 SER A C 1
ATOM 2608 O O . SER A 1 322 ? -5.978 12.926 -10.064 1.00 89.94 322 SER A O 1
ATOM 2610 N N . LEU A 1 323 ? -4.075 11.792 -9.675 1.00 91.69 323 LEU A N 1
ATOM 2611 C CA . LEU A 1 323 ? -4.409 11.357 -8.320 1.00 91.69 323 LEU A CA 1
ATOM 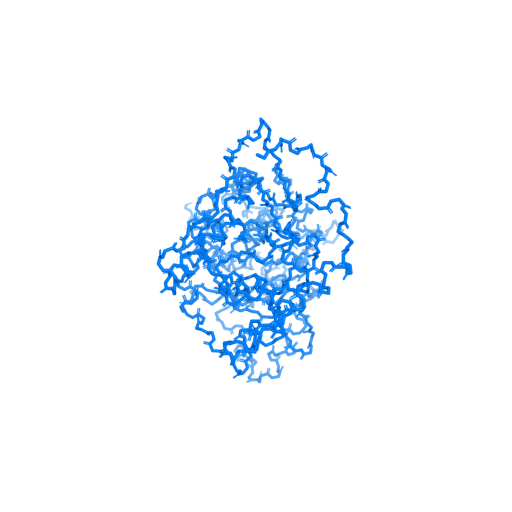2612 C C . LEU A 1 323 ? -3.264 11.732 -7.371 1.00 91.69 323 LEU A C 1
ATOM 2614 O O . LEU A 1 323 ? -2.099 11.672 -7.770 1.00 91.69 323 LEU A O 1
ATOM 2618 N N . PRO A 1 324 ? -3.550 12.065 -6.100 1.00 91.31 324 PRO A N 1
ATOM 2619 C CA . PRO A 1 324 ? -2.506 12.295 -5.108 1.00 91.31 324 PRO A CA 1
ATOM 2620 C C . PRO A 1 324 ? -1.619 11.057 -4.970 1.00 91.31 324 PRO A C 1
ATOM 2622 O O . PRO A 1 324 ? -2.136 9.966 -4.794 1.00 91.31 324 PRO A O 1
ATOM 2625 N N . LEU A 1 325 ? -0.294 11.191 -4.942 1.00 90.94 325 LEU A N 1
ATOM 2626 C CA . LEU A 1 325 ? 0.624 10.036 -4.943 1.00 90.94 325 LEU A CA 1
ATOM 2627 C C . LEU A 1 325 ? 0.432 9.015 -3.804 1.00 90.94 325 LEU A C 1
ATOM 2629 O O . LEU A 1 325 ? 0.865 7.874 -3.919 1.00 90.94 325 LEU A O 1
ATOM 2633 N N . ASN A 1 326 ? -0.210 9.400 -2.699 1.00 89.50 326 ASN A N 1
ATOM 2634 C CA . ASN A 1 326 ? -0.520 8.481 -1.603 1.00 89.50 326 ASN A CA 1
ATOM 2635 C C . ASN A 1 326 ? -1.866 7.754 -1.768 1.00 89.50 326 ASN A C 1
ATOM 2637 O O . ASN A 1 326 ? -2.217 6.978 -0.879 1.00 89.50 326 ASN A O 1
ATOM 2641 N N . PHE A 1 327 ? -2.606 7.968 -2.866 1.00 93.06 327 PHE A N 1
ATOM 2642 C CA . PHE A 1 327 ? -3.973 7.468 -3.076 1.00 93.06 327 PHE A CA 1
ATOM 2643 C C . PHE A 1 327 ? -4.109 5.965 -2.798 1.00 93.06 327 PHE A C 1
ATOM 2645 O O . PHE A 1 327 ? -5.100 5.545 -2.207 1.00 93.06 327 PHE A O 1
ATOM 2652 N N . GLY A 1 328 ? -3.088 5.169 -3.144 1.00 93.81 328 GLY A N 1
ATOM 2653 C CA . GLY A 1 328 ? -3.079 3.725 -2.917 1.00 93.81 328 GLY A CA 1
ATOM 2654 C C . GLY A 1 328 ? -3.280 3.350 -1.449 1.00 93.81 328 GLY A C 1
ATOM 2655 O O . GLY A 1 328 ? -4.074 2.470 -1.141 1.00 93.81 328 GLY A O 1
ATOM 2656 N N . ARG A 1 329 ? -2.653 4.077 -0.515 1.00 92.69 329 ARG A N 1
ATOM 2657 C CA . ARG A 1 329 ? -2.850 3.850 0.928 1.00 92.69 329 ARG A CA 1
ATOM 2658 C C . ARG A 1 329 ? -4.258 4.183 1.393 1.00 92.69 329 ARG A C 1
ATOM 2660 O O . ARG A 1 329 ? -4.802 3.441 2.205 1.00 92.69 329 ARG A O 1
ATOM 2667 N N . HIS A 1 330 ? -4.811 5.296 0.910 1.00 93.56 330 HIS A N 1
ATOM 2668 C CA . HIS A 1 330 ? -6.177 5.699 1.245 1.00 93.56 330 HIS A CA 1
ATOM 2669 C C . HIS A 1 330 ? -7.168 4.640 0.762 1.00 93.56 330 HIS A C 1
ATOM 2671 O O . HIS A 1 330 ? -8.007 4.178 1.531 1.00 93.56 330 HIS A O 1
ATOM 2677 N N . TYR A 1 331 ? -7.012 4.202 -0.488 1.00 95.38 331 TYR A N 1
ATOM 2678 C CA . TYR A 1 331 ? -7.924 3.244 -1.091 1.00 95.38 331 TYR A CA 1
ATOM 2679 C C . TYR A 1 331 ? -7.806 1.844 -0.479 1.00 95.38 331 TYR A C 1
ATOM 2681 O O . TYR A 1 331 ? -8.829 1.280 -0.107 1.00 95.38 331 TYR A O 1
ATOM 2689 N N . ILE A 1 332 ? -6.590 1.307 -0.279 1.00 96.00 332 ILE A N 1
ATOM 2690 C CA . ILE A 1 332 ? -6.401 0.011 0.406 1.00 96.00 332 ILE A CA 1
ATOM 2691 C C . ILE A 1 332 ? -7.060 0.038 1.783 1.00 96.00 332 ILE A C 1
ATOM 2693 O O . ILE A 1 332 ? -7.774 -0.896 2.142 1.00 96.00 332 ILE A O 1
ATOM 2697 N N . ARG A 1 333 ? -6.827 1.102 2.566 1.00 94.00 333 ARG A N 1
ATOM 2698 C CA . ARG A 1 333 ? -7.415 1.225 3.902 1.00 94.00 333 ARG A CA 1
ATOM 2699 C C . ARG A 1 333 ? -8.935 1.162 3.823 1.00 94.00 333 ARG A C 1
ATOM 2701 O O . ARG A 1 333 ? -9.532 0.324 4.489 1.00 94.00 333 ARG A O 1
ATOM 2708 N N . GLN A 1 334 ? -9.532 2.014 2.993 1.00 92.12 334 GLN A N 1
ATOM 2709 C CA . GLN A 1 334 ? -10.980 2.085 2.834 1.00 92.12 334 GLN A CA 1
ATOM 2710 C C . GLN A 1 334 ? -11.566 0.750 2.353 1.00 92.12 334 GLN A C 1
ATOM 2712 O O . GLN A 1 334 ? -12.580 0.303 2.885 1.00 92.12 334 GLN A O 1
ATOM 2717 N N . TYR A 1 335 ? -10.921 0.095 1.385 1.00 95.25 335 TYR A N 1
ATOM 2718 C CA . TYR A 1 335 ? -11.360 -1.188 0.842 1.00 95.25 335 TYR A CA 1
ATOM 2719 C C . TYR A 1 335 ? -11.369 -2.282 1.916 1.00 95.25 335 TYR A C 1
ATOM 2721 O O . TYR A 1 335 ? -12.398 -2.915 2.142 1.00 95.25 335 TYR A O 1
ATOM 2729 N N . LEU A 1 336 ? -10.256 -2.461 2.637 1.00 95.75 336 LEU A N 1
ATOM 2730 C CA . LEU A 1 336 ? -10.146 -3.485 3.682 1.00 95.75 336 LEU A CA 1
ATOM 2731 C C . LEU A 1 336 ? -11.094 -3.214 4.860 1.00 95.75 336 LEU A C 1
ATOM 2733 O O . LEU A 1 336 ? -11.642 -4.148 5.438 1.00 95.75 336 LEU A O 1
ATOM 2737 N N . GLN A 1 337 ? -11.334 -1.945 5.194 1.00 91.94 337 GLN A N 1
ATOM 2738 C CA . GLN A 1 337 ? -12.317 -1.573 6.214 1.00 91.94 337 GLN A CA 1
ATOM 2739 C C . GLN A 1 337 ? -13.739 -1.932 5.807 1.00 91.94 337 GLN A C 1
ATOM 2741 O O . GLN A 1 337 ? -14.465 -2.525 6.599 1.00 91.94 337 GLN A O 1
ATOM 2746 N N . LYS A 1 338 ? -14.130 -1.610 4.570 1.00 90.69 338 LYS A N 1
ATOM 2747 C CA . LYS A 1 338 ? -15.448 -1.979 4.035 1.00 90.69 338 LYS A CA 1
ATOM 2748 C C . LYS A 1 338 ? -15.623 -3.494 3.936 1.00 90.69 338 LYS A C 1
ATOM 2750 O O . LYS A 1 338 ? -16.730 -3.982 4.117 1.00 90.69 338 LYS A O 1
ATOM 2755 N N . ALA A 1 339 ? -14.533 -4.231 3.727 1.00 93.81 339 ALA A N 1
ATOM 2756 C CA . ALA A 1 339 ? -14.513 -5.690 3.778 1.00 93.81 339 ALA A CA 1
ATOM 2757 C C . ALA A 1 339 ? -14.545 -6.270 5.211 1.00 93.81 339 ALA A C 1
ATOM 2759 O O . ALA A 1 339 ? -14.498 -7.487 5.373 1.00 93.81 339 ALA A O 1
ATOM 2760 N N . GLY A 1 340 ? -14.610 -5.436 6.258 1.00 92.12 340 GLY A N 1
ATOM 2761 C CA . GLY A 1 340 ? -14.682 -5.885 7.653 1.00 92.12 340 GLY A CA 1
ATOM 2762 C C . GLY A 1 340 ? -13.394 -6.533 8.169 1.00 92.12 340 GLY A C 1
ATOM 2763 O O . GLY A 1 340 ? -13.437 -7.339 9.100 1.00 92.12 340 GLY A O 1
ATOM 2764 N N . VAL A 1 341 ? -12.245 -6.218 7.564 1.00 95.62 341 VAL A N 1
ATOM 2765 C CA . VAL A 1 341 ? -10.949 -6.775 7.968 1.00 95.62 341 VAL A CA 1
ATOM 2766 C C . VAL A 1 341 ? -10.536 -6.226 9.333 1.00 95.62 341 VAL A C 1
ATOM 2768 O O . VAL A 1 341 ? -10.624 -5.026 9.599 1.00 95.62 341 VAL A O 1
ATOM 2771 N N . HIS A 1 342 ? -10.032 -7.119 10.184 1.00 94.06 342 HIS A N 1
ATOM 2772 C CA . HIS A 1 342 ? -9.515 -6.781 11.507 1.00 94.06 342 HIS A CA 1
ATOM 2773 C C . HIS A 1 342 ? -8.413 -5.706 11.434 1.00 94.06 342 HIS A C 1
ATOM 2775 O O . HIS A 1 342 ? -7.535 -5.762 10.565 1.00 94.06 342 HIS A O 1
ATOM 2781 N N . GLN A 1 343 ? -8.427 -4.733 12.351 1.00 91.44 343 GLN A N 1
ATOM 2782 C CA . GLN A 1 343 ? -7.507 -3.592 12.311 1.00 91.44 343 GLN A CA 1
ATOM 2783 C C . GLN A 1 343 ? -6.040 -4.024 12.420 1.00 91.44 343 GLN A C 1
ATOM 2785 O O . GLN A 1 343 ? -5.212 -3.414 11.747 1.00 91.44 343 GLN A O 1
ATOM 2790 N N . GLU A 1 344 ? -5.711 -5.092 13.154 1.00 91.44 344 GLU A N 1
ATOM 2791 C CA . GLU A 1 344 ? -4.356 -5.666 13.185 1.00 91.44 344 GLU A CA 1
ATOM 2792 C C . GLU A 1 344 ? -3.820 -5.995 11.782 1.00 91.44 344 GLU A C 1
ATOM 2794 O O . GLU A 1 344 ? -2.694 -5.635 11.440 1.00 91.44 344 GLU A O 1
ATOM 2799 N N . ALA A 1 345 ? -4.638 -6.619 10.928 1.00 94.38 345 ALA A N 1
ATOM 2800 C CA . ALA A 1 345 ? -4.248 -6.971 9.563 1.00 94.38 345 ALA A CA 1
ATOM 2801 C C . ALA A 1 345 ? -4.142 -5.722 8.667 1.00 94.38 345 ALA A C 1
ATOM 2803 O O . ALA A 1 345 ? -3.246 -5.613 7.828 1.00 94.38 345 ALA A O 1
ATOM 2804 N N . ILE A 1 346 ? -4.992 -4.714 8.884 1.00 94.44 346 ILE A N 1
ATOM 2805 C CA . ILE A 1 346 ? -4.866 -3.418 8.198 1.00 94.44 346 ILE A CA 1
ATOM 2806 C C . ILE A 1 346 ? -3.573 -2.700 8.625 1.00 94.44 346 ILE A C 1
ATOM 2808 O O . ILE A 1 346 ? -2.869 -2.142 7.777 1.00 94.44 346 ILE A O 1
ATOM 2812 N N . LYS A 1 347 ? -3.225 -2.731 9.919 1.00 91.56 347 LYS A N 1
ATOM 2813 C CA . LYS A 1 347 ? -1.966 -2.193 10.460 1.00 91.56 347 LYS A CA 1
ATOM 2814 C C . LYS A 1 347 ? -0.756 -2.976 9.954 1.00 91.56 347 LYS A C 1
ATOM 2816 O O . LYS A 1 347 ? 0.274 -2.373 9.674 1.00 91.56 347 LYS A O 1
ATOM 2821 N N . PHE A 1 348 ? -0.861 -4.291 9.778 1.00 92.94 348 PHE A N 1
ATOM 2822 C CA . PHE A 1 348 ? 0.180 -5.096 9.136 1.00 92.94 348 PHE A CA 1
ATOM 2823 C C . PHE A 1 348 ? 0.498 -4.560 7.732 1.00 92.94 348 PHE A C 1
ATOM 2825 O O . PHE A 1 348 ? 1.649 -4.246 7.429 1.00 92.94 348 PHE A O 1
ATOM 2832 N N . GLN A 1 349 ? -0.531 -4.323 6.912 1.00 94.81 349 GLN A N 1
ATOM 2833 C CA . GLN A 1 349 ? -0.365 -3.800 5.553 1.00 94.81 349 GLN A CA 1
ATOM 2834 C C . GLN A 1 349 ? 0.154 -2.345 5.530 1.00 94.81 349 GLN A C 1
ATOM 2836 O O . GLN A 1 349 ? 1.097 -1.988 4.814 1.00 94.81 349 GLN A O 1
ATOM 2841 N N . LEU A 1 350 ? -0.455 -1.454 6.313 1.00 92.25 350 LEU A N 1
ATOM 2842 C CA . LEU A 1 350 ? -0.249 -0.005 6.183 1.00 92.25 350 LEU A CA 1
ATOM 2843 C C . LEU A 1 350 ? 0.698 0.588 7.240 1.00 92.25 350 LEU A C 1
ATOM 2845 O O . LEU A 1 350 ? 1.135 1.735 7.101 1.00 92.25 350 LEU A O 1
ATOM 2849 N N . GLY A 1 351 ? 1.091 -0.179 8.248 1.00 87.94 351 GLY A N 1
ATOM 2850 C CA . GLY A 1 351 ? 1.799 0.301 9.432 1.00 87.94 351 GLY A CA 1
ATOM 2851 C C . GLY A 1 351 ? 0.854 0.992 10.418 1.00 87.94 351 GLY A C 1
ATOM 2852 O O . GLY A 1 351 ? -0.331 0.682 10.477 1.00 87.94 351 GLY A O 1
ATOM 2853 N N . HIS A 1 352 ? 1.372 1.990 11.142 1.00 81.50 352 HIS A N 1
ATOM 2854 C CA . HIS A 1 352 ? 0.664 2.711 12.218 1.00 81.50 352 HIS A CA 1
ATOM 2855 C C . HIS A 1 352 ? 0.526 1.938 13.534 1.00 81.50 352 HIS A C 1
ATOM 2857 O O . HIS A 1 352 ? -0.412 2.163 14.293 1.00 81.50 352 HIS A O 1
ATOM 2863 N N . TRP A 1 353 ? 1.499 1.076 13.818 1.00 81.81 353 TRP A N 1
ATOM 2864 C CA . TRP A 1 353 ? 1.659 0.442 15.122 1.00 81.81 353 TRP A CA 1
ATOM 2865 C C . TRP A 1 353 ? 1.909 1.488 16.203 1.00 81.81 353 TRP A C 1
ATOM 2867 O O . TRP A 1 353 ? 2.640 2.464 15.983 1.00 81.81 353 TRP A O 1
ATOM 2877 N N . VAL A 1 354 ? 1.336 1.269 17.381 1.00 77.25 354 VAL A N 1
ATOM 2878 C CA . VAL A 1 354 ? 1.787 1.956 18.594 1.00 77.25 354 VAL A CA 1
ATOM 2879 C C . VAL A 1 354 ? 2.942 1.189 19.243 1.00 77.25 354 VAL A C 1
ATOM 2881 O O . VAL A 1 354 ? 3.319 0.098 18.811 1.00 77.25 354 VAL A O 1
ATOM 2884 N N . ALA A 1 355 ? 3.559 1.776 20.269 1.00 77.75 355 ALA A N 1
ATOM 2885 C CA . ALA A 1 355 ? 4.623 1.106 21.008 1.00 77.75 355 ALA A CA 1
ATOM 2886 C C . ALA A 1 355 ? 4.139 -0.261 21.531 1.00 77.75 355 ALA A C 1
ATOM 2888 O O . ALA A 1 355 ? 3.121 -0.332 22.215 1.00 77.75 355 ALA A O 1
ATOM 2889 N N . GLY A 1 356 ? 4.874 -1.325 21.198 1.00 81.94 356 GLY A N 1
ATOM 2890 C CA . GLY A 1 356 ? 4.517 -2.709 21.532 1.00 81.94 356 GLY A CA 1
ATOM 2891 C C . GLY A 1 356 ? 3.807 -3.489 20.419 1.00 81.94 356 GLY A C 1
ATOM 2892 O O . GLY A 1 356 ? 3.721 -4.703 20.524 1.00 81.94 356 GLY A O 1
ATOM 2893 N N . GLU A 1 357 ? 3.375 -2.840 19.333 1.00 84.62 357 GLU A N 1
ATOM 2894 C CA . GLU A 1 357 ? 2.654 -3.486 18.218 1.00 84.62 357 GLU A CA 1
ATOM 2895 C C . GLU A 1 357 ? 3.539 -3.752 16.979 1.00 84.62 357 GLU A C 1
ATOM 2897 O O . GLU A 1 357 ? 3.027 -4.007 15.895 1.00 84.62 357 GLU A O 1
ATOM 2902 N N . ILE A 1 358 ? 4.870 -3.642 17.087 1.00 86.25 358 ILE A N 1
ATOM 2903 C CA . ILE A 1 358 ? 5.771 -3.767 15.926 1.00 86.25 358 ILE A CA 1
ATOM 2904 C C . ILE A 1 358 ? 5.853 -5.242 15.471 1.00 86.25 358 ILE A C 1
ATOM 2906 O O . ILE A 1 358 ? 6.418 -6.055 16.216 1.00 86.25 358 ILE A O 1
ATOM 2910 N N . PRO A 1 359 ? 5.416 -5.586 14.237 1.00 84.25 359 PRO A N 1
ATOM 2911 C CA . PRO A 1 359 ? 5.323 -6.971 13.755 1.00 84.25 359 PRO A CA 1
ATOM 2912 C C . PRO A 1 359 ? 6.649 -7.728 13.722 1.00 84.25 359 PRO A C 1
ATOM 2914 O O . PRO A 1 359 ? 6.697 -8.926 13.969 1.00 84.25 359 PRO A O 1
ATOM 2917 N N . LEU A 1 360 ? 7.742 -7.026 13.415 1.00 86.44 360 LEU A N 1
ATOM 2918 C CA . LEU A 1 360 ? 9.079 -7.613 13.274 1.00 86.44 360 LEU A CA 1
ATOM 2919 C C . LEU A 1 360 ? 9.919 -7.519 14.557 1.00 86.44 360 LEU A C 1
ATOM 2921 O O . LEU A 1 360 ? 11.127 -7.748 14.521 1.00 86.44 360 LEU A O 1
ATOM 2925 N N . SER A 1 361 ? 9.309 -7.154 15.687 1.00 85.19 361 SER A N 1
ATOM 2926 C CA . SER A 1 361 ? 10.006 -7.132 16.974 1.00 85.19 361 SER A CA 1
ATOM 2927 C C . SER A 1 361 ? 10.235 -8.545 17.519 1.00 85.19 361 SER A C 1
ATOM 2929 O O . SER A 1 361 ? 9.475 -9.468 17.233 1.00 85.19 361 SER A O 1
ATOM 2931 N N . SER A 1 362 ? 11.258 -8.715 18.362 1.00 84.25 362 SER A N 1
ATOM 2932 C CA . SER A 1 362 ? 11.631 -10.018 18.939 1.00 84.25 362 SER A CA 1
ATOM 2933 C C . SER A 1 362 ? 10.545 -10.680 19.797 1.00 84.25 362 SER A C 1
ATOM 2935 O O . SER A 1 362 ? 10.655 -11.865 20.091 1.00 84.25 362 SER A O 1
ATOM 2937 N N . PHE A 1 363 ? 9.532 -9.921 20.223 1.00 87.81 363 PHE A N 1
ATOM 2938 C CA . PHE A 1 363 ? 8.420 -10.396 21.052 1.00 87.81 363 PHE A CA 1
ATOM 2939 C C . PHE A 1 363 ? 7.087 -10.432 20.296 1.00 87.81 363 PHE A C 1
ATOM 2941 O O . PHE A 1 363 ? 6.050 -10.684 20.905 1.00 87.81 363 PHE A O 1
ATOM 2948 N N . SER A 1 364 ? 7.099 -10.157 18.990 1.00 88.38 364 SER A N 1
ATOM 2949 C CA . SER A 1 364 ? 5.895 -10.231 18.171 1.00 88.38 364 SER A CA 1
ATOM 2950 C C . SER A 1 364 ? 5.397 -11.670 18.084 1.00 88.38 364 SER A C 1
ATOM 2952 O O . SER A 1 364 ? 6.154 -12.586 17.760 1.00 88.38 364 SER A O 1
ATOM 2954 N N . THR A 1 365 ? 4.109 -11.859 18.351 1.00 90.69 365 THR A N 1
ATOM 2955 C CA . THR A 1 365 ? 3.402 -13.135 18.175 1.00 90.69 365 THR A CA 1
ATOM 2956 C C . THR A 1 365 ? 2.607 -13.179 16.871 1.00 90.69 365 THR A C 1
ATOM 2958 O O . THR A 1 365 ? 1.829 -14.108 16.668 1.00 90.69 365 THR A O 1
ATOM 2961 N N . GLN A 1 366 ? 2.751 -12.170 16.005 1.00 89.94 366 GLN A N 1
ATOM 2962 C CA . GLN A 1 366 ? 1.954 -12.052 14.790 1.00 89.94 366 GLN A CA 1
ATOM 2963 C C . GLN A 1 366 ? 2.320 -13.141 13.772 1.00 89.94 366 GLN A C 1
ATOM 2965 O O . GLN A 1 366 ? 3.464 -13.236 13.323 1.00 89.94 366 GLN A O 1
ATOM 2970 N N . ASP A 1 367 ? 1.330 -13.928 13.345 1.00 92.94 367 ASP A N 1
ATOM 2971 C CA . ASP A 1 367 ? 1.501 -14.874 12.242 1.00 92.94 367 ASP A CA 1
ATOM 2972 C C . ASP A 1 367 ? 1.408 -14.136 10.899 1.00 92.94 367 ASP A C 1
ATOM 2974 O O . ASP A 1 367 ? 0.329 -13.820 10.379 1.00 92.94 367 ASP A O 1
ATOM 2978 N N . HIS A 1 368 ? 2.573 -13.850 10.317 1.00 94.25 368 HIS A N 1
ATOM 2979 C CA . HIS A 1 368 ? 2.659 -13.197 9.016 1.00 94.25 368 HIS A CA 1
ATOM 2980 C C . HIS A 1 368 ? 2.069 -14.048 7.889 1.00 94.25 368 HIS A C 1
ATOM 2982 O O . HIS A 1 368 ? 1.451 -13.498 6.981 1.00 94.25 368 HIS A O 1
ATOM 2988 N N . GLY A 1 369 ? 2.251 -15.371 7.926 1.00 95.44 369 GLY A N 1
ATOM 2989 C CA . GLY A 1 369 ? 1.759 -16.269 6.884 1.00 95.44 369 GLY A CA 1
ATOM 2990 C C . GLY A 1 369 ? 0.236 -16.277 6.843 1.00 95.44 369 GLY A C 1
ATOM 2991 O O . GLY A 1 369 ? -0.352 -16.102 5.775 1.00 95.44 369 GLY A O 1
ATOM 2992 N N . GLN A 1 370 ? -0.396 -16.379 8.013 1.00 96.38 370 GLN A N 1
ATOM 2993 C CA . GLN A 1 370 ? -1.847 -16.288 8.154 1.00 96.38 370 GLN A CA 1
ATOM 2994 C C . GLN A 1 370 ? -2.371 -14.909 7.740 1.00 96.38 370 GLN A C 1
ATOM 2996 O O . GLN A 1 370 ? -3.354 -14.820 7.004 1.00 96.38 370 GLN A O 1
ATOM 3001 N N . THR A 1 371 ? -1.699 -13.832 8.157 1.00 96.56 371 THR A N 1
ATOM 3002 C CA . THR A 1 371 ? -2.112 -12.462 7.807 1.00 96.56 371 THR A CA 1
ATOM 3003 C C . THR A 1 371 ? -2.015 -12.213 6.299 1.00 96.56 371 THR A C 1
ATOM 3005 O O . THR A 1 371 ? -2.923 -11.632 5.705 1.00 96.56 371 THR A O 1
ATOM 3008 N N . ILE A 1 372 ? -0.958 -12.700 5.641 1.00 97.88 372 ILE A N 1
ATOM 3009 C CA . ILE A 1 372 ? -0.816 -12.610 4.182 1.00 97.88 372 ILE A CA 1
ATOM 3010 C C . ILE A 1 372 ? -1.879 -13.455 3.474 1.00 97.88 372 ILE A C 1
ATOM 3012 O O . ILE A 1 372 ? -2.490 -12.976 2.520 1.00 97.88 372 ILE A O 1
ATOM 3016 N N . ALA A 1 373 ? -2.135 -14.680 3.944 1.00 97.44 373 ALA A N 1
ATOM 3017 C CA . ALA A 1 373 ? -3.165 -15.552 3.380 1.00 97.44 373 ALA A CA 1
ATOM 3018 C C . ALA A 1 373 ? -4.576 -14.948 3.493 1.00 97.44 373 ALA A C 1
ATOM 3020 O O . ALA A 1 373 ? -5.392 -15.150 2.598 1.00 97.44 373 ALA A O 1
ATOM 3021 N N . LEU A 1 374 ? -4.841 -14.173 4.551 1.00 97.75 374 LEU A N 1
ATOM 3022 C CA . LEU A 1 374 ? -6.078 -13.408 4.719 1.00 97.75 374 LEU A CA 1
ATOM 3023 C C . LEU A 1 374 ? -6.169 -12.229 3.738 1.00 97.75 374 LEU A C 1
ATOM 3025 O O . LEU A 1 374 ? -7.199 -12.031 3.100 1.00 97.75 374 LEU A O 1
ATOM 3029 N N . LEU A 1 375 ? -5.112 -11.420 3.636 1.00 98.44 375 LEU A N 1
ATOM 3030 C CA . LEU A 1 375 ? -5.154 -10.157 2.892 1.00 98.44 375 LEU A CA 1
ATOM 3031 C C . LEU A 1 375 ? -5.026 -10.339 1.382 1.00 98.44 375 LEU A C 1
ATOM 3033 O O . LEU A 1 375 ? -5.652 -9.601 0.625 1.00 98.44 375 LEU A O 1
ATOM 3037 N N . ARG A 1 376 ? -4.208 -11.289 0.924 1.00 98.06 376 ARG A N 1
ATOM 3038 C CA . ARG A 1 376 ? -3.867 -11.417 -0.497 1.00 98.06 376 ARG A CA 1
ATOM 3039 C C . ARG A 1 376 ? -5.092 -11.633 -1.399 1.00 98.06 376 ARG A C 1
ATOM 3041 O O . ARG A 1 376 ? -5.185 -10.892 -2.372 1.00 98.06 376 ARG A O 1
ATOM 3048 N N . PRO A 1 377 ? -6.054 -12.527 -1.092 1.00 98.31 377 PRO A N 1
ATOM 3049 C CA . PRO A 1 377 ? -7.250 -12.688 -1.924 1.00 98.31 377 PRO A CA 1
ATOM 3050 C C . PRO A 1 377 ? -8.091 -11.408 -2.024 1.00 98.31 377 PRO A C 1
ATOM 3052 O O . PRO A 1 377 ? -8.581 -11.075 -3.098 1.00 98.31 377 PRO A O 1
ATOM 3055 N N . LEU A 1 378 ? -8.207 -10.654 -0.925 1.00 98.62 378 LEU A N 1
ATOM 3056 C CA . LEU A 1 378 ? -8.934 -9.380 -0.897 1.00 98.62 378 LEU A CA 1
ATOM 3057 C C . LEU A 1 378 ? -8.225 -8.309 -1.732 1.00 98.62 378 LEU A C 1
ATOM 3059 O O . LEU A 1 378 ? -8.873 -7.529 -2.426 1.00 98.62 378 LEU A O 1
ATOM 3063 N N . LEU A 1 379 ? -6.891 -8.265 -1.677 1.00 98.62 379 LEU A N 1
ATOM 3064 C CA . LEU A 1 379 ? -6.092 -7.362 -2.504 1.00 98.62 379 LEU A CA 1
ATOM 3065 C C . LEU A 1 379 ? -6.133 -7.767 -3.986 1.00 98.62 379 LEU A C 1
ATOM 3067 O O . LEU A 1 379 ? -6.160 -6.884 -4.837 1.00 98.62 379 LEU A O 1
ATOM 3071 N N . ASP A 1 380 ? -6.183 -9.062 -4.304 1.00 98.62 380 ASP A N 1
ATOM 3072 C CA . ASP A 1 380 ? -6.361 -9.560 -5.675 1.00 98.62 380 ASP A CA 1
ATOM 3073 C C . ASP A 1 380 ? -7.715 -9.125 -6.246 1.00 98.62 380 ASP A C 1
ATOM 3075 O O . ASP A 1 380 ? -7.768 -8.538 -7.330 1.00 98.62 380 ASP A O 1
ATOM 3079 N N . GLU A 1 381 ? -8.796 -9.314 -5.486 1.00 98.62 381 GLU A N 1
ATOM 3080 C CA . GLU A 1 381 ? -10.131 -8.828 -5.849 1.00 98.62 381 GLU A CA 1
ATOM 3081 C C . GLU A 1 381 ? -10.144 -7.304 -6.028 1.00 98.62 381 GLU A C 1
ATOM 3083 O O . GLU A 1 381 ? -10.652 -6.794 -7.030 1.00 98.62 381 GLU A O 1
ATOM 3088 N N . MET A 1 382 ? -9.524 -6.569 -5.099 1.00 98.50 382 MET A N 1
ATOM 3089 C CA . MET A 1 382 ? -9.410 -5.115 -5.176 1.00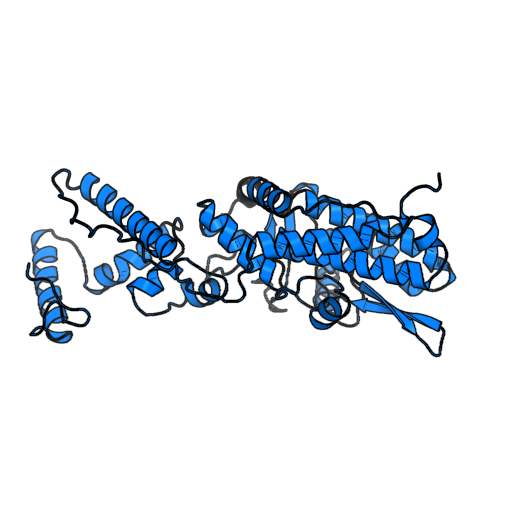 98.50 382 MET A CA 1
ATOM 3090 C C . MET A 1 382 ? -8.728 -4.694 -6.481 1.00 98.50 382 MET A C 1
ATOM 3092 O O . MET A 1 382 ? -9.281 -3.880 -7.220 1.00 98.50 382 MET A O 1
ATOM 3096 N N . MET A 1 383 ? -7.551 -5.249 -6.780 1.00 98.50 383 MET A N 1
ATOM 3097 C CA . MET A 1 383 ? -6.772 -4.916 -7.975 1.00 98.50 383 MET A CA 1
ATOM 3098 C C . MET A 1 383 ? -7.540 -5.256 -9.256 1.00 98.50 383 MET A C 1
ATOM 3100 O O . MET A 1 383 ? -7.611 -4.418 -10.158 1.00 98.50 383 MET A O 1
ATOM 3104 N N . ALA A 1 384 ? -8.190 -6.422 -9.304 1.00 98.38 384 ALA A N 1
ATOM 3105 C CA . ALA A 1 384 ? -9.036 -6.823 -10.425 1.00 98.38 384 ALA A CA 1
ATOM 3106 C C . ALA A 1 384 ? -10.218 -5.859 -10.620 1.00 98.38 384 ALA A C 1
ATOM 3108 O O . ALA A 1 384 ? -10.487 -5.421 -11.739 1.00 98.38 384 ALA A O 1
ATOM 3109 N N . SER A 1 385 ? -10.881 -5.451 -9.534 1.00 98.19 385 SER A N 1
ATOM 3110 C CA . SER A 1 385 ? -12.012 -4.513 -9.574 1.00 98.19 385 SER A CA 1
ATOM 3111 C C . SER A 1 385 ? -11.630 -3.103 -10.044 1.00 98.19 385 SER A C 1
ATOM 3113 O O . SER A 1 385 ? -12.496 -2.350 -10.493 1.00 98.19 385 SER A O 1
ATOM 3115 N N . LEU A 1 386 ? -10.347 -2.749 -9.923 1.00 98.25 386 LEU A N 1
ATOM 3116 C CA . LEU A 1 386 ? -9.749 -1.499 -10.392 1.00 98.25 386 LEU A CA 1
ATOM 3117 C C . LEU A 1 386 ? -9.220 -1.593 -11.832 1.00 98.25 386 LEU A C 1
ATOM 3119 O O . LEU A 1 386 ? -8.796 -0.583 -12.386 1.00 98.25 386 LEU A O 1
ATOM 3123 N N . GLY A 1 387 ? -9.229 -2.786 -12.433 1.00 98.31 387 GLY A N 1
ATOM 3124 C CA . GLY A 1 387 ? -8.745 -3.029 -13.791 1.00 98.31 387 GLY A CA 1
ATOM 3125 C C . GLY A 1 387 ? -7.235 -3.245 -13.908 1.00 98.31 387 GLY A C 1
ATOM 3126 O O . GLY A 1 387 ? -6.720 -3.292 -15.026 1.00 98.31 387 GLY A O 1
ATOM 3127 N N . TRP A 1 388 ? -6.507 -3.384 -12.796 1.00 98.50 388 TRP A N 1
ATOM 3128 C CA . TRP A 1 388 ? -5.073 -3.668 -12.838 1.00 98.50 388 TRP A CA 1
ATOM 3129 C C . TRP A 1 388 ? -4.804 -5.033 -13.471 1.00 98.50 388 TRP A C 1
ATOM 3131 O O . TRP A 1 388 ? -5.490 -6.009 -13.173 1.00 98.50 388 TRP A O 1
ATOM 3141 N N . LYS A 1 389 ? -3.782 -5.089 -14.329 1.00 97.94 389 LYS A N 1
ATOM 3142 C CA . LYS A 1 389 ? -3.313 -6.311 -14.995 1.00 97.94 389 LYS A CA 1
ATOM 3143 C C . LYS A 1 389 ? -1.804 -6.278 -15.155 1.00 97.94 389 LYS A C 1
ATOM 3145 O O . LYS A 1 389 ? -1.243 -5.248 -15.512 1.00 97.94 389 LYS A O 1
ATOM 3150 N N . GLU A 1 390 ? -1.135 -7.377 -14.921 1.00 97.69 390 GLU A N 1
ATOM 3151 C CA . GLU A 1 390 ? 0.252 -7.565 -15.312 1.00 97.69 390 GLU A CA 1
ATOM 3152 C C . GLU A 1 390 ? 0.400 -7.463 -16.844 1.00 97.69 390 GLU A C 1
ATOM 3154 O O . GLU A 1 390 ? -0.437 -7.942 -17.612 1.00 97.69 390 GLU A O 1
ATOM 3159 N N . ILE A 1 391 ? 1.444 -6.778 -17.315 1.00 97.56 391 ILE A N 1
ATOM 3160 C CA . ILE A 1 391 ? 1.692 -6.541 -18.741 1.00 97.56 391 ILE A CA 1
ATOM 3161 C C . ILE A 1 391 ? 3.138 -6.930 -19.048 1.00 97.56 391 ILE A C 1
ATOM 3163 O O . ILE A 1 391 ? 4.044 -6.204 -18.646 1.00 97.56 391 ILE A O 1
ATOM 3167 N N . PRO A 1 392 ? 3.385 -8.015 -19.806 1.00 96.94 392 PRO A N 1
ATOM 3168 C CA . PRO A 1 392 ? 4.725 -8.345 -20.271 1.00 96.94 392 PRO A CA 1
ATOM 3169 C C . PRO A 1 392 ? 5.308 -7.224 -21.131 1.00 96.94 392 PRO A C 1
ATOM 3171 O O . PRO A 1 392 ? 4.626 -6.663 -21.998 1.00 96.94 392 PRO A O 1
ATOM 3174 N N . SER A 1 393 ? 6.595 -6.943 -20.943 1.00 96.50 393 SER A N 1
ATOM 3175 C CA . SER A 1 393 ? 7.268 -5.879 -21.678 1.00 96.50 393 SER A CA 1
ATOM 3176 C C . SER A 1 393 ? 7.324 -6.134 -23.187 1.00 96.50 393 SER A C 1
ATOM 3178 O O . SER A 1 393 ? 7.528 -7.250 -23.656 1.00 96.50 393 SER A O 1
ATOM 3180 N N . LEU A 1 394 ? 7.222 -5.068 -23.978 1.00 95.75 394 LEU A N 1
ATOM 3181 C CA . LEU A 1 394 ? 7.436 -5.121 -25.421 1.00 95.75 394 LEU A CA 1
ATOM 3182 C C . LEU A 1 394 ? 8.892 -5.439 -25.791 1.00 95.75 394 LEU A C 1
ATOM 3184 O O . LEU A 1 394 ? 9.118 -6.000 -26.859 1.00 95.75 394 LEU A O 1
ATOM 3188 N N . LEU A 1 395 ? 9.858 -5.141 -24.913 1.00 93.44 395 LEU A N 1
ATOM 3189 C CA . LEU A 1 395 ? 11.279 -5.441 -25.139 1.00 93.44 395 LEU A CA 1
ATOM 3190 C C . LEU A 1 395 ? 11.629 -6.925 -24.959 1.00 93.44 395 LEU A C 1
ATOM 3192 O O . LEU A 1 395 ? 12.672 -7.362 -25.433 1.00 93.44 395 LEU A O 1
ATOM 3196 N N . THR A 1 396 ? 10.780 -7.708 -24.288 1.00 91.06 396 THR A N 1
ATOM 3197 C CA . THR A 1 396 ? 11.025 -9.142 -24.050 1.00 91.06 396 THR A CA 1
ATOM 3198 C C . THR A 1 396 ? 10.334 -10.038 -25.078 1.00 91.06 396 THR A C 1
ATOM 3200 O O . THR A 1 396 ? 10.615 -11.236 -25.153 1.00 91.06 396 THR A O 1
ATOM 3203 N N . ARG A 1 397 ? 9.441 -9.481 -25.908 1.00 79.69 397 ARG A N 1
ATOM 3204 C CA . ARG A 1 397 ? 8.754 -10.241 -26.957 1.00 79.69 397 ARG A CA 1
ATOM 3205 C C . ARG A 1 397 ? 9.760 -10.670 -28.023 1.00 79.69 397 ARG A C 1
ATOM 3207 O O . ARG A 1 397 ? 10.459 -9.841 -28.603 1.00 79.69 397 ARG A O 1
ATOM 3214 N N . LYS A 1 398 ? 9.805 -11.975 -28.312 1.00 58.19 398 LYS A N 1
ATOM 3215 C CA . LYS A 1 398 ? 10.571 -12.502 -29.449 1.00 58.19 398 LYS A CA 1
ATOM 3216 C C . LYS A 1 398 ? 10.073 -11.821 -30.726 1.00 58.19 398 LYS A C 1
ATOM 3218 O O . LYS A 1 398 ? 8.863 -11.721 -30.926 1.00 58.19 398 LYS A O 1
ATOM 3223 N N . ARG A 1 399 ? 11.001 -11.355 -31.569 1.00 52.62 399 ARG A N 1
ATOM 3224 C CA . ARG A 1 399 ? 10.681 -10.908 -32.932 1.00 52.62 399 ARG A CA 1
ATOM 3225 C C . ARG A 1 399 ? 10.001 -12.090 -33.633 1.00 52.62 399 ARG A C 1
ATOM 3227 O O . ARG A 1 399 ? 10.637 -13.135 -33.757 1.00 52.62 399 ARG A O 1
ATOM 3234 N N . GLN A 1 400 ? 8.713 -11.958 -33.951 1.00 36.91 400 GLN A N 1
ATOM 3235 C CA . GLN A 1 400 ? 8.034 -12.887 -34.855 1.00 36.91 400 GLN A CA 1
ATOM 3236 C C . GLN A 1 400 ? 8.470 -12.606 -36.284 1.00 36.91 400 GLN A C 1
ATOM 3238 O O . GLN A 1 400 ? 8.648 -11.404 -36.599 1.00 36.91 400 GLN A O 1
#

Radius of gyration: 26.68 Å; chains: 1; bounding box: 70×40×83 Å

Foldseek 3Di:
DPDDDPPDDPCPPADPVNVQVVVQVVQVVVCVVPVDDDDPVCVVCVLVVVCVVQLLAQSCLCCVVPVDDDPLCVVVQQLDKDKPVRSVVRVVVSVVVVVVVVCVVVVPDDDDDDPPPDPDPDIDMDGHPQADDLVLLLLQLVQLVVVLPPDFLCRCLVDPVSVLLNLLSLLLNLLLLCCQFQLAFQFWCWCLACVQLPLVLQWGWGQHDADLPPSLVIAITHGAPQSSLQSLLLLLSLQLVLVSCCVQAVVSSVQSCLRSDPCNCPVPPDPVSVSVVCSCRPRHFPPRGSRWRWDQDPPPRHIDITTGGDVVSVVSRPRPRDHDRSNSLSHLLHQCSVVSHRNLLNCNRNPSDDPPSRCPDPPHPDDPSVSNVVVHVSSNVSCVSSVRGRDRHSSNDDDD

Secondary structure (DSSP, 8-state):
---PPTT--SSTT--HHHHHHHHHHHHHHHHHHHT----HHHHHTHHHHHHHHH-SS-TTHHHHHHSS--TTHHHHGGG-EEEHHHHHHHHHHHHHHHHHHHHHH-TTPPPPPPPP----SS--EEE-TT---HHHHHHHHHHHHHHHHSS-HHHHHH-HHHHHHHHHHHHHHHHHHHHHHH-----SSSSSSGGGEEGGGTEEEE-SS--TTT-TT-EEEE--HHHHHHHHHHHHHHHHHHHHHTTT-HHHHHHHHHHHSS-TTSS--SHHHHHHHHHHHTT-SSS--SSEEEEE-TTT--EEEEE--HHHHHHH---SS---TTHHHHHHHHHHHHTT--HHHHHHHH--PPTT--TTSTT----HHHHHHHHHHHHHHHHHHTT------TTTS---

Organism: NCBI:txid1278244